Protein AF-A0A1Y9G9S5-F1 (afdb_monomer)

Foldseek 3Di:
DDDPDPCPVVVVVVVVVVVVVVVVVVVVVVVVVVVVVVVVVVVVVVVVVVVVVVVVVVVVVVVVVVVVVVVVVVVVVVVVVVVVVVVVVVVVVVVVVVVVVVVVVVVVVVVVVVVVVVVVVVVVVPPDDDDDDPPVVVVVVVVVVVVVVVVVVVVVVVVVVVVVVVVVVVVVVVVVVVVVVVVVVVVVVVVVVVVVVVVVVVVVVVVVVVVVVVVVVVVVVVVVPPVVCVPVPDPDPVNVVVVVVVVVVVVVVVVVVVVVVVVVVVVCVVVVVVVVVVVVVVVVVVVVVVVVVVVVVVVVVVVVVVVVVVVVVVVVVVVVVVVVLVVVVVVVPDPCVVVVVVVVVVVVVVVVVVVVVVVVVVVVVVVVVVVVVVVVVVVVVVVVVVVVVVVVVVVVVVVVVVPPPDDDPPDDDDDPDDDDDDPDDDDPDPPPPPPPPPDDDDPPPDDPPDDDDDDDDDDDDDDDDDDPDPDDDDDDDDDDDDDDDDDDDDDDDDDDDDDDDDDDDDDDDDDDDDDDDDDDPPDDDDDDDDDDDDDDDDDDDDDDDDDDDDDDDDDDDDDDDDDDDDD

Structure (mmCIF, N/CA/C/O backbone):
data_AF-A0A1Y9G9S5-F1
#
_entry.id   AF-A0A1Y9G9S5-F1
#
loop_
_atom_site.group_PDB
_atom_site.id
_atom_site.type_symbol
_atom_site.label_atom_id
_atom_site.label_alt_id
_atom_site.label_comp_id
_atom_site.label_asym_id
_atom_site.label_entity_id
_atom_site.label_seq_id
_atom_site.pdbx_PDB_ins_code
_atom_site.Cartn_x
_atom_site.Cartn_y
_atom_site.Cartn_z
_atom_site.occupancy
_atom_site.B_iso_or_equiv
_atom_site.auth_seq_id
_atom_site.auth_comp_id
_atom_site.auth_asym_id
_atom_site.auth_atom_id
_atom_site.pdbx_PDB_model_num
ATOM 1 N N . MET A 1 1 ? 67.935 17.602 -92.318 1.00 40.50 1 MET A N 1
ATOM 2 C CA . MET A 1 1 ? 66.503 17.509 -92.659 1.00 40.50 1 MET A CA 1
ATOM 3 C C . MET A 1 1 ? 65.870 16.593 -91.632 1.00 40.50 1 MET A C 1
ATOM 5 O O . MET A 1 1 ? 66.085 15.393 -91.702 1.00 40.50 1 MET A O 1
ATOM 9 N N . ALA A 1 2 ? 65.251 17.177 -90.606 1.00 43.44 2 ALA A N 1
ATOM 10 C CA . ALA A 1 2 ? 64.543 16.449 -89.561 1.00 43.44 2 ALA A CA 1
ATOM 11 C C . ALA A 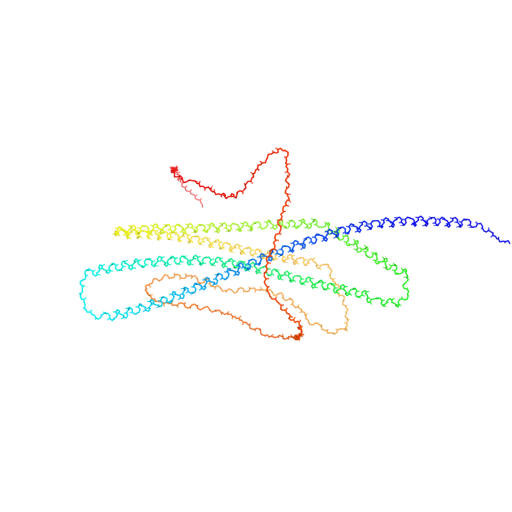1 2 ? 63.046 16.638 -89.809 1.00 43.44 2 ALA A C 1
ATOM 13 O O . ALA A 1 2 ? 62.585 17.762 -90.002 1.00 43.44 2 ALA A O 1
ATOM 14 N N . ASP A 1 3 ? 62.356 15.512 -89.875 1.00 47.31 3 ASP A N 1
ATOM 15 C CA . ASP A 1 3 ? 60.942 15.343 -90.165 1.00 47.31 3 ASP A CA 1
ATOM 16 C C . ASP A 1 3 ? 60.094 16.039 -89.083 1.00 47.31 3 ASP A C 1
ATOM 18 O O . ASP A 1 3 ? 60.093 15.641 -87.914 1.00 47.31 3 ASP A O 1
ATOM 22 N N . VAL A 1 4 ? 59.436 17.147 -89.439 1.00 52.00 4 VAL A N 1
ATOM 23 C CA . VAL A 1 4 ? 58.544 17.896 -88.540 1.00 52.00 4 VAL A CA 1
ATOM 24 C C . VAL A 1 4 ? 57.197 17.181 -88.543 1.00 52.00 4 VAL A C 1
ATOM 26 O O . VAL A 1 4 ? 56.321 17.450 -89.355 1.00 52.00 4 VAL A O 1
ATOM 29 N N . SER A 1 5 ? 57.083 16.219 -87.633 1.00 53.94 5 SER A N 1
ATOM 30 C CA . SER A 1 5 ? 55.920 15.359 -87.428 1.00 53.94 5 SER A CA 1
ATOM 31 C C . SER A 1 5 ? 54.610 16.150 -87.233 1.00 53.94 5 SER A C 1
ATOM 33 O O . SER A 1 5 ? 54.454 16.902 -86.267 1.00 53.94 5 SER A O 1
ATOM 35 N N . GLU A 1 6 ? 53.630 15.911 -88.113 1.00 55.97 6 GLU A N 1
ATOM 36 C CA . GLU A 1 6 ? 52.244 16.423 -88.071 1.00 55.97 6 GLU A CA 1
ATOM 37 C C . GLU A 1 6 ? 51.431 15.988 -86.825 1.00 55.97 6 GLU A C 1
ATOM 39 O O . GLU A 1 6 ? 50.278 16.386 -86.646 1.00 55.97 6 GLU A O 1
ATOM 44 N N . ASP A 1 7 ? 52.021 15.219 -85.907 1.00 57.28 7 ASP A N 1
ATOM 45 C CA . ASP A 1 7 ? 51.375 14.730 -84.682 1.00 57.28 7 ASP A CA 1
ATOM 46 C C . ASP A 1 7 ? 51.246 15.781 -83.559 1.00 57.28 7 ASP A C 1
ATOM 48 O O . ASP A 1 7 ? 50.580 15.535 -82.547 1.00 57.28 7 ASP A O 1
ATOM 52 N N . SER A 1 8 ? 51.887 16.945 -83.689 1.00 71.81 8 SER A N 1
ATOM 53 C CA . SER A 1 8 ? 51.982 17.946 -82.612 1.00 71.81 8 SER A CA 1
ATOM 54 C C . SER A 1 8 ? 50.646 18.648 -82.264 1.00 71.81 8 SER A C 1
ATOM 56 O O . SER A 1 8 ? 50.272 18.671 -81.085 1.00 71.81 8 SER A O 1
ATOM 58 N N . PRO A 1 9 ? 49.837 19.143 -83.228 1.00 80.88 9 PRO A N 1
ATOM 59 C CA . PRO A 1 9 ? 48.598 19.871 -82.917 1.00 80.88 9 PRO A CA 1
ATOM 60 C C . PRO A 1 9 ? 47.491 18.972 -82.351 1.00 80.88 9 PRO A C 1
ATOM 62 O O . PRO A 1 9 ? 46.734 19.380 -81.469 1.00 80.88 9 PRO A O 1
ATOM 65 N N . ARG A 1 10 ? 47.405 17.720 -82.827 1.00 81.81 10 ARG A N 1
ATOM 66 C CA . ARG A 1 10 ? 46.407 16.744 -82.356 1.00 81.81 10 ARG A CA 1
ATOM 67 C C . ARG A 1 10 ? 46.671 16.318 -80.912 1.00 81.81 10 ARG A C 1
ATOM 69 O O . ARG A 1 10 ? 45.730 16.240 -80.123 1.00 81.81 10 ARG A O 1
ATOM 76 N N . LYS A 1 11 ? 47.941 16.107 -80.545 1.00 86.06 11 LYS A N 1
ATOM 77 C CA . LYS A 1 11 ? 48.347 15.808 -79.160 1.00 86.06 11 LYS A CA 1
ATOM 78 C C . LYS A 1 11 ? 48.033 16.975 -78.221 1.00 86.06 11 LYS A C 1
ATOM 80 O O . LYS A 1 11 ? 47.524 16.746 -77.124 1.00 86.06 11 LYS A O 1
ATOM 85 N N . LEU A 1 12 ? 48.245 18.214 -78.671 1.00 88.38 12 LEU A N 1
ATOM 86 C CA . LEU A 1 12 ? 47.913 19.414 -77.899 1.00 88.38 12 LEU A CA 1
ATOM 87 C C . LEU A 1 12 ? 46.399 19.557 -77.667 1.00 88.38 12 LEU A C 1
ATOM 89 O O . LEU A 1 12 ? 45.972 19.806 -76.540 1.00 88.38 12 LEU A O 1
ATOM 93 N N . LEU A 1 13 ? 45.578 19.339 -78.701 1.00 90.69 13 LEU A N 1
ATOM 94 C CA . LEU A 1 13 ? 44.116 19.398 -78.585 1.00 90.69 13 LEU A CA 1
ATOM 95 C C . LEU A 1 13 ? 43.566 18.308 -77.650 1.00 90.69 13 LEU A C 1
ATOM 97 O O . LEU A 1 13 ? 42.687 18.578 -76.831 1.00 90.69 13 LEU A O 1
ATOM 101 N N . ALA A 1 14 ? 44.106 17.088 -77.722 1.00 90.12 14 ALA A N 1
ATOM 102 C CA . ALA A 1 14 ? 43.736 16.001 -76.817 1.00 90.12 14 ALA A CA 1
ATOM 103 C C . ALA A 1 14 ? 44.118 16.308 -75.357 1.00 90.12 14 ALA A C 1
ATOM 105 O O . ALA A 1 14 ? 43.311 16.088 -74.450 1.00 90.12 14 ALA A O 1
ATOM 106 N N . ALA A 1 15 ? 45.311 16.867 -75.122 1.00 90.94 15 ALA A N 1
ATOM 107 C CA . ALA A 1 15 ? 45.743 17.302 -73.795 1.00 90.94 15 ALA A CA 1
ATOM 108 C C . ALA A 1 15 ? 44.858 18.432 -73.244 1.00 90.94 15 ALA A C 1
ATOM 110 O O . ALA A 1 15 ? 44.455 18.380 -72.081 1.00 90.94 15 ALA A O 1
ATOM 111 N N . TYR A 1 16 ? 44.491 19.406 -74.084 1.00 94.12 16 TYR A N 1
ATOM 112 C CA . TYR A 1 16 ? 43.571 20.483 -73.720 1.00 94.12 16 TYR A CA 1
ATOM 113 C C . TYR A 1 16 ? 42.182 19.952 -73.340 1.00 94.12 16 TYR A C 1
ATOM 115 O O . TYR A 1 16 ? 41.650 20.324 -72.297 1.00 94.12 16 TYR A O 1
ATOM 123 N N . ASN A 1 17 ? 41.612 19.035 -74.127 1.00 94.81 17 ASN A N 1
ATOM 124 C CA . ASN A 1 17 ? 40.309 18.440 -73.822 1.00 94.81 17 ASN A CA 1
ATOM 125 C C . ASN A 1 17 ? 40.339 17.618 -72.525 1.00 94.81 17 ASN A C 1
ATOM 127 O O . ASN A 1 17 ? 39.421 17.733 -71.716 1.00 94.81 17 ASN A O 1
ATOM 131 N N . LYS A 1 18 ? 41.414 16.855 -72.281 1.00 95.94 18 LYS A N 1
ATOM 132 C CA . LYS A 1 18 ? 41.604 16.114 -71.024 1.00 95.94 18 LYS A CA 1
ATOM 133 C C . LYS A 1 18 ? 41.731 17.054 -69.824 1.00 95.94 18 LYS A C 1
ATOM 135 O O . LYS A 1 18 ? 41.154 16.788 -68.773 1.00 95.94 18 LYS A O 1
ATOM 140 N N . LEU A 1 19 ? 42.451 18.166 -69.979 1.00 95.94 19 LEU A N 1
ATOM 141 C CA . LEU A 1 19 ? 42.561 19.193 -68.944 1.00 95.94 19 LEU A CA 1
ATOM 142 C C . LEU A 1 19 ? 41.207 19.862 -68.674 1.00 95.94 19 LEU A C 1
ATOM 144 O O . LEU A 1 19 ? 40.832 20.023 -67.518 1.00 95.94 19 LEU A O 1
ATOM 148 N N . LYS A 1 20 ? 40.453 20.198 -69.727 1.00 97.06 20 LYS A N 1
ATOM 149 C CA . LYS A 1 20 ? 39.108 20.779 -69.626 1.00 97.06 20 LYS A CA 1
ATOM 150 C C . LYS A 1 20 ? 38.131 19.834 -68.924 1.00 97.06 20 LYS A C 1
ATOM 152 O O . LYS A 1 20 ? 37.379 20.283 -68.065 1.00 97.06 20 LYS A O 1
ATOM 157 N N . GLN A 1 21 ? 38.165 18.543 -69.253 1.00 96.81 21 GLN A N 1
ATOM 158 C CA . GLN A 1 21 ? 37.366 17.524 -68.575 1.00 96.81 21 GLN A CA 1
ATOM 159 C C . GLN A 1 21 ? 37.731 17.444 -67.090 1.00 96.81 21 GLN A C 1
ATOM 161 O O . GLN A 1 21 ? 36.851 17.555 -66.243 1.00 96.81 21 GLN A O 1
ATOM 166 N N . ARG A 1 22 ? 39.027 17.347 -66.769 1.00 96.38 22 ARG A N 1
ATOM 167 C CA . ARG A 1 22 ? 39.492 17.296 -65.379 1.00 96.38 22 ARG A CA 1
ATOM 168 C C . ARG A 1 22 ? 39.114 18.554 -64.596 1.00 96.38 22 ARG A C 1
ATOM 170 O O . ARG A 1 22 ? 38.771 18.462 -63.427 1.00 96.38 22 ARG A O 1
ATOM 177 N N . PHE A 1 23 ? 39.157 19.725 -65.229 1.00 97.19 23 PHE A N 1
ATOM 178 C CA . PHE A 1 23 ? 38.712 20.974 -64.612 1.00 97.19 23 PHE A CA 1
ATOM 179 C C . PHE A 1 23 ? 37.206 20.962 -64.319 1.00 97.19 23 PHE A C 1
ATOM 181 O O . PHE A 1 23 ? 36.793 21.391 -63.243 1.00 97.19 23 PHE A O 1
ATOM 188 N N . ALA A 1 24 ? 36.386 20.442 -65.238 1.00 96.81 24 ALA A N 1
ATOM 189 C CA . ALA A 1 24 ? 34.948 20.292 -65.023 1.00 96.81 24 ALA A CA 1
ATOM 190 C C . ALA A 1 24 ? 34.635 19.294 -63.893 1.00 96.81 24 ALA A C 1
ATOM 192 O O . ALA A 1 24 ? 33.807 19.591 -63.036 1.00 96.81 24 ALA A O 1
ATOM 193 N N . GLU A 1 25 ? 35.339 18.159 -63.847 1.00 96.81 25 GLU A N 1
ATOM 194 C CA . GLU A 1 25 ? 35.235 17.168 -62.767 1.00 96.81 25 GLU A CA 1
ATOM 195 C C . GLU A 1 25 ? 35.605 17.783 -61.411 1.00 96.81 25 GLU A C 1
ATOM 197 O O . GLU A 1 25 ? 34.814 17.702 -60.476 1.00 96.81 25 GLU A O 1
ATOM 202 N N . LEU A 1 26 ? 36.740 18.487 -61.330 1.00 97.19 26 LEU A N 1
ATOM 203 C CA . LEU A 1 26 ? 37.194 19.147 -60.101 1.00 97.19 26 LEU A CA 1
ATOM 204 C C . LEU A 1 26 ? 36.223 20.248 -59.640 1.00 97.19 26 LEU A C 1
ATOM 206 O O . LEU A 1 26 ? 36.024 20.452 -58.447 1.00 97.19 26 LEU A O 1
ATOM 210 N N . THR A 1 27 ? 35.612 20.968 -60.586 1.00 97.12 27 THR A N 1
ATOM 211 C CA . THR A 1 27 ? 34.613 22.005 -60.284 1.00 97.12 27 THR A CA 1
ATOM 212 C C . THR A 1 27 ? 33.343 21.384 -59.703 1.00 97.12 27 THR A C 1
ATOM 214 O O . THR A 1 27 ? 32.819 21.891 -58.715 1.00 97.12 27 THR A O 1
ATOM 217 N N . ASN A 1 28 ? 32.873 20.276 -60.283 1.00 97.38 28 ASN A N 1
ATOM 218 C CA . ASN A 1 28 ? 31.705 19.548 -59.792 1.00 97.38 28 ASN A CA 1
ATOM 219 C C . ASN A 1 28 ? 31.970 18.915 -58.416 1.00 97.38 28 ASN A C 1
ATOM 221 O O . ASN A 1 28 ? 31.142 19.008 -57.517 1.00 97.38 28 ASN A O 1
ATOM 225 N N . GLU A 1 29 ? 33.152 18.327 -58.224 1.00 97.00 29 GLU A N 1
ATOM 226 C CA . GLU A 1 29 ? 33.582 17.791 -56.931 1.00 97.00 29 GLU A CA 1
ATOM 227 C C . GLU A 1 29 ? 33.635 18.889 -55.861 1.00 97.00 29 GLU A C 1
ATOM 229 O O . GLU A 1 29 ? 33.097 18.711 -54.773 1.00 97.00 29 GLU A O 1
ATOM 234 N N . ASN A 1 30 ? 34.189 20.061 -56.182 1.00 96.69 30 ASN A N 1
ATOM 235 C CA . ASN A 1 30 ? 34.226 21.193 -55.257 1.00 96.69 30 ASN A CA 1
ATOM 236 C C . ASN A 1 30 ? 32.812 21.697 -54.904 1.00 96.69 30 ASN A C 1
ATOM 238 O O . ASN A 1 30 ? 32.520 21.949 -53.739 1.00 96.69 30 ASN A O 1
ATOM 242 N N . GLN A 1 31 ? 31.898 21.771 -55.879 1.00 97.56 31 GLN A N 1
ATOM 243 C CA . GLN A 1 31 ? 30.494 22.116 -55.619 1.00 97.56 31 GLN A CA 1
ATOM 244 C C . GLN A 1 31 ? 29.805 21.098 -54.700 1.00 97.56 31 GLN A C 1
ATOM 246 O O . GLN A 1 31 ? 29.140 21.502 -53.744 1.00 97.56 31 GLN A O 1
ATOM 251 N N . ASN A 1 32 ? 30.017 19.800 -54.933 1.00 96.88 32 ASN A N 1
ATOM 252 C CA . ASN A 1 32 ? 29.485 18.740 -54.076 1.00 96.88 32 ASN A CA 1
ATOM 253 C C . ASN A 1 32 ? 30.042 18.841 -52.649 1.00 96.88 32 ASN A C 1
ATOM 255 O O . ASN A 1 32 ? 29.272 18.794 -51.693 1.00 96.88 32 ASN A O 1
ATOM 259 N N . LEU A 1 33 ? 31.351 19.071 -52.496 1.00 96.56 33 LEU A N 1
ATOM 260 C CA . LEU A 1 33 ? 31.982 19.264 -51.187 1.00 96.56 33 LEU A CA 1
ATOM 261 C C . LEU A 1 33 ? 31.455 20.512 -50.468 1.00 96.56 33 LEU A C 1
ATOM 263 O O . LEU A 1 33 ? 31.255 20.483 -49.254 1.00 96.56 33 LEU A O 1
ATOM 267 N N . CYS A 1 34 ? 31.194 21.610 -51.184 1.00 97.19 34 CYS A N 1
ATOM 268 C CA . CYS A 1 34 ? 30.560 22.793 -50.599 1.00 97.19 34 CYS A CA 1
ATOM 269 C C . CYS A 1 34 ? 29.147 22.489 -50.084 1.00 97.19 34 CYS A C 1
ATOM 271 O O . CYS A 1 34 ? 28.785 22.956 -49.001 1.00 97.19 34 CYS A O 1
ATOM 273 N N . GLN A 1 35 ? 28.363 21.708 -50.831 1.00 96.56 35 GLN A N 1
ATOM 274 C CA . GLN A 1 35 ? 27.014 21.321 -50.427 1.00 96.56 35 GLN A CA 1
ATOM 275 C C . GLN A 1 35 ? 27.032 20.368 -49.226 1.00 96.56 35 GLN A C 1
ATOM 277 O O . GLN A 1 35 ? 26.343 20.627 -48.240 1.00 96.56 35 GLN A O 1
ATOM 282 N N . GLU A 1 36 ? 27.890 19.344 -49.241 1.00 96.38 36 GLU A N 1
ATOM 283 C CA . GLU A 1 36 ? 28.090 18.459 -48.088 1.00 96.38 36 GLU A CA 1
ATOM 284 C C . GLU A 1 36 ? 28.552 19.236 -46.851 1.00 96.38 36 GLU A C 1
ATOM 286 O O . GLU A 1 36 ? 28.047 19.011 -45.753 1.00 96.38 36 GLU A O 1
ATOM 291 N N . ASN A 1 37 ? 29.467 20.200 -47.003 1.00 96.69 37 ASN A N 1
ATOM 292 C CA . ASN A 1 37 ? 29.915 21.033 -45.888 1.00 96.69 37 ASN A CA 1
ATOM 293 C C . ASN A 1 37 ? 28.768 21.857 -45.286 1.00 96.69 37 ASN A C 1
ATOM 295 O O . ASN A 1 37 ? 28.691 22.007 -44.065 1.00 96.69 37 ASN A O 1
ATOM 299 N N . TYR A 1 38 ? 27.881 22.389 -46.130 1.00 98.25 38 TYR A N 1
ATOM 300 C CA . TYR A 1 38 ? 26.700 23.122 -45.685 1.00 98.25 38 TYR A CA 1
ATOM 301 C C . TYR A 1 38 ? 25.720 22.214 -44.932 1.00 98.25 38 TYR A C 1
ATOM 303 O O . TYR A 1 38 ? 25.289 22.561 -43.830 1.00 98.25 38 TYR A O 1
ATOM 311 N N . ASP A 1 39 ? 25.423 21.032 -45.472 1.00 96.00 39 ASP A N 1
ATOM 312 C CA . ASP A 1 39 ? 24.526 20.069 -44.833 1.00 96.00 39 ASP A CA 1
ATOM 313 C C . ASP A 1 39 ? 25.095 19.561 -43.501 1.00 96.00 39 ASP A C 1
ATOM 315 O O . ASP A 1 39 ? 24.370 19.491 -42.507 1.00 96.00 39 ASP A O 1
ATOM 319 N N . LEU A 1 40 ? 26.404 19.293 -43.434 1.00 96.00 40 LEU A N 1
ATOM 320 C CA . LEU A 1 40 ? 27.090 18.926 -42.194 1.00 96.00 40 LEU A CA 1
ATOM 321 C C . LEU A 1 40 ? 27.021 20.043 -41.149 1.00 96.00 40 LEU A C 1
ATOM 323 O O . LEU A 1 40 ? 26.737 19.760 -39.988 1.00 96.00 40 LEU A O 1
ATOM 327 N N . LYS A 1 41 ? 27.218 21.309 -41.539 1.00 97.69 41 LYS A N 1
ATOM 328 C CA . LYS A 1 41 ? 27.066 22.456 -40.627 1.00 97.69 41 LYS A CA 1
ATOM 329 C C . LYS A 1 41 ? 25.641 22.587 -40.104 1.00 97.69 41 LYS A C 1
ATOM 331 O O . LYS A 1 41 ? 25.455 22.801 -38.909 1.00 97.69 41 LYS A O 1
ATOM 336 N N . ARG A 1 42 ? 24.641 22.426 -40.974 1.00 97.25 42 ARG A N 1
ATOM 337 C CA . ARG A 1 42 ? 23.228 22.466 -40.580 1.00 97.25 42 ARG A CA 1
ATOM 338 C C . ARG A 1 42 ? 22.884 21.327 -39.619 1.00 97.25 42 ARG A C 1
ATOM 340 O O . ARG A 1 42 ? 22.221 21.560 -38.613 1.00 97.25 42 ARG A O 1
ATOM 347 N N . ASN A 1 43 ? 23.355 20.114 -39.905 1.00 94.56 43 ASN A N 1
ATOM 348 C CA . ASN A 1 43 ? 23.132 18.950 -39.049 1.00 94.56 43 ASN A CA 1
ATOM 349 C C . ASN A 1 43 ? 23.839 19.103 -37.696 1.00 94.56 43 ASN A C 1
ATOM 351 O O . ASN A 1 43 ? 23.242 18.795 -36.669 1.00 94.56 43 ASN A O 1
ATOM 355 N N . LEU A 1 44 ? 25.068 19.631 -37.683 1.00 96.38 44 LEU A N 1
ATOM 356 C CA . LEU A 1 44 ? 25.792 19.947 -36.453 1.00 96.38 44 LEU A CA 1
ATOM 357 C C . LEU A 1 44 ? 25.024 20.977 -35.619 1.00 96.38 44 LEU A C 1
ATOM 359 O O . LEU A 1 44 ? 24.816 20.756 -34.435 1.00 96.38 44 LEU A O 1
ATOM 363 N N . GLN A 1 45 ? 24.538 22.055 -36.238 1.00 97.62 45 GLN A N 1
ATOM 364 C CA . GLN A 1 45 ? 23.745 23.074 -35.551 1.00 97.62 45 GLN A CA 1
ATOM 365 C C . GLN A 1 45 ? 22.456 22.497 -34.948 1.00 97.62 45 GLN A C 1
ATOM 367 O O . GLN A 1 45 ? 22.138 22.793 -33.798 1.00 97.62 45 GLN A O 1
ATOM 372 N N . ALA A 1 46 ? 21.733 21.654 -35.691 1.00 95.00 46 ALA A N 1
ATOM 373 C CA . ALA A 1 46 ? 20.532 20.988 -35.187 1.00 95.00 46 ALA A CA 1
ATOM 374 C C . ALA A 1 46 ? 20.848 20.036 -34.018 1.00 95.00 46 ALA A C 1
ATOM 376 O O . ALA A 1 46 ? 20.110 19.997 -33.032 1.00 95.00 46 ALA A O 1
ATOM 377 N N . ALA A 1 47 ? 21.964 19.304 -34.098 1.00 92.06 47 ALA A N 1
ATOM 378 C CA . ALA A 1 47 ? 22.429 18.439 -33.019 1.00 92.06 47 ALA A CA 1
ATOM 379 C C . ALA A 1 47 ? 22.813 19.244 -31.768 1.00 92.06 47 ALA A C 1
ATOM 381 O O . ALA A 1 47 ? 22.400 18.878 -30.672 1.00 92.06 47 ALA A O 1
ATOM 382 N N . THR A 1 48 ? 23.526 20.366 -31.921 1.00 94.81 48 THR A N 1
ATOM 383 C CA . THR A 1 48 ? 23.867 21.266 -30.809 1.00 94.81 48 THR A CA 1
ATOM 384 C C . THR A 1 48 ? 22.613 21.831 -30.147 1.00 94.81 48 THR A C 1
ATOM 386 O O . THR A 1 48 ? 22.477 21.718 -28.938 1.00 94.81 48 THR A O 1
ATOM 389 N N . GLN A 1 49 ? 21.645 22.330 -30.922 1.00 96.44 49 GLN A N 1
ATOM 390 C CA . GLN A 1 49 ? 20.380 22.842 -30.375 1.00 96.44 49 GLN A CA 1
ATOM 391 C C . GLN A 1 49 ? 19.585 21.772 -29.620 1.00 96.44 49 GLN A C 1
ATOM 393 O O . GLN A 1 49 ? 19.020 22.047 -28.564 1.00 96.44 49 GLN A O 1
ATOM 398 N N . THR A 1 50 ? 19.553 20.546 -30.145 1.00 93.56 50 THR A N 1
ATOM 399 C CA . THR A 1 50 ? 18.891 19.422 -29.467 1.00 93.56 50 THR A CA 1
ATOM 400 C C . THR A 1 50 ? 19.611 19.080 -28.163 1.00 93.56 50 THR A C 1
ATOM 402 O O . THR A 1 50 ? 18.964 18.855 -27.146 1.00 93.56 50 THR A O 1
ATOM 405 N N . ASN A 1 51 ? 20.946 19.082 -28.168 1.00 91.44 51 ASN A N 1
ATOM 406 C CA . ASN A 1 51 ? 21.745 18.826 -26.975 1.00 91.44 51 ASN A CA 1
ATOM 407 C C . ASN A 1 51 ? 21.566 19.916 -25.907 1.00 91.44 51 ASN A C 1
ATOM 409 O O . ASN A 1 51 ? 21.458 19.593 -24.727 1.00 91.44 51 ASN A O 1
ATOM 413 N N . ASP A 1 52 ? 21.488 21.185 -26.309 1.00 95.69 52 ASP A N 1
ATOM 414 C CA . ASP A 1 52 ? 21.243 22.307 -25.399 1.00 95.69 52 ASP A CA 1
ATOM 415 C C . ASP A 1 52 ? 19.854 22.193 -24.753 1.00 95.69 52 ASP A C 1
ATOM 417 O O . ASP A 1 52 ? 19.719 22.356 -23.539 1.00 95.69 52 ASP A O 1
ATOM 421 N N . PHE A 1 53 ? 18.831 21.830 -25.539 1.00 95.56 53 PHE A N 1
ATOM 422 C CA . PHE A 1 53 ? 17.480 21.577 -25.032 1.00 95.56 53 PHE A CA 1
ATOM 423 C C . PHE A 1 53 ? 17.468 20.433 -24.010 1.00 95.56 53 PHE A C 1
ATOM 425 O O . PHE A 1 53 ? 17.010 20.628 -22.884 1.00 95.56 53 PHE A O 1
ATOM 432 N N . LEU A 1 54 ? 18.039 19.275 -24.358 1.00 88.50 54 LEU A N 1
ATOM 433 C CA . LEU A 1 54 ? 18.102 18.121 -23.455 1.00 88.50 54 LEU A CA 1
ATOM 434 C C . LEU A 1 54 ? 18.897 18.434 -22.182 1.00 88.50 54 LEU A C 1
ATOM 436 O O . LEU A 1 54 ? 18.490 18.043 -21.093 1.00 88.50 54 LEU A O 1
ATOM 440 N N . SER A 1 55 ? 19.996 19.184 -22.295 1.00 93.12 55 SER A N 1
ATOM 441 C CA . SER A 1 55 ? 20.788 19.610 -21.135 1.00 93.12 55 SER A CA 1
ATOM 442 C C . SER A 1 55 ? 19.982 20.525 -20.209 1.00 93.12 55 SER A C 1
ATOM 444 O O . SER A 1 55 ? 20.046 20.377 -18.990 1.00 93.12 55 SER A O 1
ATOM 446 N N . SER A 1 56 ? 19.178 21.437 -20.769 1.00 94.75 56 SER A N 1
ATOM 447 C CA . SER A 1 56 ? 18.295 22.306 -19.981 1.00 94.75 56 SER A CA 1
ATOM 448 C C . SER A 1 56 ? 17.151 21.542 -19.302 1.00 94.75 56 SER A C 1
ATOM 450 O O . SER A 1 56 ? 16.820 21.839 -18.157 1.00 94.75 56 SER A O 1
ATOM 452 N N . GLU A 1 57 ? 16.588 20.525 -19.963 1.00 93.12 57 GLU A N 1
ATOM 453 C CA . GLU A 1 57 ? 15.544 19.664 -19.398 1.00 93.12 57 GLU A CA 1
ATOM 454 C C . GLU A 1 57 ? 16.096 18.811 -18.247 1.00 93.12 57 GLU A C 1
ATOM 456 O O . GLU A 1 57 ? 15.479 18.734 -17.185 1.00 93.12 57 GLU A O 1
ATOM 461 N N . VAL A 1 58 ? 17.303 18.254 -18.407 1.00 88.62 58 VAL A N 1
ATOM 462 C CA . VAL A 1 58 ? 18.002 17.517 -17.342 1.00 88.62 58 VAL A CA 1
ATOM 463 C C . VAL A 1 58 ? 18.281 18.415 -16.136 1.00 88.62 58 VAL A C 1
ATOM 465 O O . VAL A 1 58 ? 18.012 18.002 -15.009 1.00 88.62 58 VAL A O 1
ATOM 468 N N . GLU A 1 59 ? 18.770 19.642 -16.341 1.00 95.75 59 GLU A N 1
ATOM 469 C CA . GLU A 1 59 ? 19.021 20.578 -15.235 1.00 95.75 59 GLU A CA 1
ATOM 470 C C . GLU A 1 59 ? 17.716 21.000 -14.539 1.00 95.75 59 GLU A C 1
ATOM 472 O O . GLU A 1 59 ? 17.673 21.062 -13.309 1.00 95.75 59 GLU A O 1
ATOM 477 N N . SER A 1 60 ? 16.633 21.217 -15.299 1.00 94.62 60 SER A N 1
ATOM 478 C CA . SER A 1 60 ? 15.304 21.514 -14.747 1.00 94.62 60 SER A CA 1
ATOM 479 C C . SER A 1 60 ? 14.820 20.381 -13.847 1.00 94.62 60 SER A C 1
ATOM 481 O O . SER A 1 60 ? 14.513 20.612 -12.679 1.00 94.62 60 SER A O 1
ATOM 483 N N . VAL A 1 61 ? 14.844 19.139 -14.339 1.00 88.31 61 VAL A N 1
ATOM 484 C CA . VAL A 1 61 ? 14.446 17.958 -13.560 1.00 88.31 61 VAL A CA 1
ATOM 485 C C . VAL A 1 61 ? 15.347 17.789 -12.330 1.00 88.31 61 VAL A C 1
ATOM 487 O O . VAL A 1 61 ? 14.854 17.559 -11.227 1.00 88.31 61 VAL A O 1
ATOM 490 N N . ALA A 1 62 ? 16.663 17.967 -12.470 1.00 90.31 62 ALA A N 1
ATOM 491 C CA . ALA A 1 62 ? 17.597 17.914 -11.345 1.00 90.31 62 ALA A CA 1
ATOM 492 C C . ALA A 1 62 ? 17.346 19.021 -10.301 1.00 90.31 62 ALA A C 1
ATOM 494 O O . ALA A 1 62 ? 17.602 18.818 -9.111 1.00 90.31 62 ALA A O 1
ATOM 495 N N . SER A 1 63 ? 16.873 20.199 -10.716 1.00 94.38 63 SER A N 1
ATOM 496 C CA . SER A 1 63 ? 16.472 21.280 -9.806 1.00 94.38 63 SER A CA 1
ATOM 497 C C . SER A 1 63 ? 15.176 20.946 -9.057 1.00 94.38 63 SER A C 1
ATOM 499 O O . SER A 1 63 ? 15.154 21.029 -7.831 1.00 94.38 63 SER A O 1
ATOM 501 N N . GLU A 1 64 ? 14.159 20.422 -9.748 1.00 93.25 64 GLU A N 1
ATOM 502 C CA . GLU A 1 64 ? 12.889 20.003 -9.139 1.00 93.25 64 GLU A CA 1
ATOM 503 C C . GLU A 1 64 ? 13.089 18.898 -8.094 1.00 93.25 64 GLU A C 1
ATOM 505 O O . GLU A 1 64 ? 12.510 18.946 -7.006 1.00 93.25 64 GLU A O 1
ATOM 510 N N . TRP A 1 65 ? 13.950 17.914 -8.381 1.00 86.44 65 TRP A N 1
ATOM 511 C CA . TRP A 1 65 ? 14.282 16.859 -7.419 1.00 86.44 65 TRP A CA 1
ATOM 512 C C . TRP A 1 65 ? 15.048 17.385 -6.205 1.00 86.44 65 TRP A C 1
ATOM 514 O O . TRP A 1 65 ? 14.780 16.933 -5.092 1.00 86.44 65 TRP A O 1
ATOM 524 N N . ARG A 1 66 ? 15.964 18.347 -6.386 1.00 94.94 66 ARG A N 1
ATOM 525 C CA . ARG A 1 66 ? 16.655 19.005 -5.264 1.00 94.94 66 ARG A CA 1
ATOM 526 C C . ARG A 1 66 ? 15.672 19.749 -4.366 1.00 94.94 66 ARG A C 1
ATOM 528 O O . ARG A 1 66 ? 15.736 19.586 -3.149 1.00 94.94 66 ARG A O 1
ATOM 535 N N . ASP A 1 67 ? 14.746 20.501 -4.952 1.00 94.25 67 ASP A N 1
ATOM 536 C CA . ASP A 1 67 ? 13.736 21.254 -4.205 1.00 94.25 67 ASP A CA 1
ATOM 537 C C . ASP A 1 67 ? 12.776 20.320 -3.462 1.00 94.25 67 ASP A C 1
ATOM 539 O O . ASP A 1 67 ? 12.487 20.521 -2.278 1.00 94.25 67 ASP A O 1
ATOM 543 N N . LYS A 1 68 ? 12.339 19.237 -4.116 1.00 93.25 68 LYS A N 1
ATOM 544 C CA . LYS A 1 68 ? 11.494 18.220 -3.487 1.00 93.25 68 LYS A CA 1
ATOM 545 C C . LYS A 1 68 ? 12.210 17.539 -2.322 1.00 93.25 68 LYS A C 1
ATOM 547 O O . LYS A 1 68 ? 11.643 17.468 -1.232 1.00 93.25 68 LYS A O 1
ATOM 552 N N . LEU A 1 69 ? 13.465 17.130 -2.507 1.00 90.25 69 LEU A N 1
ATOM 553 C CA . LEU A 1 69 ? 14.279 16.515 -1.458 1.00 90.25 69 LEU A CA 1
ATOM 554 C C . LEU A 1 69 ? 14.500 17.472 -0.274 1.00 90.25 69 LEU A C 1
ATOM 556 O O . LEU A 1 69 ? 14.388 17.065 0.882 1.00 90.25 69 LEU A O 1
ATOM 560 N N . ALA A 1 70 ? 14.746 18.758 -0.538 1.00 94.12 70 ALA A N 1
ATOM 561 C CA . ALA A 1 70 ? 14.860 19.778 0.503 1.00 94.12 70 ALA A CA 1
ATOM 562 C C . ALA A 1 70 ? 13.541 19.964 1.279 1.00 94.12 70 ALA A C 1
ATOM 564 O O . ALA A 1 70 ? 13.555 20.097 2.507 1.00 94.12 70 ALA A O 1
ATOM 565 N N . SER A 1 71 ? 12.398 19.928 0.586 1.00 94.88 71 SER A N 1
ATOM 566 C CA . SER A 1 71 ? 11.075 20.018 1.214 1.00 94.88 71 SER A CA 1
ATOM 567 C C . SER A 1 71 ? 10.758 18.801 2.095 1.00 94.88 71 SER A C 1
ATOM 569 O O . SER A 1 71 ? 10.277 18.967 3.218 1.00 94.88 71 SER A O 1
ATOM 571 N N . GLU A 1 72 ? 11.106 17.593 1.640 1.00 89.81 72 GLU A N 1
ATOM 572 C CA . GLU A 1 72 ? 10.937 16.348 2.394 1.00 89.81 72 GLU A CA 1
ATOM 573 C C . GLU A 1 72 ? 11.845 16.325 3.630 1.00 89.81 72 GLU A C 1
ATOM 575 O O . GLU A 1 72 ? 11.374 16.026 4.726 1.00 89.81 72 GLU A O 1
ATOM 580 N N . HIS A 1 73 ? 13.109 16.745 3.508 1.00 90.81 73 HIS A N 1
ATOM 581 C CA . HIS A 1 73 ? 14.002 16.904 4.660 1.00 90.81 73 HIS A CA 1
ATOM 582 C C . HIS A 1 73 ? 13.475 17.919 5.680 1.00 90.81 73 HIS A C 1
ATOM 584 O O . HIS A 1 73 ? 13.541 17.670 6.884 1.00 90.81 73 HIS A O 1
ATOM 590 N N . SER A 1 74 ? 12.920 19.048 5.225 1.00 94.75 74 SER A N 1
ATOM 591 C CA . SER A 1 74 ? 12.301 20.029 6.123 1.00 94.75 74 SER A CA 1
ATOM 592 C C . SER A 1 74 ? 11.110 19.434 6.881 1.00 94.75 74 SER A C 1
ATOM 594 O O . SER A 1 74 ? 10.967 19.680 8.079 1.00 94.75 74 SER A O 1
ATOM 596 N N . LEU A 1 75 ? 10.279 18.627 6.213 1.00 93.56 75 LEU A N 1
ATOM 597 C CA . LEU A 1 75 ? 9.144 17.948 6.838 1.00 93.56 75 LEU A CA 1
ATOM 598 C C . LEU A 1 75 ? 9.594 16.884 7.848 1.00 93.56 75 LEU A C 1
ATOM 600 O O . LEU A 1 75 ? 9.060 16.835 8.954 1.00 93.56 75 LEU A O 1
ATOM 604 N N . ILE A 1 76 ? 10.597 16.073 7.499 1.00 90.25 76 ILE A N 1
ATOM 605 C CA . ILE A 1 76 ? 11.171 15.060 8.397 1.00 90.25 76 ILE A CA 1
ATOM 606 C C . ILE A 1 76 ? 11.727 15.719 9.661 1.00 90.25 76 ILE A C 1
ATOM 608 O O . ILE A 1 76 ? 11.452 15.240 10.760 1.00 90.25 76 ILE A O 1
ATOM 612 N N . ASN A 1 77 ? 12.454 16.832 9.531 1.00 92.31 77 ASN A N 1
ATOM 613 C CA . ASN A 1 77 ? 12.986 17.554 10.686 1.00 92.31 77 ASN A CA 1
ATOM 614 C C . ASN A 1 77 ? 11.859 18.067 11.594 1.00 92.31 77 ASN A C 1
ATOM 616 O O . ASN A 1 77 ? 11.902 17.823 12.794 1.00 92.31 77 ASN A O 1
ATOM 620 N N . LYS A 1 78 ? 10.799 18.665 11.027 1.00 94.31 78 LYS A N 1
ATOM 621 C CA . LYS A 1 78 ? 9.627 19.112 11.805 1.00 94.31 78 LYS A CA 1
ATOM 622 C C . LYS A 1 78 ? 8.953 17.965 12.558 1.00 94.31 78 LYS A C 1
ATOM 624 O O . LYS A 1 78 ? 8.694 18.092 13.748 1.00 94.31 78 LYS A O 1
ATOM 629 N N . LEU A 1 79 ? 8.712 16.835 11.891 1.00 90.25 79 LEU A N 1
ATOM 630 C CA . LEU A 1 79 ? 8.104 15.659 12.523 1.00 90.25 79 LEU A CA 1
ATOM 631 C C . LEU A 1 79 ? 9.007 15.055 13.607 1.00 90.25 79 LEU A C 1
ATOM 633 O O . LEU A 1 79 ? 8.515 14.555 14.616 1.00 90.25 79 LEU A O 1
ATOM 637 N N . THR A 1 80 ? 10.325 15.108 13.413 1.00 89.88 80 THR A N 1
ATOM 638 C CA . THR A 1 80 ? 11.303 14.645 14.405 1.00 89.88 80 THR A CA 1
ATOM 639 C C . THR A 1 80 ? 11.299 15.547 15.639 1.00 89.88 80 THR A C 1
ATOM 641 O O . THR A 1 80 ? 11.296 15.037 16.760 1.00 89.88 80 THR A O 1
ATOM 644 N N . ASP A 1 81 ? 11.225 16.866 15.445 1.00 93.88 81 ASP A N 1
ATOM 645 C CA . ASP A 1 81 ? 11.116 17.846 16.528 1.00 93.88 81 ASP A CA 1
ATOM 646 C C . ASP A 1 81 ? 9.792 17.685 17.295 1.00 93.88 81 ASP A C 1
ATOM 648 O O . ASP A 1 81 ? 9.794 17.626 18.526 1.00 93.88 81 ASP A O 1
ATOM 652 N N . GLU A 1 82 ? 8.664 17.527 16.593 1.00 94.00 82 GLU A N 1
ATOM 653 C CA . GLU A 1 82 ? 7.349 17.268 17.200 1.00 94.00 82 GLU A CA 1
ATOM 654 C C . GLU A 1 82 ? 7.340 15.968 18.016 1.00 94.00 82 GLU A C 1
ATOM 656 O O . GLU A 1 82 ? 6.856 15.944 19.150 1.00 94.00 82 GLU A O 1
ATOM 661 N N . LEU A 1 83 ? 7.933 14.895 17.483 1.00 91.69 83 LEU A N 1
ATOM 662 C CA . LEU A 1 83 ? 8.073 13.623 18.191 1.00 91.69 83 LEU A CA 1
ATOM 663 C C . LEU A 1 83 ? 8.961 13.766 19.431 1.00 91.69 83 LEU A C 1
ATOM 665 O O . LEU A 1 83 ? 8.667 13.173 20.471 1.00 91.69 83 LEU A O 1
ATOM 669 N N . HIS A 1 84 ? 10.035 14.553 19.348 1.00 94.06 84 HIS A N 1
ATOM 670 C CA . HIS A 1 84 ? 10.908 14.813 20.487 1.00 94.06 84 HIS A CA 1
ATOM 671 C C . HIS A 1 84 ? 10.175 15.571 21.601 1.00 94.06 84 HIS A C 1
ATOM 673 O O . HIS A 1 84 ? 10.236 15.154 22.760 1.00 94.06 84 HIS A O 1
ATOM 679 N N . VAL A 1 85 ? 9.419 16.616 21.252 1.00 95.69 85 VAL A N 1
ATOM 680 C CA . VAL A 1 85 ? 8.590 17.383 22.197 1.00 95.69 85 VAL A CA 1
ATOM 681 C C . VAL A 1 85 ? 7.515 16.498 22.831 1.00 95.69 85 VAL A C 1
ATOM 683 O O . VAL A 1 85 ? 7.375 16.491 24.055 1.00 95.69 85 VAL A O 1
ATOM 686 N N . ALA A 1 86 ? 6.802 15.696 22.035 1.00 90.25 86 ALA A N 1
ATOM 687 C CA . ALA A 1 86 ? 5.786 14.771 22.538 1.00 90.25 86 ALA A CA 1
ATOM 688 C C . ALA A 1 86 ? 6.385 13.727 23.495 1.00 90.25 86 ALA A C 1
ATOM 690 O O . ALA A 1 86 ? 5.811 13.443 24.544 1.00 90.25 86 ALA A O 1
ATOM 691 N N . LYS A 1 87 ? 7.576 13.200 23.181 1.00 93.06 87 LYS A N 1
ATOM 692 C CA . LYS A 1 87 ? 8.291 12.249 24.040 1.00 93.06 87 LYS A CA 1
ATOM 693 C C . LYS A 1 87 ? 8.707 12.869 25.374 1.00 93.06 87 LYS A C 1
ATOM 695 O O . LYS A 1 87 ? 8.604 12.199 26.399 1.00 93.06 87 LYS A O 1
ATOM 700 N N . ILE A 1 88 ? 9.184 14.116 25.371 1.00 95.69 88 ILE A N 1
ATOM 701 C CA . ILE A 1 88 ? 9.519 14.840 26.606 1.00 95.69 88 ILE A CA 1
ATOM 702 C C . ILE A 1 88 ? 8.255 15.046 27.446 1.00 95.69 88 ILE A C 1
ATOM 704 O O . ILE A 1 88 ? 8.244 14.662 28.610 1.00 95.69 88 ILE A O 1
ATOM 708 N N . SER A 1 89 ? 7.171 15.541 26.842 1.00 95.44 89 SER A N 1
ATOM 709 C CA . SER A 1 89 ? 5.899 15.767 27.540 1.00 95.44 89 SER A CA 1
ATOM 710 C C . SER A 1 89 ? 5.303 14.478 28.121 1.00 95.44 89 SER A C 1
ATOM 712 O O . SER A 1 89 ? 4.854 14.465 29.266 1.00 95.44 89 SER A O 1
ATOM 714 N N . ALA A 1 90 ? 5.351 13.368 27.377 1.00 87.88 90 ALA A N 1
ATOM 715 C CA . ALA A 1 90 ? 4.909 12.066 27.869 1.00 87.88 90 ALA A CA 1
ATOM 716 C C . ALA A 1 90 ? 5.762 11.589 29.054 1.00 87.88 90 ALA A C 1
ATOM 718 O O . ALA A 1 90 ? 5.215 11.084 30.031 1.00 87.88 90 ALA A O 1
ATOM 719 N N . LYS A 1 91 ? 7.086 11.792 28.996 1.00 94.44 91 LYS A N 1
ATOM 720 C CA . LYS A 1 91 ? 7.999 11.443 30.090 1.00 94.44 91 LYS A CA 1
ATOM 721 C C . LYS A 1 91 ? 7.705 12.257 31.355 1.00 94.44 91 LYS A C 1
ATOM 723 O O . LYS A 1 91 ? 7.634 11.684 32.439 1.00 94.44 91 LYS A O 1
ATOM 728 N N . GLU A 1 92 ? 7.491 13.562 31.215 1.00 95.88 92 GLU A N 1
ATOM 729 C CA . GLU A 1 92 ? 7.106 14.442 32.327 1.00 95.88 92 GLU A CA 1
ATOM 730 C C . GLU A 1 92 ? 5.764 14.013 32.940 1.00 95.88 92 GLU A C 1
ATOM 732 O O . GLU A 1 92 ? 5.636 13.937 34.161 1.00 95.88 92 GLU A O 1
ATOM 737 N N . ALA A 1 93 ? 4.778 13.649 32.111 1.00 93.12 93 ALA A N 1
ATOM 738 C CA . ALA A 1 93 ? 3.490 13.146 32.585 1.00 93.12 93 ALA A CA 1
ATOM 739 C C . ALA A 1 93 ? 3.618 11.807 33.334 1.00 93.12 93 ALA A C 1
ATOM 741 O O . ALA A 1 93 ? 2.985 11.627 34.375 1.00 93.12 93 ALA A O 1
ATOM 742 N N . THR A 1 94 ? 4.449 10.877 32.845 1.00 88.25 94 THR A N 1
ATOM 743 C CA . THR A 1 94 ? 4.708 9.610 33.548 1.00 88.25 94 THR A CA 1
ATOM 744 C C . THR A 1 94 ? 5.414 9.831 34.880 1.00 88.25 94 THR A C 1
ATOM 746 O O . THR A 1 94 ? 5.008 9.243 35.876 1.00 88.25 94 THR A O 1
ATOM 749 N N . GLU A 1 95 ? 6.400 10.730 34.930 1.00 95.81 95 GLU A N 1
ATOM 750 C CA . GLU A 1 95 ? 7.121 11.058 36.163 1.00 95.81 95 GLU A CA 1
ATOM 751 C C . GLU A 1 95 ? 6.186 11.710 37.197 1.00 95.81 95 GLU A C 1
ATOM 753 O O . GLU A 1 95 ? 6.228 11.375 38.380 1.00 95.81 95 GLU A O 1
ATOM 758 N N . GLN A 1 96 ? 5.266 12.571 36.752 1.00 95.31 96 GLN A N 1
ATOM 759 C CA . GLN A 1 96 ? 4.241 13.157 37.617 1.00 95.31 96 GLN A CA 1
ATOM 760 C C . GLN A 1 96 ? 3.284 12.096 38.186 1.00 95.31 96 GLN A C 1
ATOM 762 O O . GLN A 1 96 ? 2.983 12.112 39.381 1.00 95.31 96 GLN A O 1
ATOM 767 N N . LEU A 1 97 ? 2.826 11.155 37.353 1.00 91.69 97 LEU A N 1
ATOM 768 C CA . LEU A 1 97 ? 1.957 10.059 37.793 1.00 91.69 97 LEU A CA 1
ATOM 769 C C . LEU A 1 97 ? 2.671 9.122 38.773 1.00 91.69 97 LEU A C 1
ATOM 771 O O . LEU A 1 97 ? 2.071 8.708 39.763 1.00 91.69 97 LEU A O 1
ATOM 775 N N . GLU A 1 98 ? 3.950 8.819 38.546 1.00 94.25 98 GLU A N 1
ATOM 776 C CA . GLU A 1 98 ? 4.769 8.032 39.474 1.00 94.25 98 GLU A CA 1
ATOM 777 C C . GLU A 1 98 ? 4.899 8.724 40.838 1.00 94.25 98 GLU A C 1
ATOM 779 O O . GLU A 1 98 ? 4.703 8.085 41.876 1.00 94.25 98 GLU A O 1
ATOM 784 N N . GLN A 1 99 ? 5.138 10.040 40.853 1.00 95.88 99 GLN A N 1
ATOM 785 C CA . GLN A 1 99 ? 5.171 10.830 42.089 1.00 95.88 99 GLN A CA 1
ATOM 786 C C . GLN A 1 99 ? 3.822 10.830 42.823 1.00 95.88 99 GLN A C 1
ATOM 788 O O . GLN A 1 99 ? 3.788 10.749 44.055 1.00 95.88 99 GLN A O 1
ATOM 793 N N . ASP A 1 100 ? 2.704 10.915 42.100 1.00 94.50 100 ASP A N 1
ATOM 794 C CA . ASP A 1 100 ? 1.366 10.893 42.697 1.00 94.50 100 ASP A CA 1
ATOM 795 C C . ASP A 1 100 ? 1.003 9.503 43.250 1.00 94.50 100 ASP A C 1
ATOM 797 O O . ASP A 1 100 ? 0.441 9.411 44.346 1.00 94.50 100 ASP A O 1
ATOM 801 N N . VAL A 1 101 ? 1.379 8.419 42.557 1.00 92.12 101 VAL A N 1
ATOM 802 C CA . VAL A 1 101 ? 1.237 7.038 43.054 1.00 92.12 101 VAL A CA 1
ATOM 803 C C . VAL A 1 101 ? 2.030 6.846 44.343 1.00 92.12 101 VAL A C 1
ATOM 805 O O . VAL A 1 101 ? 1.503 6.295 45.311 1.00 92.12 101 VAL A O 1
ATOM 808 N N . GLU A 1 102 ? 3.267 7.334 44.395 1.00 95.94 102 GLU A N 1
ATOM 809 C CA . GLU A 1 102 ? 4.099 7.225 45.592 1.00 95.94 102 GLU A CA 1
ATOM 810 C C . GLU A 1 102 ? 3.536 8.056 46.756 1.00 95.94 102 GLU A C 1
ATOM 812 O O . GLU A 1 102 ? 3.472 7.592 47.897 1.00 95.94 102 GLU A O 1
ATOM 817 N N . ARG A 1 103 ? 3.014 9.259 46.478 1.00 96.44 103 ARG A N 1
ATOM 818 C CA . ARG A 1 103 ? 2.302 10.073 47.478 1.00 96.44 103 ARG A CA 1
ATOM 819 C C . ARG A 1 103 ? 1.072 9.345 48.030 1.00 96.44 103 ARG A C 1
ATOM 821 O O . ARG A 1 103 ? 0.838 9.373 49.239 1.00 96.44 103 ARG A O 1
ATOM 828 N N . MET A 1 104 ? 0.298 8.685 47.165 1.00 93.06 104 MET A N 1
ATOM 829 C CA . MET A 1 104 ? -0.880 7.904 47.555 1.00 93.06 104 MET A CA 1
ATOM 830 C C . MET A 1 104 ? -0.500 6.677 48.393 1.00 93.06 104 MET A C 1
ATOM 832 O O . MET A 1 104 ? -1.135 6.439 49.418 1.00 93.06 104 MET A O 1
ATOM 836 N N . ARG A 1 105 ? 0.563 5.945 48.029 1.00 95.06 105 ARG A N 1
ATOM 837 C CA . ARG A 1 105 ? 1.085 4.819 48.828 1.00 95.06 105 ARG A CA 1
ATOM 838 C C . ARG A 1 105 ? 1.488 5.250 50.232 1.00 95.06 105 ARG A C 1
ATOM 840 O O . ARG A 1 105 ? 1.056 4.630 51.198 1.00 95.06 105 ARG A O 1
ATOM 847 N N . ASN A 1 106 ? 2.236 6.346 50.347 1.00 95.50 106 ASN A N 1
ATOM 848 C CA . ASN A 1 106 ? 2.625 6.901 51.644 1.00 95.50 106 ASN A CA 1
ATOM 849 C C . ASN A 1 106 ? 1.402 7.294 52.487 1.00 95.50 106 ASN A C 1
ATOM 851 O O . ASN A 1 106 ? 1.379 7.076 53.697 1.00 95.50 106 ASN A O 1
ATOM 855 N N . LYS A 1 107 ? 0.345 7.832 51.860 1.00 95.81 107 LYS A N 1
ATOM 856 C CA . LYS A 1 107 ? -0.896 8.163 52.573 1.00 95.81 107 LYS A CA 1
ATOM 857 C C . LYS A 1 107 ? -1.657 6.920 53.039 1.00 95.81 107 LYS A C 1
ATOM 859 O O . LYS A 1 107 ? -2.193 6.948 54.143 1.00 95.81 107 LYS A O 1
ATOM 864 N N . ILE A 1 108 ? -1.700 5.860 52.230 1.00 92.25 108 ILE A N 1
ATOM 865 C CA . ILE A 1 108 ? -2.304 4.575 52.611 1.00 92.25 108 ILE A CA 1
ATOM 866 C C . ILE A 1 108 ? -1.561 3.987 53.812 1.00 92.25 108 ILE A C 1
ATOM 868 O O . ILE A 1 108 ? -2.200 3.709 54.819 1.00 92.25 108 ILE A O 1
ATOM 872 N N . GLN A 1 109 ? -0.227 3.916 53.765 1.00 95.19 109 GLN A N 1
ATOM 873 C CA . GLN A 1 109 ? 0.585 3.424 54.886 1.00 95.19 109 GLN A CA 1
ATOM 874 C C . GLN A 1 109 ? 0.363 4.234 56.170 1.00 95.19 109 GLN A C 1
ATOM 876 O O . GLN A 1 109 ? 0.256 3.665 57.254 1.00 95.19 109 GLN A O 1
ATOM 881 N N . GLN A 1 110 ? 0.243 5.562 56.061 1.00 94.75 110 GLN A N 1
ATOM 882 C CA . GLN A 1 110 ? -0.080 6.404 57.213 1.00 94.75 110 GLN A CA 1
ATOM 883 C C . GLN A 1 110 ? -1.462 6.071 57.794 1.00 94.75 110 GLN A C 1
ATOM 885 O O . GLN A 1 110 ? -1.597 5.969 59.006 1.00 94.75 110 GLN A O 1
ATOM 890 N N . LEU A 1 111 ? -2.481 5.894 56.946 1.00 91.38 111 LEU A N 1
ATOM 891 C CA . LEU A 1 111 ? -3.834 5.549 57.396 1.00 91.38 111 LEU A CA 1
ATOM 892 C C . LEU A 1 111 ? -3.901 4.146 58.015 1.00 91.38 111 LEU A C 1
ATOM 894 O O . LEU A 1 111 ? -4.616 3.956 58.993 1.00 91.38 111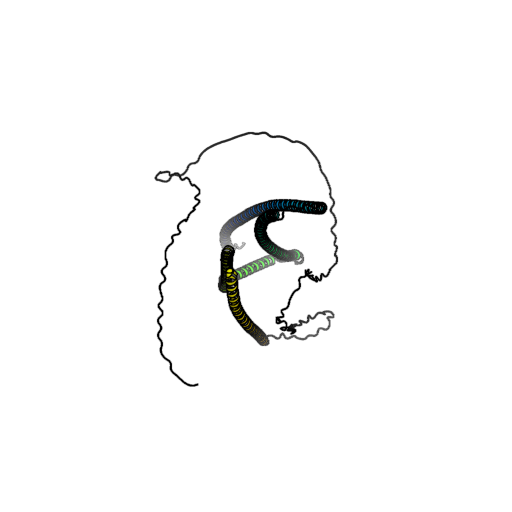 LEU A O 1
ATOM 898 N N . GLU A 1 112 ? -3.150 3.181 57.480 1.00 92.81 112 GLU A N 1
ATOM 899 C CA . GLU A 1 112 ? -3.012 1.839 58.060 1.00 92.81 112 GLU A CA 1
ATOM 900 C C . GLU A 1 112 ? -2.383 1.895 59.459 1.00 92.81 112 GLU A C 1
ATOM 902 O O . GLU A 1 112 ? -2.853 1.224 60.379 1.00 92.81 112 GLU A O 1
ATOM 907 N N . GLN A 1 113 ? -1.359 2.734 59.648 1.00 92.88 113 GLN A N 1
ATOM 908 C CA . GLN A 1 113 ? -0.753 2.955 60.960 1.00 92.88 113 GLN A CA 1
ATOM 909 C C . GLN A 1 113 ? -1.724 3.652 61.925 1.00 92.88 113 GLN A C 1
ATOM 911 O O . GLN A 1 113 ? -1.876 3.205 63.060 1.00 92.88 113 GLN A O 1
ATOM 916 N N . ASP A 1 114 ? -2.425 4.697 61.470 1.00 91.12 114 ASP A N 1
ATOM 917 C CA . ASP A 1 114 ? -3.418 5.417 62.276 1.00 91.12 114 ASP A CA 1
ATOM 918 C C . ASP A 1 114 ? -4.556 4.477 62.735 1.00 91.12 114 ASP A C 1
ATOM 920 O O . ASP A 1 114 ? -5.004 4.563 63.882 1.00 91.12 114 ASP A O 1
ATOM 924 N N . LEU A 1 115 ? -5.000 3.557 61.863 1.00 88.12 115 LEU A N 1
ATOM 925 C CA . LEU A 1 115 ? -5.984 2.513 62.178 1.00 88.12 115 LEU A CA 1
ATOM 926 C C . LEU A 1 115 ? -5.471 1.564 63.261 1.00 88.12 115 LEU A C 1
ATOM 928 O O . LEU A 1 115 ? -6.170 1.322 64.243 1.00 88.12 115 LEU A O 1
ATOM 932 N N . LYS A 1 116 ? -4.237 1.080 63.124 1.00 90.94 116 LYS A N 1
ATOM 933 C CA . LYS A 1 116 ? -3.613 0.185 64.103 1.00 90.94 116 LYS A CA 1
ATOM 934 C C . LYS A 1 116 ? -3.468 0.849 65.478 1.00 90.94 116 LYS A C 1
ATOM 936 O O . LYS A 1 116 ? -3.803 0.247 66.497 1.00 90.94 116 LYS A O 1
ATOM 941 N N . ASP A 1 117 ? -3.055 2.115 65.505 1.00 87.06 117 ASP A N 1
ATOM 942 C CA . ASP A 1 117 ? -2.949 2.913 66.731 1.00 87.06 117 ASP A CA 1
ATOM 943 C C . ASP A 1 117 ? -4.329 3.203 67.359 1.00 87.06 117 ASP A C 1
ATOM 945 O O . ASP A 1 117 ? -4.446 3.409 68.572 1.00 87.06 117 ASP A O 1
ATOM 949 N N . ALA A 1 118 ? -5.390 3.292 66.550 1.00 82.94 118 ALA A N 1
ATOM 950 C CA . ALA A 1 118 ? -6.764 3.454 67.023 1.00 82.94 118 ALA A CA 1
ATOM 951 C C . ALA A 1 118 ? -7.333 2.142 67.590 1.00 82.94 118 ALA A C 1
ATOM 953 O O . ALA A 1 118 ? -7.958 2.165 68.652 1.00 82.94 118 ALA A O 1
ATOM 954 N N . GLU A 1 119 ? -7.071 1.004 66.942 1.00 85.00 119 GLU A N 1
ATOM 955 C CA . GLU A 1 119 ? -7.433 -0.331 67.434 1.00 85.00 119 GLU A CA 1
ATOM 956 C C . GLU A 1 119 ? -6.753 -0.644 68.774 1.00 85.00 119 GLU A C 1
ATOM 958 O O . GLU A 1 119 ? -7.412 -1.096 69.713 1.00 85.00 119 GLU A O 1
ATOM 963 N N . GLU A 1 120 ? -5.462 -0.329 68.918 1.00 79.88 120 GLU A N 1
ATOM 964 C CA . GLU A 1 120 ? -4.728 -0.511 70.176 1.00 79.88 120 GLU A CA 1
ATOM 965 C C . GLU A 1 120 ? -5.290 0.384 71.298 1.00 79.88 120 GLU A C 1
ATOM 967 O O . GLU A 1 120 ? -5.480 -0.065 72.432 1.00 79.88 120 GLU A O 1
ATOM 972 N N . ARG A 1 121 ? -5.670 1.630 70.978 1.00 77.31 121 ARG A N 1
ATOM 973 C CA . ARG A 1 121 ? -6.367 2.527 71.918 1.00 77.31 121 ARG A CA 1
ATOM 974 C C . ARG A 1 121 ? -7.755 2.012 72.314 1.00 77.31 121 ARG A C 1
ATOM 976 O O . ARG A 1 121 ? -8.126 2.133 73.482 1.00 77.31 121 ARG A O 1
ATOM 983 N N . ALA A 1 122 ? -8.505 1.413 71.391 1.00 66.56 122 ALA A N 1
ATOM 984 C CA . ALA A 1 122 ? -9.809 0.811 71.674 1.00 66.56 122 ALA A CA 1
ATOM 985 C C . ALA A 1 122 ? -9.695 -0.450 72.556 1.00 66.56 122 ALA A C 1
ATOM 987 O O . ALA A 1 122 ? -10.523 -0.662 73.445 1.00 66.56 122 ALA A O 1
ATOM 988 N N . LEU A 1 123 ? -8.639 -1.250 72.377 1.00 62.59 123 LEU A N 1
ATOM 989 C CA . LEU A 1 123 ? -8.314 -2.399 73.232 1.00 62.59 123 LEU A CA 1
ATOM 990 C C . LEU A 1 123 ? -7.988 -1.988 74.678 1.00 62.59 123 LEU A C 1
ATOM 992 O O . LEU A 1 123 ? -8.354 -2.703 75.610 1.00 62.59 123 LEU A O 1
ATOM 996 N N . ILE A 1 124 ? -7.376 -0.817 74.883 1.00 61.00 124 ILE A N 1
ATOM 997 C CA . ILE A 1 124 ? -7.083 -0.262 76.216 1.00 61.00 124 ILE A CA 1
ATOM 998 C C . ILE A 1 124 ? -8.332 0.384 76.857 1.00 61.00 124 ILE A C 1
ATOM 1000 O O . ILE A 1 124 ? -8.488 0.347 78.078 1.00 61.00 124 ILE A O 1
ATOM 1004 N N . ALA A 1 125 ? -9.255 0.935 76.060 1.00 54.47 125 ALA A N 1
ATOM 1005 C CA . ALA A 1 125 ? -10.468 1.607 76.546 1.00 54.47 125 ALA A CA 1
ATOM 1006 C C . ALA A 1 125 ? -11.611 0.657 76.975 1.00 54.47 125 ALA A C 1
ATOM 1008 O O . ALA A 1 125 ? -12.510 1.079 77.700 1.00 54.47 125 ALA A O 1
ATOM 1009 N N . ASN A 1 126 ? -11.577 -0.627 76.596 1.00 44.25 126 ASN A N 1
ATOM 1010 C CA . ASN A 1 126 ? -12.641 -1.605 76.889 1.00 44.25 126 ASN A CA 1
ATOM 1011 C C . ASN A 1 126 ? -12.575 -2.261 78.290 1.00 44.25 126 ASN A C 1
ATOM 1013 O O . ASN A 1 126 ? -13.298 -3.219 78.567 1.00 44.25 126 ASN A O 1
ATOM 1017 N N . ALA A 1 127 ? -11.765 -1.727 79.210 1.00 41.44 127 ALA A N 1
ATOM 1018 C CA . ALA A 1 127 ? -11.748 -2.099 80.627 1.00 41.44 127 ALA A CA 1
ATOM 1019 C C . ALA A 1 127 ? -12.393 -1.000 81.497 1.00 41.44 127 ALA A C 1
ATOM 1021 O O . ALA A 1 127 ? -11.725 -0.319 82.271 1.00 41.44 127 ALA A O 1
ATOM 1022 N N . GLY A 1 128 ? -13.708 -0.817 81.382 1.00 36.06 128 GLY A N 1
ATOM 1023 C CA . GLY A 1 128 ? -14.464 0.102 82.236 1.00 36.06 128 GLY A CA 1
ATOM 1024 C C . GLY A 1 128 ? -15.973 -0.142 82.141 1.00 36.06 128 GLY A C 1
ATOM 1025 O O . GLY A 1 128 ? -16.518 -0.055 81.043 1.00 36.06 128 GLY A O 1
ATOM 1026 N N . PRO A 1 129 ? -16.672 -0.460 83.249 1.00 46.38 129 PRO A N 1
ATOM 1027 C CA . PRO A 1 129 ? -18.104 -0.722 83.229 1.00 46.38 129 PRO A CA 1
ATOM 1028 C C . PRO A 1 129 ? -18.880 0.595 83.324 1.00 46.38 129 PRO A C 1
ATOM 1030 O O . PRO A 1 129 ? -18.670 1.387 84.242 1.00 46.38 129 PRO A O 1
ATOM 1033 N N . GLY A 1 130 ? -19.816 0.818 82.404 1.00 36.56 130 GLY A N 1
ATOM 1034 C CA . GLY A 1 130 ? -20.635 2.027 82.402 1.00 36.56 130 GLY A CA 1
ATOM 1035 C C . GLY A 1 130 ? -21.957 1.831 81.679 1.00 36.56 130 GLY A C 1
ATOM 1036 O O . GLY A 1 130 ? -22.066 2.104 80.491 1.00 36.56 130 GLY A O 1
ATOM 1037 N N . ASN A 1 131 ? -22.956 1.357 82.423 1.00 50.44 131 ASN A N 1
ATOM 1038 C CA . ASN A 1 131 ? -24.371 1.344 82.051 1.00 50.44 131 ASN A CA 1
ATOM 1039 C C . ASN A 1 131 ? -24.831 2.705 81.505 1.00 50.44 131 ASN A C 1
ATOM 1041 O O . ASN A 1 131 ? -24.865 3.663 82.275 1.00 50.44 131 ASN A O 1
ATOM 1045 N N . VAL A 1 132 ? -25.316 2.763 80.259 1.00 42.31 132 VAL A N 1
ATOM 1046 C CA . VAL A 1 132 ? -26.228 3.827 79.806 1.00 42.31 132 VAL A CA 1
ATOM 1047 C C . VAL A 1 132 ? -27.266 3.265 78.824 1.00 42.31 132 VAL A C 1
ATOM 1049 O O . VAL A 1 132 ? -26.937 2.752 77.762 1.00 42.31 132 VAL A O 1
ATOM 1052 N N . SER A 1 133 ? -28.526 3.363 79.256 1.00 46.00 133 SER A N 1
ATOM 1053 C CA . SER A 1 133 ? -29.789 3.458 78.506 1.00 46.00 133 SER A CA 1
ATOM 1054 C C . SER A 1 133 ? -29.821 2.951 77.050 1.00 46.00 133 SER A C 1
ATOM 1056 O O . SER A 1 133 ? -29.380 3.608 76.110 1.00 46.00 133 SER A O 1
ATOM 1058 N N . HIS A 1 134 ? -30.453 1.791 76.864 1.00 45.84 134 HIS A N 1
ATOM 1059 C CA . HIS A 1 134 ? -30.467 0.968 75.647 1.00 45.84 134 HIS A CA 1
ATOM 1060 C C . HIS A 1 134 ? -31.380 1.472 74.502 1.00 45.84 134 HIS A C 1
ATOM 1062 O O . HIS A 1 134 ? -31.496 0.795 73.486 1.00 45.84 134 HIS A O 1
ATOM 1068 N N . SER A 1 135 ? -32.030 2.638 74.632 1.00 45.56 135 SER A N 1
ATOM 1069 C CA . SER A 1 135 ? -33.017 3.119 73.642 1.00 45.56 135 SER A CA 1
ATOM 1070 C C . SER A 1 135 ? -32.499 4.239 72.727 1.00 45.56 135 SER A C 1
ATOM 1072 O O . SER A 1 135 ? -32.760 4.193 71.530 1.00 45.56 135 SER A O 1
ATOM 1074 N N . ASP A 1 136 ? -31.708 5.189 73.237 1.00 49.69 136 ASP A N 1
AT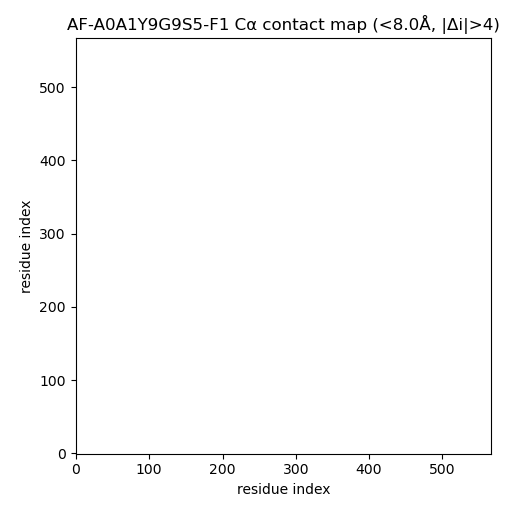OM 1075 C CA . ASP A 1 136 ? -31.151 6.286 72.418 1.00 49.69 136 ASP A CA 1
ATOM 1076 C C . ASP A 1 136 ? -29.871 5.857 71.669 1.00 49.69 136 ASP A C 1
ATOM 1078 O O . ASP A 1 136 ? -29.565 6.352 70.586 1.00 49.69 136 ASP A O 1
ATOM 1082 N N . SER A 1 137 ? -29.156 4.855 72.195 1.00 55.00 137 SER A N 1
ATOM 1083 C CA . SER A 1 137 ? -27.941 4.286 71.586 1.00 55.00 137 SER A CA 1
ATOM 1084 C C . SER A 1 137 ? -28.197 3.595 70.240 1.00 55.00 137 SER A C 1
ATOM 1086 O O . SER A 1 137 ? -27.352 3.673 69.351 1.00 55.00 137 SER A O 1
ATOM 1088 N N . LEU A 1 138 ? -29.354 2.946 70.065 1.00 58.50 138 LEU A N 1
ATOM 1089 C CA . LEU A 1 138 ? -29.728 2.314 68.794 1.00 58.50 138 LEU A CA 1
ATOM 1090 C C . LEU A 1 138 ? -30.065 3.352 67.720 1.00 58.50 138 LEU A C 1
ATOM 1092 O O . LEU A 1 138 ? -29.803 3.121 66.543 1.00 58.50 138 LEU A O 1
ATOM 1096 N N . GLN A 1 139 ? -30.606 4.503 68.124 1.00 63.81 139 GLN A N 1
ATOM 1097 C CA . GLN A 1 139 ? -30.945 5.587 67.209 1.00 63.81 139 GLN A CA 1
ATOM 1098 C C . GLN A 1 139 ? -29.687 6.329 66.737 1.00 63.81 139 GLN A C 1
ATOM 1100 O O . GLN A 1 139 ? -29.562 6.618 65.551 1.00 63.81 139 GLN A O 1
ATOM 1105 N N . ILE A 1 140 ? -28.719 6.545 67.634 1.00 69.06 140 ILE A N 1
ATOM 1106 C CA . ILE A 1 140 ? -27.406 7.119 67.300 1.00 69.06 140 ILE A CA 1
ATOM 1107 C C . ILE A 1 140 ? -26.611 6.173 66.387 1.00 69.06 140 ILE A C 1
ATOM 1109 O O . ILE A 1 140 ? -26.143 6.609 65.342 1.00 69.06 140 ILE A O 1
ATOM 1113 N N . LYS A 1 141 ? -26.562 4.866 66.690 1.00 74.81 141 LYS A N 1
ATOM 1114 C CA . LYS A 1 141 ? -25.939 3.867 65.796 1.00 74.81 141 LYS A CA 1
ATOM 1115 C C . LYS A 1 141 ? -26.616 3.766 64.430 1.00 74.81 141 LYS A C 1
ATOM 1117 O O . LYS A 1 141 ? -25.955 3.471 63.441 1.00 74.81 141 LYS A O 1
ATOM 1122 N N . GLY A 1 142 ? -27.933 3.972 64.378 1.00 73.69 142 GLY A N 1
ATOM 1123 C CA . GLY A 1 142 ? -28.677 4.051 63.122 1.00 73.69 142 GLY A CA 1
ATOM 1124 C C . GLY A 1 142 ? -28.204 5.221 62.262 1.00 73.69 142 GLY A C 1
ATOM 1125 O O . GLY A 1 142 ? -27.898 5.017 61.093 1.00 73.69 142 GLY A O 1
ATOM 1126 N N . PHE A 1 143 ? -28.063 6.408 62.861 1.00 76.06 143 PHE A N 1
ATOM 1127 C CA . PHE A 1 143 ? -27.520 7.590 62.185 1.00 76.06 143 PHE A CA 1
ATOM 1128 C C . PHE A 1 143 ? -26.059 7.408 61.746 1.00 76.06 143 PHE A C 1
ATOM 1130 O O . PHE A 1 143 ? -25.729 7.766 60.621 1.00 76.06 143 PHE A O 1
ATOM 1137 N N . GLU A 1 144 ? -25.206 6.811 62.583 1.00 82.75 144 GLU A N 1
ATOM 1138 C CA . GLU A 1 144 ? -23.802 6.524 62.244 1.00 82.75 144 GLU A CA 1
ATOM 1139 C C . GLU A 1 144 ? -23.683 5.547 61.062 1.00 82.75 144 GLU A C 1
ATOM 1141 O O . GLU A 1 144 ? -22.920 5.794 60.131 1.00 82.75 144 GLU A O 1
ATOM 1146 N N . MET A 1 145 ? -24.482 4.472 61.043 1.00 81.75 145 MET A N 1
ATOM 1147 C CA . MET A 1 145 ? -24.520 3.546 59.902 1.00 81.75 145 MET A CA 1
ATOM 1148 C C . MET A 1 145 ? -25.061 4.212 58.634 1.00 81.75 145 MET A C 1
ATOM 1150 O O . MET A 1 145 ? -24.609 3.908 57.533 1.00 81.75 145 MET A O 1
ATOM 1154 N N . GLU A 1 146 ? -26.040 5.106 58.758 1.00 84.12 146 GLU A N 1
ATOM 1155 C CA . GLU A 1 146 ? -26.616 5.807 57.610 1.00 84.12 146 GLU A CA 1
ATOM 1156 C C . GLU A 1 146 ? -25.622 6.819 57.011 1.00 84.12 146 GLU A C 1
ATOM 1158 O O . GLU A 1 146 ? -25.515 6.933 55.785 1.00 84.12 146 GLU A O 1
ATOM 1163 N N . GLU A 1 147 ? -24.823 7.474 57.857 1.00 87.56 147 GLU A N 1
ATOM 1164 C CA . GLU A 1 147 ? -23.693 8.315 57.453 1.00 87.56 147 GLU A CA 1
ATOM 1165 C C . GLU A 1 147 ? -22.570 7.493 56.796 1.00 87.56 147 GLU A C 1
ATOM 1167 O O . GLU A 1 147 ? -22.072 7.875 55.735 1.00 87.56 147 GLU A O 1
ATOM 1172 N N . GLU A 1 148 ? -22.224 6.326 57.345 1.00 91.25 148 GLU A N 1
ATOM 1173 C CA . GLU A 1 148 ? -21.230 5.417 56.761 1.00 91.25 148 GLU A CA 1
ATOM 1174 C C . GLU A 1 148 ? -21.676 4.892 55.387 1.00 91.25 148 GLU A C 1
ATOM 1176 O O . GLU A 1 148 ? -20.903 4.906 54.427 1.00 91.25 148 GLU A O 1
ATOM 1181 N N . ILE A 1 149 ? -22.950 4.514 55.239 1.00 86.44 149 ILE A N 1
ATOM 1182 C CA . ILE A 1 149 ? -23.528 4.114 53.948 1.00 86.44 149 ILE A CA 1
ATOM 1183 C C . ILE A 1 149 ? -23.467 5.271 52.943 1.00 86.44 149 ILE A C 1
ATOM 1185 O O . ILE A 1 149 ? -23.181 5.045 51.763 1.00 86.44 149 ILE A O 1
ATOM 1189 N N . ALA A 1 150 ? -23.737 6.507 53.372 1.00 90.69 150 ALA A N 1
ATOM 1190 C CA . ALA A 1 150 ? -23.622 7.677 52.505 1.00 90.69 150 ALA A CA 1
ATOM 1191 C C . ALA A 1 150 ? -22.165 7.915 52.070 1.00 90.69 150 ALA A C 1
ATOM 1193 O O . ALA A 1 150 ? -21.912 8.161 50.888 1.00 90.69 150 ALA A O 1
ATOM 1194 N N . LEU A 1 151 ? -21.205 7.766 52.986 1.00 94.12 151 LEU A N 1
ATOM 1195 C CA . LEU A 1 151 ? -19.777 7.893 52.696 1.00 94.12 151 LEU A CA 1
ATOM 1196 C C . LEU A 1 151 ? -19.296 6.816 51.710 1.00 94.12 151 LEU A C 1
ATOM 1198 O O . LEU A 1 151 ? -18.603 7.130 50.740 1.00 94.12 151 LEU A O 1
ATOM 1202 N N . LEU A 1 152 ? -19.712 5.562 51.914 1.00 91.56 152 LEU A N 1
ATOM 1203 C CA . LEU A 1 152 ? -19.388 4.436 51.036 1.00 91.56 152 LEU A CA 1
ATOM 1204 C C . LEU A 1 152 ? -19.976 4.616 49.632 1.00 91.56 152 LEU A C 1
ATOM 1206 O O . LEU A 1 152 ? -19.308 4.301 48.651 1.00 91.56 152 LEU A O 1
ATOM 1210 N N . LYS A 1 153 ? -21.184 5.181 49.506 1.00 91.88 153 LYS A N 1
ATOM 1211 C CA . LYS A 1 153 ? -21.766 5.530 48.197 1.00 91.88 153 LYS A CA 1
ATOM 1212 C C . LYS A 1 153 ? -20.938 6.581 47.463 1.00 91.88 153 LYS A C 1
ATOM 1214 O O . LYS A 1 153 ? -20.654 6.407 46.283 1.00 91.88 153 LYS A O 1
ATOM 1219 N N . VAL A 1 154 ? -20.502 7.630 48.162 1.00 93.94 154 VAL A N 1
ATOM 1220 C CA . VAL A 1 154 ? -19.640 8.670 47.576 1.00 93.94 154 VAL A CA 1
ATOM 1221 C C . VAL A 1 154 ? -18.280 8.096 47.167 1.00 93.94 154 VAL A C 1
ATOM 1223 O O . VAL A 1 154 ? -17.754 8.442 46.107 1.00 93.94 154 VAL A O 1
ATOM 1226 N N . GLN A 1 155 ? -17.701 7.197 47.971 1.00 94.50 155 GLN A N 1
ATOM 1227 C CA . GLN A 1 155 ? -16.477 6.489 47.590 1.00 94.50 155 GLN A CA 1
ATOM 1228 C C . GLN A 1 155 ? -16.692 5.614 46.355 1.00 94.50 155 GLN A C 1
ATOM 1230 O O . GLN A 1 155 ? -15.873 5.678 45.440 1.00 94.50 155 GLN A O 1
ATOM 1235 N N . LEU A 1 156 ? -17.792 4.860 46.294 1.00 91.56 156 LEU A N 1
ATOM 1236 C CA . LEU A 1 156 ? -18.123 4.016 45.149 1.00 91.56 156 LEU A CA 1
ATOM 1237 C C . LEU A 1 156 ? -18.237 4.848 43.866 1.00 91.56 156 LEU A C 1
ATOM 1239 O O . LEU A 1 156 ? -17.520 4.566 42.909 1.00 91.56 156 LEU A O 1
ATOM 1243 N N . GLU A 1 157 ? -19.019 5.932 43.876 1.00 93.75 157 GLU A N 1
ATOM 1244 C CA . GLU A 1 157 ? -19.151 6.847 42.730 1.00 93.75 157 GLU A CA 1
ATOM 1245 C C . GLU A 1 157 ? -17.795 7.420 42.293 1.00 93.75 157 GLU A C 1
ATOM 1247 O O . GLU A 1 157 ? -17.479 7.481 41.102 1.00 93.75 157 GLU A O 1
ATOM 1252 N N . ARG A 1 158 ? -16.939 7.792 43.254 1.00 95.62 158 ARG A N 1
ATOM 1253 C CA . ARG A 1 158 ? -15.586 8.274 42.957 1.00 95.62 158 ARG A CA 1
ATOM 1254 C C . ARG A 1 158 ? -14.726 7.190 42.308 1.00 95.62 158 ARG A C 1
ATOM 1256 O O . ARG A 1 158 ? -14.000 7.491 41.361 1.00 95.62 158 ARG A O 1
ATOM 1263 N N . THR A 1 159 ? -14.790 5.951 42.794 1.00 91.81 159 THR A N 1
ATOM 1264 C CA . THR A 1 159 ? -14.045 4.834 42.193 1.00 91.81 159 THR A CA 1
ATOM 1265 C C . THR A 1 159 ? -14.555 4.481 40.799 1.00 91.81 159 THR A C 1
ATOM 1267 O O . THR A 1 159 ? -13.740 4.251 39.909 1.00 91.81 159 THR A O 1
ATOM 1270 N N . GLU A 1 160 ? -15.870 4.526 40.568 1.00 92.62 160 GLU A N 1
ATOM 1271 C CA . GLU A 1 160 ? -16.473 4.312 39.250 1.00 92.62 160 GLU A CA 1
ATOM 1272 C C . GLU A 1 160 ? -16.035 5.389 38.255 1.00 92.62 160 GLU A C 1
ATOM 1274 O O . GLU A 1 160 ? -15.651 5.068 37.130 1.00 92.62 160 GLU A O 1
ATOM 1279 N N . MET A 1 161 ? -16.011 6.657 38.675 1.00 95.25 161 MET A N 1
ATOM 1280 C CA . MET A 1 161 ? -15.513 7.760 37.853 1.00 95.25 161 MET A CA 1
ATOM 1281 C C . MET A 1 161 ? -14.022 7.589 37.515 1.00 95.25 161 MET A C 1
ATOM 1283 O O . MET A 1 161 ? -13.632 7.747 36.358 1.00 95.25 161 MET A O 1
ATOM 1287 N N . CYS A 1 162 ? -13.185 7.215 38.491 1.00 95.06 162 CYS A N 1
ATOM 1288 C CA . CYS A 1 162 ? -11.770 6.918 38.246 1.00 95.06 162 CYS A CA 1
ATOM 1289 C C . CYS A 1 162 ? -11.586 5.740 37.275 1.00 95.06 162 CYS A C 1
ATOM 1291 O O . CYS A 1 162 ? -10.724 5.796 36.401 1.00 95.06 162 CYS A O 1
ATOM 1293 N N . LEU A 1 163 ? -12.405 4.691 37.393 1.00 92.19 163 LEU A N 1
ATOM 1294 C CA . LEU A 1 163 ? -12.362 3.524 36.512 1.00 92.19 163 LEU A CA 1
ATOM 1295 C C . LEU A 1 163 ? -12.788 3.885 35.083 1.00 92.19 163 LEU A C 1
ATOM 1297 O O . LEU A 1 163 ? -12.151 3.456 34.121 1.00 92.19 163 LEU A O 1
ATOM 1301 N N . GLN A 1 164 ? -13.827 4.708 34.925 1.00 93.94 164 GLN A N 1
ATOM 1302 C CA . GLN A 1 164 ? -14.241 5.226 33.618 1.00 93.94 164 GLN A CA 1
ATOM 1303 C C . GLN A 1 164 ? -13.128 6.048 32.964 1.00 93.94 164 GLN A C 1
ATOM 1305 O O . GLN A 1 164 ? -12.837 5.842 31.786 1.00 93.94 164 GLN A O 1
ATOM 1310 N N . GLN A 1 165 ? -12.470 6.922 33.728 1.00 95.75 165 GLN A N 1
ATOM 1311 C CA . GLN A 1 165 ? -11.342 7.708 33.234 1.00 95.75 165 GLN A CA 1
ATOM 1312 C C . GLN A 1 165 ? -10.171 6.810 32.810 1.00 95.75 165 GLN A C 1
ATOM 1314 O O . GLN A 1 165 ? -9.668 6.950 31.698 1.00 95.75 165 GLN A O 1
ATOM 1319 N N . ALA A 1 166 ? -9.800 5.829 33.638 1.00 92.00 166 ALA A N 1
ATOM 1320 C CA . ALA A 1 166 ? -8.748 4.869 33.309 1.00 92.00 166 ALA A CA 1
ATOM 1321 C C . ALA A 1 166 ? -9.067 4.075 32.030 1.00 92.00 166 ALA A C 1
ATOM 1323 O O . ALA A 1 166 ? -8.188 3.878 31.196 1.00 92.00 166 ALA A O 1
ATOM 1324 N N . ASN A 1 167 ? -10.324 3.672 31.820 1.00 89.81 167 ASN A N 1
ATOM 1325 C CA . ASN A 1 167 ? -10.742 2.987 30.594 1.00 89.81 167 ASN A CA 1
ATOM 1326 C C . ASN A 1 167 ? -10.647 3.880 29.349 1.00 89.81 167 ASN A C 1
ATOM 1328 O O . ASN A 1 167 ? -10.259 3.395 28.284 1.00 89.81 167 ASN A O 1
ATOM 1332 N N . LEU A 1 168 ? -10.979 5.171 29.464 1.00 94.31 168 LEU A N 1
ATOM 1333 C CA . LEU A 1 168 ? -10.799 6.131 28.370 1.00 94.31 168 LEU A CA 1
ATOM 1334 C C . LEU A 1 168 ? -9.316 6.319 28.036 1.00 94.31 168 LEU A C 1
ATOM 1336 O O . LEU A 1 168 ? -8.954 6.336 26.860 1.00 94.31 168 LEU A O 1
ATOM 1340 N N . ASP A 1 169 ? -8.456 6.396 29.051 1.00 95.81 169 ASP A N 1
ATOM 1341 C CA . ASP A 1 169 ? -7.009 6.494 28.860 1.00 95.81 169 ASP A CA 1
ATOM 1342 C C . ASP A 1 169 ? -6.413 5.216 28.253 1.00 95.81 169 ASP A C 1
ATOM 1344 O O . ASP A 1 169 ? -5.609 5.305 27.327 1.00 95.81 169 ASP A O 1
ATOM 1348 N N . ILE A 1 170 ? -6.863 4.029 28.674 1.00 91.12 170 ILE A N 1
ATOM 1349 C CA . ILE A 1 170 ? -6.476 2.750 28.056 1.00 91.12 170 ILE A CA 1
ATOM 1350 C C . ILE A 1 170 ? -6.899 2.710 26.583 1.00 91.12 170 ILE A C 1
ATOM 1352 O O . ILE A 1 170 ? -6.101 2.324 25.731 1.00 91.12 170 ILE A O 1
ATOM 1356 N N . ALA A 1 171 ? -8.128 3.124 26.259 1.00 89.88 171 ALA A N 1
ATOM 1357 C CA . ALA A 1 171 ? -8.606 3.155 24.878 1.00 89.88 171 ALA A CA 1
ATOM 1358 C C . ALA A 1 171 ? -7.794 4.133 24.012 1.00 89.88 171 ALA A C 1
ATOM 1360 O O . ALA A 1 171 ? -7.431 3.800 22.883 1.00 89.88 171 ALA A O 1
ATOM 1361 N N . ARG A 1 172 ? -7.456 5.310 24.556 1.00 96.88 172 ARG A N 1
ATOM 1362 C CA . ARG A 1 172 ? -6.595 6.303 23.900 1.00 96.88 172 ARG A CA 1
ATOM 1363 C C . ARG A 1 172 ? -5.195 5.749 23.636 1.00 96.88 172 ARG A C 1
ATOM 1365 O O . ARG A 1 172 ? -4.765 5.739 22.486 1.00 96.88 172 ARG A O 1
ATOM 1372 N N . LEU A 1 173 ? -4.526 5.221 24.662 1.00 95.19 173 LEU A N 1
ATOM 1373 C CA . LEU A 1 173 ? -3.185 4.635 24.543 1.00 95.19 173 LEU A CA 1
ATOM 1374 C C . LEU A 1 173 ? -3.168 3.418 23.608 1.00 95.19 173 LEU A C 1
ATOM 1376 O O . LEU A 1 173 ? -2.223 3.233 22.845 1.00 95.19 173 LEU A O 1
ATOM 1380 N N . SER A 1 174 ? -4.223 2.599 23.616 1.00 93.56 174 SER A N 1
ATOM 1381 C CA . SER A 1 174 ? -4.363 1.475 22.685 1.00 93.56 174 SER A CA 1
ATOM 1382 C C . SER A 1 174 ? -4.459 1.944 21.232 1.00 93.56 174 SER A C 1
ATOM 1384 O O . SER A 1 174 ? -3.908 1.284 20.352 1.00 93.56 174 SER A O 1
ATOM 1386 N N . ASN A 1 175 ? -5.148 3.058 20.970 1.00 91.06 175 ASN A N 1
ATOM 1387 C CA . ASN A 1 175 ? -5.258 3.631 19.631 1.00 91.06 175 ASN A CA 1
ATOM 1388 C C . ASN A 1 175 ? -3.928 4.250 19.169 1.00 91.06 175 ASN A C 1
ATOM 1390 O O . ASN A 1 175 ? -3.486 3.986 18.055 1.00 91.06 175 ASN A O 1
ATOM 1394 N N . GLU A 1 176 ? -3.248 4.994 20.047 1.00 96.00 176 GLU A N 1
ATOM 1395 C CA . GLU A 1 176 ? -1.905 5.534 19.783 1.00 96.00 176 GLU A CA 1
ATOM 1396 C C . GLU A 1 176 ? -0.899 4.407 19.487 1.00 96.00 176 GLU A C 1
ATOM 1398 O O . GLU A 1 176 ? -0.121 4.485 18.536 1.00 96.00 176 GLU A O 1
ATOM 1403 N N . ASN A 1 177 ? -0.949 3.304 20.242 1.00 88.12 177 ASN A N 1
ATOM 1404 C CA . ASN A 1 177 ? -0.092 2.144 20.004 1.00 88.12 177 ASN A CA 1
ATOM 1405 C C . ASN A 1 177 ? -0.384 1.458 18.654 1.00 88.12 177 ASN A C 1
ATOM 1407 O O . ASN A 1 177 ? 0.546 1.025 17.972 1.00 88.12 177 ASN A O 1
ATOM 1411 N N . ALA A 1 178 ? -1.655 1.379 18.244 1.00 89.38 178 ALA A N 1
ATOM 1412 C CA . ALA A 1 178 ? -2.032 0.854 16.931 1.00 89.38 178 ALA A CA 1
ATOM 1413 C C . ALA A 1 178 ? -1.493 1.739 15.792 1.00 89.38 178 ALA A C 1
ATOM 1415 O O . ALA A 1 178 ? -0.894 1.223 14.849 1.00 89.38 178 ALA A O 1
ATOM 1416 N N . GLU A 1 179 ? -1.613 3.063 15.920 1.00 91.94 179 GLU A N 1
ATOM 1417 C CA . GLU A 1 179 ? -1.077 4.020 14.947 1.00 91.94 179 GLU A CA 1
ATOM 1418 C C . GLU A 1 179 ? 0.457 3.945 14.854 1.00 91.94 179 GLU A C 1
ATOM 1420 O O . GLU A 1 179 ? 1.029 3.911 13.762 1.00 91.94 179 GLU A O 1
ATOM 1425 N N . HIS A 1 180 ? 1.152 3.855 15.992 1.00 93.06 180 HIS A N 1
ATOM 1426 C CA . HIS A 1 180 ? 2.602 3.659 16.008 1.00 93.06 180 HIS A CA 1
ATOM 1427 C C . HIS A 1 180 ? 3.021 2.333 15.363 1.00 93.06 180 HIS A C 1
ATOM 1429 O O . HIS A 1 180 ? 4.023 2.300 14.643 1.00 93.06 180 HIS A O 1
ATOM 1435 N N . SER A 1 181 ? 2.257 1.259 15.572 1.00 91.44 181 SER A N 1
ATOM 1436 C CA . SER A 1 181 ? 2.506 -0.041 14.945 1.00 91.44 181 SER A CA 1
ATOM 1437 C C . SER A 1 181 ? 2.343 0.015 13.420 1.00 91.44 181 SER A C 1
ATOM 1439 O O . SER A 1 181 ? 3.212 -0.475 12.696 1.00 91.44 181 SER A O 1
ATOM 1441 N N . GLU A 1 182 ? 1.303 0.687 12.918 1.00 89.75 182 GLU A N 1
ATOM 1442 C CA . GLU A 1 182 ? 1.085 0.897 11.480 1.00 89.75 182 GLU A CA 1
ATOM 1443 C C . GLU A 1 182 ? 2.203 1.742 10.845 1.00 89.75 182 GLU A C 1
ATOM 1445 O O . GLU A 1 182 ? 2.752 1.378 9.796 1.00 89.75 182 GLU A O 1
ATOM 1450 N N . ARG A 1 183 ? 2.607 2.835 11.511 1.00 92.19 183 ARG A N 1
ATOM 1451 C CA . ARG A 1 183 ? 3.736 3.677 11.079 1.00 92.19 183 ARG A CA 1
ATOM 1452 C C . ARG A 1 183 ? 5.041 2.883 11.030 1.00 92.19 183 ARG A C 1
ATOM 1454 O O . ARG A 1 183 ? 5.775 2.984 10.047 1.00 92.19 183 ARG A O 1
ATOM 1461 N N . TYR A 1 184 ? 5.318 2.071 12.052 1.00 92.75 184 TYR A N 1
ATOM 1462 C CA . TYR A 1 184 ? 6.504 1.214 12.094 1.00 92.75 184 TYR A CA 1
ATOM 1463 C C . TYR A 1 184 ? 6.493 0.183 10.961 1.00 92.75 184 TYR A C 1
ATOM 1465 O O . TYR A 1 184 ? 7.485 0.054 10.247 1.00 92.75 184 TYR A O 1
ATOM 1473 N N . SER A 1 185 ? 5.362 -0.493 10.736 1.00 90.88 185 SER A N 1
ATOM 1474 C CA . SER A 1 185 ? 5.215 -1.470 9.652 1.00 90.88 185 SER A CA 1
ATOM 1475 C C . SER A 1 185 ? 5.414 -0.832 8.271 1.00 90.88 185 SER A C 1
ATOM 1477 O O . SER A 1 185 ? 6.068 -1.411 7.403 1.00 90.88 185 SER A O 1
ATOM 1479 N N . SER A 1 186 ? 4.900 0.384 8.071 1.00 85.25 186 SER A N 1
ATOM 1480 C CA . SER A 1 186 ? 5.066 1.138 6.823 1.00 85.25 186 SER A CA 1
ATOM 1481 C C . SER A 1 186 ? 6.519 1.565 6.598 1.00 85.25 186 SER A C 1
ATOM 1483 O O . SER A 1 186 ? 7.050 1.424 5.495 1.00 85.25 186 SER A O 1
ATOM 1485 N N . LEU A 1 187 ? 7.188 2.056 7.647 1.00 93.88 187 LEU A N 1
ATOM 1486 C CA . LEU A 1 187 ? 8.594 2.451 7.586 1.00 93.88 187 LEU A CA 1
ATOM 1487 C C . LEU A 1 187 ? 9.506 1.245 7.332 1.00 93.88 187 LEU A C 1
ATOM 1489 O O . LEU A 1 187 ? 10.409 1.328 6.504 1.00 93.88 187 LEU A O 1
ATOM 1493 N N . TRP A 1 188 ? 9.225 0.114 7.980 1.00 93.31 188 TRP A N 1
ATOM 1494 C CA . TRP A 1 188 ? 9.930 -1.145 7.760 1.00 93.31 188 TRP A CA 1
ATOM 1495 C C . TRP A 1 188 ? 9.789 -1.631 6.311 1.00 93.31 188 TRP A C 1
ATOM 1497 O O . TRP A 1 188 ? 10.785 -1.930 5.657 1.00 93.31 188 TRP A O 1
ATOM 1507 N N . GLY A 1 189 ? 8.571 -1.615 5.759 1.00 89.56 189 GLY A N 1
ATOM 1508 C CA . GLY A 1 189 ? 8.336 -1.975 4.357 1.00 89.56 189 GLY A CA 1
ATOM 1509 C C . GLY A 1 189 ? 8.981 -1.017 3.344 1.00 89.56 189 GLY A C 1
ATOM 1510 O O . GLY A 1 189 ? 9.293 -1.424 2.226 1.00 89.56 189 GLY A O 1
ATOM 1511 N N . ASN A 1 190 ? 9.189 0.255 3.701 1.00 89.94 190 ASN A N 1
ATOM 1512 C CA . ASN A 1 190 ? 9.973 1.194 2.889 1.00 89.94 190 ASN A CA 1
ATOM 1513 C C . ASN A 1 190 ? 11.474 0.891 2.966 1.00 89.94 190 ASN A C 1
ATOM 1515 O O . ASN A 1 190 ? 12.155 0.939 1.944 1.00 89.94 190 ASN A O 1
ATOM 1519 N N . TYR A 1 191 ? 11.982 0.583 4.162 1.00 94.88 191 TYR A N 1
ATOM 1520 C CA . TYR A 1 191 ? 13.382 0.227 4.368 1.00 94.88 191 TYR A CA 1
ATOM 1521 C C . TYR A 1 191 ? 13.766 -1.025 3.575 1.00 94.88 191 TYR A C 1
ATOM 1523 O O . TYR A 1 191 ? 14.767 -0.995 2.862 1.00 94.88 191 TYR A O 1
ATOM 1531 N N . GLU A 1 192 ? 12.950 -2.083 3.626 1.00 95.69 192 GLU A N 1
ATOM 1532 C CA . GLU A 1 192 ? 13.258 -3.324 2.905 1.00 95.69 192 GLU A CA 1
ATOM 1533 C C . GLU A 1 192 ? 13.252 -3.106 1.386 1.00 95.69 192 GLU A C 1
ATOM 1535 O O . GLU A 1 192 ? 14.200 -3.500 0.715 1.00 95.69 192 GLU A O 1
ATOM 1540 N N . ARG A 1 193 ? 12.283 -2.346 0.851 1.00 88.88 193 ARG A N 1
ATOM 1541 C CA . ARG A 1 193 ? 12.290 -1.951 -0.570 1.00 88.88 193 ARG A CA 1
ATOM 1542 C C . ARG A 1 193 ? 13.529 -1.148 -0.955 1.00 88.88 193 ARG A C 1
ATOM 1544 O O . ARG A 1 193 ? 14.118 -1.392 -1.999 1.00 88.88 193 ARG A O 1
ATOM 1551 N N . LYS A 1 194 ? 13.960 -0.195 -0.121 1.00 94.56 194 LYS A N 1
ATOM 1552 C CA . LYS A 1 194 ? 15.176 0.592 -0.396 1.00 94.56 194 LYS A CA 1
ATOM 1553 C C . LYS A 1 194 ? 16.442 -0.254 -0.344 1.00 94.56 194 LYS A C 1
ATOM 1555 O O . LYS A 1 194 ? 17.387 0.021 -1.077 1.00 94.56 194 LYS A O 1
ATOM 1560 N N . LYS A 1 195 ? 16.464 -1.275 0.508 1.00 96.31 195 LYS A N 1
ATOM 1561 C CA . LYS A 1 195 ? 17.545 -2.254 0.578 1.00 96.31 195 LYS A CA 1
ATOM 1562 C C . LYS A 1 195 ? 17.575 -3.146 -0.668 1.00 96.31 195 LYS A C 1
ATOM 1564 O O . LYS A 1 195 ? 18.658 -3.348 -1.204 1.00 96.31 195 LYS A O 1
ATOM 1569 N N . GLU A 1 196 ? 16.421 -3.606 -1.153 1.00 94.94 196 GLU A N 1
ATOM 1570 C CA . GLU A 1 196 ? 16.296 -4.343 -2.421 1.00 94.94 196 GLU A CA 1
ATOM 1571 C C . GLU A 1 196 ? 16.763 -3.492 -3.616 1.00 94.94 196 GLU A C 1
ATOM 1573 O O . GLU A 1 196 ? 17.636 -3.926 -4.361 1.00 94.94 196 GLU A O 1
ATOM 1578 N N . GLU A 1 197 ? 16.290 -2.244 -3.739 1.00 93.12 197 GLU A N 1
ATOM 1579 C CA . GLU A 1 197 ? 16.722 -1.304 -4.792 1.00 93.12 197 GLU A CA 1
ATOM 1580 C C . GLU A 1 197 ? 18.246 -1.069 -4.779 1.00 93.12 197 GLU A C 1
ATOM 1582 O O . GLU A 1 197 ? 18.884 -0.977 -5.828 1.00 93.12 197 GLU A O 1
ATOM 1587 N N . LEU A 1 198 ? 18.849 -0.960 -3.589 1.00 94.06 198 LEU A N 1
ATOM 1588 C CA . LEU A 1 198 ? 20.293 -0.772 -3.441 1.00 94.06 198 LEU A CA 1
ATOM 1589 C C . LEU A 1 198 ? 21.066 -2.014 -3.900 1.00 94.06 198 LEU A C 1
ATOM 1591 O O . LEU A 1 198 ? 22.118 -1.882 -4.528 1.00 94.06 198 LEU A O 1
ATOM 1595 N N . GLU A 1 199 ? 20.548 -3.204 -3.611 1.00 96.38 199 GLU A N 1
ATOM 1596 C CA . GLU A 1 199 ? 21.147 -4.465 -4.043 1.00 96.38 199 GLU A CA 1
ATOM 1597 C C . GLU A 1 199 ? 21.041 -4.656 -5.563 1.00 96.38 199 GLU A C 1
ATOM 1599 O O . GLU A 1 199 ? 22.021 -5.017 -6.212 1.00 96.38 199 GLU A O 1
ATOM 1604 N N . GLU A 1 200 ? 19.902 -4.308 -6.165 1.00 95.00 200 GLU A N 1
ATOM 1605 C CA . GLU A 1 200 ? 19.744 -4.274 -7.624 1.00 95.00 200 GLU A CA 1
ATOM 1606 C C . GLU A 1 200 ? 20.737 -3.306 -8.285 1.00 95.00 200 GLU A C 1
ATOM 1608 O O . GLU A 1 200 ? 21.358 -3.640 -9.299 1.00 95.00 200 GLU A O 1
ATOM 1613 N N . LEU A 1 201 ? 20.943 -2.123 -7.694 1.00 94.00 201 LEU A N 1
ATOM 1614 C CA . LEU A 1 201 ? 21.888 -1.130 -8.207 1.00 94.00 201 LEU A CA 1
ATOM 1615 C C . LEU A 1 201 ? 23.345 -1.609 -8.106 1.00 94.00 201 LEU A C 1
ATOM 1617 O O . LEU A 1 201 ? 24.135 -1.355 -9.016 1.00 94.00 201 LEU A O 1
ATOM 1621 N N . LYS A 1 202 ? 23.705 -2.313 -7.024 1.00 95.12 202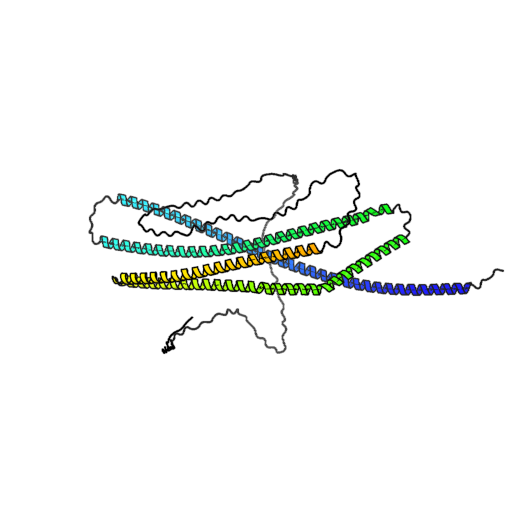 LYS A N 1
ATOM 1622 C CA . LYS A 1 202 ? 25.023 -2.951 -6.884 1.00 95.12 202 LYS A CA 1
ATOM 1623 C C . LYS A 1 202 ? 25.244 -4.022 -7.944 1.00 95.12 202 LYS A C 1
ATOM 1625 O O . LYS A 1 202 ? 26.282 -3.990 -8.597 1.00 95.12 202 LYS A O 1
ATOM 1630 N N . ASN A 1 203 ? 24.265 -4.899 -8.162 1.00 92.38 203 ASN A N 1
ATOM 1631 C CA . ASN A 1 203 ? 24.345 -5.932 -9.196 1.00 92.38 203 ASN A CA 1
ATOM 1632 C C . ASN A 1 203 ? 24.529 -5.307 -10.588 1.00 92.38 203 ASN A C 1
ATOM 1634 O O . ASN A 1 203 ? 25.366 -5.748 -11.372 1.00 92.38 203 ASN A O 1
ATOM 1638 N N . LEU A 1 204 ? 23.803 -4.224 -10.888 1.00 94.19 204 LEU A N 1
ATOM 1639 C CA . LEU A 1 204 ? 23.958 -3.502 -12.152 1.00 94.19 204 LEU A CA 1
ATOM 1640 C C . LEU A 1 204 ? 25.343 -2.846 -12.289 1.00 94.19 204 LEU A C 1
ATOM 1642 O O . LEU A 1 204 ? 25.919 -2.841 -13.381 1.00 94.19 204 LEU A O 1
ATOM 1646 N N . LEU A 1 205 ? 25.885 -2.296 -11.197 1.00 93.94 205 LEU A N 1
ATOM 1647 C CA . LEU A 1 205 ? 27.232 -1.726 -11.166 1.00 93.94 205 LEU A CA 1
ATOM 1648 C C . LEU A 1 205 ? 28.292 -2.800 -11.435 1.00 93.94 205 LEU A C 1
ATOM 1650 O O . LEU A 1 205 ? 29.172 -2.567 -12.262 1.00 93.94 205 LEU A O 1
ATOM 1654 N N . GLU A 1 206 ? 28.188 -3.959 -10.786 1.00 95.12 206 GLU A N 1
ATOM 1655 C CA . GLU A 1 206 ? 29.097 -5.095 -10.973 1.00 95.12 206 GLU A CA 1
ATOM 1656 C C . GLU A 1 206 ? 29.059 -5.596 -12.422 1.00 95.12 206 GLU A C 1
ATOM 1658 O O . GLU A 1 206 ? 30.094 -5.622 -13.086 1.00 95.12 206 GLU A O 1
ATOM 1663 N N . MET A 1 207 ? 27.866 -5.824 -12.983 1.00 91.00 207 MET A N 1
ATOM 1664 C CA . MET A 1 207 ? 27.710 -6.187 -14.398 1.00 91.00 207 MET A CA 1
ATOM 1665 C C . MET A 1 207 ? 28.322 -5.147 -15.350 1.00 91.00 207 MET A C 1
ATOM 1667 O O . MET A 1 207 ? 28.929 -5.494 -16.365 1.00 91.00 207 MET A O 1
ATOM 1671 N N . THR A 1 208 ? 28.176 -3.855 -15.043 1.00 90.62 208 THR A N 1
ATOM 1672 C CA . THR A 1 208 ? 28.750 -2.778 -15.865 1.00 90.62 208 THR A CA 1
ATOM 1673 C C . THR A 1 208 ? 30.277 -2.751 -15.759 1.00 90.62 208 THR A C 1
ATOM 1675 O O . THR A 1 208 ? 30.961 -2.527 -16.760 1.00 90.62 208 THR A O 1
ATOM 1678 N N . GLN A 1 209 ? 30.830 -3.003 -14.570 1.00 94.06 209 GLN A N 1
ATOM 1679 C CA . GLN A 1 209 ? 32.274 -3.114 -14.351 1.00 94.06 209 GLN A CA 1
ATOM 1680 C C . GLN A 1 209 ? 32.863 -4.327 -15.081 1.00 94.06 209 GLN A C 1
ATOM 1682 O O . GLN A 1 209 ? 33.898 -4.187 -15.734 1.00 94.06 209 GLN A O 1
ATOM 1687 N N . GLU A 1 210 ? 32.188 -5.478 -15.055 1.00 92.38 210 GLU A N 1
ATOM 1688 C CA . GLU A 1 210 ? 32.574 -6.666 -15.823 1.00 92.38 210 GLU A CA 1
ATOM 1689 C C . GLU A 1 210 ? 32.584 -6.385 -17.331 1.00 92.38 210 GLU A C 1
ATOM 1691 O O . GLU A 1 210 ? 33.577 -6.650 -18.010 1.00 92.38 210 GLU A O 1
ATOM 1696 N N . GLN A 1 211 ? 31.523 -5.769 -17.865 1.00 90.12 211 GLN A N 1
ATOM 1697 C CA . GLN A 1 211 ? 31.463 -5.378 -19.278 1.00 90.12 211 GLN A CA 1
ATOM 1698 C C . GLN A 1 211 ? 32.573 -4.387 -19.651 1.00 90.12 211 GLN A C 1
ATOM 1700 O O . GLN A 1 211 ? 33.208 -4.526 -20.699 1.00 90.12 211 GLN A O 1
ATOM 1705 N N . ALA A 1 212 ? 32.846 -3.402 -18.792 1.00 90.06 212 ALA A N 1
ATOM 1706 C CA . ALA A 1 212 ? 33.934 -2.453 -18.996 1.00 90.06 212 ALA A CA 1
ATOM 1707 C C . ALA A 1 212 ? 35.307 -3.146 -18.990 1.00 90.06 212 ALA A C 1
ATOM 1709 O O . ALA A 1 212 ? 36.162 -2.805 -19.811 1.00 90.06 212 ALA A O 1
ATOM 1710 N N . ALA A 1 213 ? 35.516 -4.139 -18.120 1.00 89.62 213 ALA A N 1
ATOM 1711 C CA . ALA A 1 213 ? 36.734 -4.944 -18.091 1.00 89.62 213 ALA A CA 1
ATOM 1712 C C . ALA A 1 213 ? 36.902 -5.764 -19.381 1.00 89.62 213 ALA A C 1
ATOM 1714 O O . ALA A 1 213 ? 37.986 -5.751 -19.967 1.00 89.62 213 ALA A O 1
ATOM 1715 N N . VAL A 1 214 ? 35.829 -6.392 -19.877 1.00 90.44 214 VAL A N 1
ATOM 1716 C CA . VAL A 1 214 ? 35.825 -7.135 -21.151 1.00 90.44 214 VAL A CA 1
ATOM 1717 C C . VAL A 1 214 ? 36.177 -6.222 -22.327 1.00 90.44 214 VAL A C 1
ATOM 1719 O O . VAL A 1 214 ? 37.092 -6.532 -23.089 1.00 90.44 214 VAL A O 1
ATOM 1722 N N . LEU A 1 215 ? 35.524 -5.062 -22.449 1.00 89.50 215 LEU A N 1
ATOM 1723 C CA . LEU A 1 215 ? 35.820 -4.091 -23.510 1.00 89.50 215 LEU A CA 1
ATOM 1724 C C . LEU A 1 215 ? 37.246 -3.539 -23.402 1.00 89.50 215 LEU A C 1
ATOM 1726 O O . LEU A 1 215 ? 37.917 -3.328 -24.411 1.00 89.50 215 LEU A O 1
ATOM 1730 N N . THR A 1 216 ? 37.741 -3.319 -22.182 1.00 92.94 216 THR A N 1
ATOM 1731 C CA . THR A 1 216 ? 39.123 -2.872 -21.959 1.00 92.94 216 THR A CA 1
ATOM 1732 C C . THR A 1 216 ? 40.124 -3.941 -22.390 1.00 92.94 216 THR A C 1
ATOM 1734 O O . THR A 1 216 ? 41.122 -3.608 -23.030 1.00 92.94 216 THR A O 1
ATOM 1737 N N . ALA A 1 217 ? 39.850 -5.216 -22.102 1.00 88.00 217 ALA A N 1
ATOM 1738 C CA . ALA A 1 217 ? 40.660 -6.341 -22.558 1.00 88.00 217 ALA A CA 1
ATOM 1739 C C . ALA A 1 217 ? 40.633 -6.485 -24.090 1.00 88.00 217 ALA A C 1
ATOM 1741 O O . ALA A 1 217 ? 41.680 -6.699 -24.699 1.00 88.00 217 ALA A O 1
ATOM 1742 N N . GLU A 1 218 ? 39.478 -6.287 -24.729 1.00 85.31 218 GLU A N 1
ATOM 1743 C CA . GLU A 1 218 ? 39.345 -6.285 -26.191 1.00 85.31 218 GLU A CA 1
ATOM 1744 C C . GLU A 1 218 ? 40.148 -5.136 -26.828 1.00 85.31 218 GLU A C 1
ATOM 1746 O O . GLU A 1 218 ? 40.918 -5.349 -27.767 1.00 85.31 218 GLU A O 1
ATOM 1751 N N . ILE 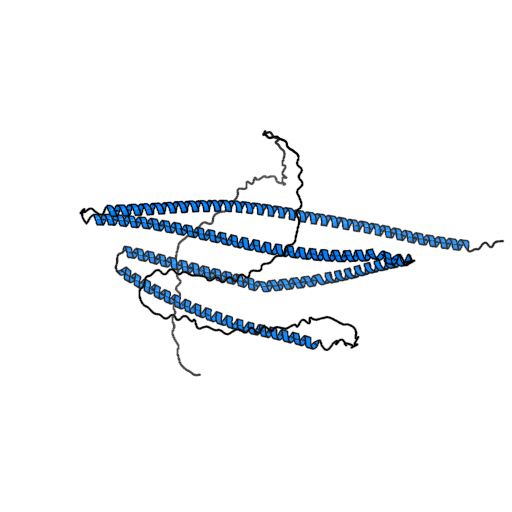A 1 219 ? 40.060 -3.922 -26.271 1.00 84.12 219 ILE A N 1
ATOM 1752 C CA . ILE A 1 219 ? 40.872 -2.774 -26.705 1.00 84.12 219 ILE A CA 1
ATOM 1753 C C . ILE A 1 219 ? 42.364 -3.046 -26.498 1.00 84.12 219 ILE A C 1
ATOM 1755 O O . ILE A 1 219 ? 43.164 -2.727 -27.379 1.00 84.12 219 ILE A O 1
ATOM 1759 N N . ALA A 1 220 ? 42.758 -3.617 -25.358 1.00 84.81 220 ALA A N 1
ATOM 1760 C CA . ALA A 1 220 ? 44.147 -3.966 -25.078 1.00 84.81 220 ALA A CA 1
ATOM 1761 C C . ALA A 1 220 ? 44.667 -5.017 -26.067 1.00 84.81 220 ALA A C 1
ATOM 1763 O O . ALA A 1 220 ? 45.750 -4.827 -26.608 1.00 84.81 220 ALA A O 1
ATOM 1764 N N . SER A 1 221 ? 43.873 -6.045 -26.382 1.00 79.12 221 SER A N 1
ATOM 1765 C CA . SER A 1 221 ? 44.195 -7.065 -27.389 1.00 79.12 221 SER A CA 1
ATOM 1766 C C . SER A 1 221 ? 44.369 -6.459 -28.786 1.00 79.12 221 SER A C 1
ATOM 1768 O O . SER A 1 221 ? 45.357 -6.732 -29.469 1.00 79.12 221 SER A O 1
ATOM 1770 N N . MET A 1 222 ? 43.471 -5.552 -29.190 1.00 74.38 222 MET A N 1
ATOM 1771 C CA . MET A 1 222 ? 43.615 -4.807 -30.445 1.00 74.38 222 MET A CA 1
ATOM 1772 C C . MET A 1 222 ? 44.863 -3.907 -30.457 1.00 74.38 222 MET A C 1
ATOM 1774 O O . MET A 1 222 ? 45.450 -3.688 -31.515 1.00 74.38 222 MET A O 1
ATOM 1778 N N . ARG A 1 223 ? 45.280 -3.381 -29.296 1.00 79.88 223 ARG A N 1
ATOM 1779 C CA . ARG A 1 223 ? 46.467 -2.521 -29.139 1.00 79.88 223 ARG A CA 1
ATOM 1780 C C . ARG A 1 223 ? 47.782 -3.280 -28.957 1.00 79.88 223 ARG A C 1
ATOM 1782 O O . ARG A 1 223 ? 48.818 -2.682 -29.220 1.00 79.88 223 ARG A O 1
ATOM 1789 N N . SER A 1 224 ? 47.770 -4.534 -28.505 1.00 71.56 224 SER A N 1
ATOM 1790 C CA . SER A 1 224 ? 48.968 -5.369 -28.314 1.00 71.56 224 SER A CA 1
ATOM 1791 C C . SER A 1 224 ? 49.369 -6.153 -29.566 1.00 71.56 224 SER A C 1
ATOM 1793 O O . SER A 1 224 ? 50.464 -6.701 -29.611 1.00 71.56 224 SER A O 1
ATOM 1795 N N . ASN A 1 225 ? 48.530 -6.142 -30.607 1.00 55.84 225 ASN A N 1
ATOM 1796 C CA . ASN A 1 225 ? 48.806 -6.751 -31.911 1.00 55.84 225 ASN A CA 1
ATOM 1797 C C . ASN A 1 225 ? 49.488 -5.878 -33.006 1.00 55.84 225 ASN A C 1
ATOM 1799 O O . ASN A 1 225 ? 49.418 -6.275 -34.167 1.00 55.84 225 ASN A O 1
ATOM 1803 N N . PRO A 1 226 ? 50.163 -4.735 -32.753 1.00 57.16 226 PRO A N 1
ATOM 1804 C CA . PRO A 1 226 ? 50.862 -4.019 -33.821 1.00 57.16 226 PRO A CA 1
ATOM 1805 C C . PRO A 1 226 ? 52.279 -4.554 -34.091 1.00 57.16 226 PRO A C 1
ATOM 1807 O O . PRO A 1 226 ? 52.848 -4.219 -35.128 1.00 57.16 226 PRO A O 1
ATOM 1810 N N . GLU A 1 227 ? 52.867 -5.380 -33.211 1.00 51.38 227 GLU A N 1
ATOM 1811 C CA . GLU A 1 227 ? 54.260 -5.835 -33.385 1.00 51.38 227 GLU A CA 1
ATOM 1812 C C . GLU A 1 227 ? 54.437 -7.067 -34.287 1.00 51.38 227 GLU A C 1
ATOM 1814 O O . GLU A 1 227 ? 55.469 -7.181 -34.950 1.00 51.38 227 GLU A O 1
ATOM 1819 N N . ASP A 1 228 ? 53.418 -7.917 -34.446 1.00 51.62 228 ASP A N 1
ATOM 1820 C CA . ASP A 1 228 ? 53.453 -9.023 -35.424 1.00 51.62 228 ASP A CA 1
ATOM 1821 C C . ASP A 1 228 ? 53.305 -8.548 -36.887 1.00 51.62 228 ASP A C 1
ATOM 1823 O O . ASP A 1 228 ? 53.532 -9.311 -37.832 1.00 51.62 228 ASP A O 1
ATOM 1827 N N . ASP A 1 229 ? 52.983 -7.268 -37.099 1.00 52.34 229 ASP A N 1
ATOM 1828 C CA . ASP A 1 229 ? 52.928 -6.640 -38.423 1.00 52.34 229 ASP A CA 1
ATOM 1829 C C . ASP A 1 229 ? 54.197 -5.841 -38.777 1.00 52.34 229 ASP A C 1
ATOM 1831 O O . ASP A 1 229 ? 54.390 -5.490 -39.942 1.00 52.34 229 ASP A O 1
ATOM 1835 N N . LEU A 1 230 ? 55.129 -5.627 -37.838 1.00 54.91 230 LEU A N 1
ATOM 1836 C CA . LEU A 1 230 ? 56.394 -4.920 -38.108 1.00 54.91 230 LEU A CA 1
ATOM 1837 C C . LEU A 1 230 ? 57.404 -5.762 -38.910 1.00 54.91 230 LEU A C 1
ATOM 1839 O O . LEU A 1 230 ? 58.258 -5.204 -39.600 1.00 54.91 230 LEU A O 1
ATOM 1843 N N . ASN A 1 231 ? 57.280 -7.095 -38.891 1.00 51.22 231 ASN A N 1
ATOM 1844 C CA . ASN A 1 231 ? 58.102 -8.004 -39.703 1.00 51.22 231 ASN A CA 1
ATOM 1845 C C . ASN A 1 231 ? 57.450 -8.421 -41.035 1.00 51.22 231 ASN A C 1
ATOM 1847 O O . ASN A 1 231 ? 58.084 -9.108 -41.844 1.00 51.22 231 ASN A O 1
ATOM 1851 N N . LYS A 1 232 ? 56.227 -7.961 -41.335 1.00 55.38 232 LYS A N 1
ATOM 1852 C CA . LYS A 1 232 ? 55.627 -8.119 -42.667 1.00 55.38 232 LYS A CA 1
ATOM 1853 C C . LYS A 1 232 ? 56.095 -6.988 -43.570 1.00 55.38 232 LYS A C 1
ATOM 1855 O O . LYS A 1 232 ? 55.469 -5.944 -43.728 1.00 55.38 232 LYS A O 1
ATOM 1860 N N . LYS A 1 233 ? 57.252 -7.217 -44.181 1.00 51.78 233 LYS A N 1
ATOM 1861 C CA . LYS A 1 233 ? 57.837 -6.363 -45.212 1.00 51.78 233 LYS A CA 1
ATOM 1862 C C . LYS A 1 233 ? 56.827 -6.145 -46.354 1.00 51.78 233 LYS A C 1
ATOM 1864 O O . LYS A 1 233 ? 56.680 -6.995 -47.224 1.00 51.78 233 LYS A O 1
ATOM 186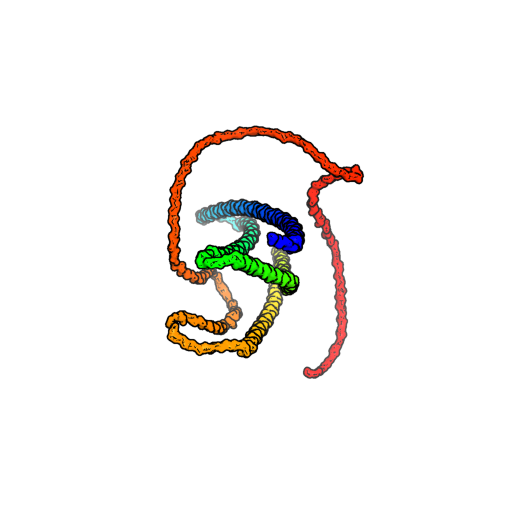9 N N . GLY A 1 234 ? 56.179 -4.979 -46.353 1.00 59.44 234 GLY A N 1
ATOM 1870 C CA . GLY A 1 234 ? 55.394 -4.455 -47.471 1.00 59.44 234 GLY A CA 1
ATOM 1871 C C . GLY A 1 234 ? 53.912 -4.826 -47.480 1.00 59.44 234 GLY A C 1
ATOM 1872 O O . GLY A 1 234 ? 53.447 -5.416 -48.454 1.00 59.44 234 GLY A O 1
ATOM 1873 N N . ASN A 1 235 ? 53.136 -4.371 -46.494 1.00 57.34 235 ASN A N 1
ATOM 1874 C CA . ASN A 1 235 ? 51.730 -4.089 -46.779 1.00 57.34 235 ASN A CA 1
ATOM 1875 C C . ASN A 1 235 ? 51.703 -2.864 -47.694 1.00 57.34 235 ASN A C 1
ATOM 1877 O O . ASN A 1 235 ? 51.961 -1.735 -47.287 1.00 57.34 235 ASN A O 1
ATOM 1881 N N . SER A 1 236 ? 51.510 -3.127 -48.984 1.00 64.25 236 SER A N 1
ATOM 1882 C CA . SER A 1 236 ? 51.295 -2.106 -50.003 1.00 64.25 236 SER A CA 1
ATOM 1883 C C . SER A 1 236 ? 50.294 -1.066 -49.489 1.00 64.25 236 SER A C 1
ATOM 1885 O O . SER A 1 236 ? 49.299 -1.443 -48.878 1.00 64.25 236 SER A O 1
ATOM 1887 N N . LEU A 1 237 ? 50.495 0.222 -49.787 1.00 70.94 237 LEU A N 1
ATOM 1888 C CA . LEU A 1 237 ? 49.509 1.282 -49.511 1.00 70.94 237 LEU A CA 1
ATOM 1889 C C . LEU A 1 237 ? 48.099 0.871 -49.989 1.00 70.94 237 LEU A C 1
ATOM 1891 O O . LEU A 1 237 ? 47.090 1.198 -49.376 1.00 70.94 237 LEU A O 1
ATOM 1895 N N . PHE A 1 238 ? 48.033 0.090 -51.071 1.00 73.38 238 PHE A N 1
ATOM 1896 C CA . PHE A 1 238 ? 46.791 -0.472 -51.589 1.00 73.38 238 PHE A CA 1
ATOM 1897 C C . PHE A 1 238 ? 46.156 -1.524 -50.672 1.00 73.38 238 PHE A C 1
ATOM 1899 O O . PHE A 1 238 ? 44.936 -1.590 -50.629 1.00 73.38 238 PHE A O 1
ATOM 1906 N N . ALA A 1 239 ? 46.942 -2.318 -49.943 1.00 77.75 239 ALA A N 1
ATOM 1907 C CA . ALA A 1 239 ? 46.436 -3.272 -48.957 1.00 77.75 239 ALA A CA 1
ATOM 1908 C C . ALA A 1 239 ? 45.853 -2.547 -47.736 1.00 77.75 239 ALA A C 1
ATOM 1910 O O . ALA A 1 239 ? 44.747 -2.868 -47.325 1.00 77.75 239 ALA A O 1
ATOM 1911 N N . GLU A 1 240 ? 46.522 -1.505 -47.232 1.00 78.38 240 GLU A N 1
ATOM 1912 C CA . GLU A 1 240 ? 45.989 -0.693 -46.129 1.00 78.38 240 GLU A CA 1
ATOM 1913 C C . GLU A 1 240 ? 44.690 0.027 -46.529 1.00 78.38 240 GLU A C 1
ATOM 1915 O O . GLU A 1 240 ? 43.706 0.003 -45.792 1.00 78.38 240 GLU A O 1
ATOM 1920 N N . VAL A 1 241 ? 44.646 0.620 -47.727 1.00 83.06 241 VAL A N 1
ATOM 1921 C CA . VAL A 1 241 ? 43.422 1.237 -48.265 1.00 83.06 241 VAL A CA 1
ATOM 1922 C C . VAL A 1 241 ? 42.312 0.199 -48.454 1.00 83.06 241 VAL A C 1
ATOM 1924 O O . VAL A 1 241 ? 41.144 0.498 -48.196 1.00 83.06 241 VAL A O 1
ATOM 1927 N N . ASP A 1 242 ? 42.644 -1.021 -48.882 1.00 80.88 242 ASP A N 1
ATOM 1928 C CA . ASP A 1 242 ? 41.666 -2.098 -49.045 1.00 80.88 242 ASP A CA 1
ATOM 1929 C C . ASP A 1 242 ? 41.155 -2.620 -47.691 1.00 80.88 242 ASP A C 1
ATOM 1931 O O . ASP A 1 242 ? 39.960 -2.876 -47.544 1.00 80.88 242 ASP A O 1
ATOM 1935 N N . ASP A 1 243 ? 42.003 -2.678 -46.663 1.00 78.75 243 ASP A N 1
ATOM 1936 C CA . ASP A 1 243 ? 41.609 -3.024 -45.294 1.00 78.75 243 ASP A CA 1
ATOM 1937 C C . ASP A 1 243 ? 40.750 -1.929 -44.655 1.00 78.75 243 ASP A C 1
ATOM 1939 O O . ASP A 1 243 ? 39.722 -2.225 -44.041 1.00 78.75 243 ASP A O 1
ATOM 1943 N N . GLN A 1 244 ? 41.078 -0.653 -44.877 1.00 80.00 244 GLN A N 1
ATOM 1944 C CA . GLN A 1 244 ? 40.223 0.468 -44.478 1.00 80.00 244 GLN A CA 1
ATOM 1945 C C . GLN A 1 244 ? 38.876 0.437 -45.211 1.00 80.00 244 GLN A C 1
ATOM 1947 O O . GLN A 1 244 ? 37.830 0.651 -44.592 1.00 80.00 244 GLN A O 1
ATOM 1952 N N . ARG A 1 245 ? 38.863 0.103 -46.508 1.00 89.31 245 ARG A N 1
ATOM 1953 C CA . ARG A 1 245 ? 37.627 -0.080 -47.279 1.00 89.31 245 ARG A CA 1
ATOM 1954 C C . ARG A 1 245 ? 36.805 -1.250 -46.739 1.00 89.31 245 ARG A C 1
ATOM 1956 O O . ARG A 1 245 ? 35.598 -1.092 -46.580 1.00 89.31 245 ARG A O 1
ATOM 1963 N N . LYS A 1 246 ? 37.419 -2.392 -46.419 1.00 87.06 246 LYS A N 1
ATOM 1964 C CA . LYS A 1 246 ? 36.735 -3.540 -45.793 1.00 87.06 246 LYS A CA 1
ATOM 1965 C C . LYS A 1 246 ? 36.175 -3.176 -44.425 1.00 87.06 246 LYS A C 1
ATOM 1967 O O . LYS A 1 246 ? 35.021 -3.487 -44.148 1.00 87.06 246 LYS A O 1
ATOM 1972 N N . LYS A 1 247 ? 36.940 -2.454 -43.603 1.00 82.88 247 LYS A N 1
ATOM 1973 C CA . LYS A 1 247 ? 36.486 -1.956 -42.300 1.00 82.88 247 LYS A CA 1
ATOM 1974 C C . LYS A 1 247 ? 35.280 -1.031 -42.451 1.00 82.88 247 LYS A C 1
ATOM 1976 O O . LYS A 1 247 ? 34.284 -1.222 -41.762 1.00 82.88 247 LYS A O 1
ATOM 1981 N N . LEU A 1 248 ? 35.324 -0.090 -43.393 1.00 86.94 248 LEU A N 1
ATOM 1982 C CA . LEU A 1 248 ? 34.196 0.793 -43.688 1.00 86.94 248 LEU A CA 1
ATOM 1983 C C . LEU A 1 248 ? 32.980 0.011 -44.203 1.00 86.94 248 LEU A C 1
ATOM 1985 O O . LEU A 1 248 ? 31.862 0.268 -43.767 1.00 86.94 248 LEU A O 1
ATOM 1989 N N . MET A 1 249 ? 33.180 -0.968 -45.086 1.00 89.81 249 MET A N 1
ATOM 1990 C CA . MET A 1 249 ? 32.099 -1.825 -45.582 1.00 89.81 249 MET A CA 1
ATOM 1991 C C . MET A 1 249 ? 31.469 -2.656 -44.466 1.00 89.81 249 MET A C 1
ATOM 1993 O O . MET A 1 249 ? 30.245 -2.769 -44.421 1.00 89.81 249 MET A O 1
ATOM 1997 N N . ASN A 1 250 ? 32.273 -3.173 -43.537 1.00 87.38 250 ASN A N 1
ATOM 1998 C CA . ASN A 1 250 ? 31.777 -3.862 -42.351 1.00 87.38 250 ASN A CA 1
ATOM 1999 C C . ASN A 1 250 ? 30.980 -2.913 -41.452 1.00 87.38 250 ASN A C 1
ATOM 2001 O O . ASN A 1 250 ? 29.865 -3.254 -41.080 1.00 87.38 250 ASN A O 1
ATOM 2005 N N . ILE A 1 251 ? 31.471 -1.696 -41.192 1.00 87.94 251 ILE A N 1
ATOM 2006 C CA . ILE A 1 251 ? 30.724 -0.681 -40.429 1.00 87.94 251 ILE A CA 1
ATOM 2007 C C . ILE A 1 251 ? 29.381 -0.373 -41.106 1.00 87.94 251 ILE A C 1
ATOM 2009 O O . ILE A 1 251 ? 28.340 -0.377 -40.453 1.00 87.94 251 ILE A O 1
ATOM 2013 N N . ILE A 1 252 ? 29.375 -0.160 -42.425 1.00 90.19 252 ILE A N 1
ATOM 2014 C CA . ILE A 1 252 ? 28.148 0.087 -43.194 1.00 90.19 252 ILE A CA 1
ATOM 2015 C C . ILE A 1 252 ? 27.196 -1.110 -43.101 1.00 90.19 252 ILE A C 1
ATOM 2017 O O . ILE A 1 252 ? 25.985 -0.920 -42.973 1.00 90.19 252 ILE A O 1
ATOM 2021 N N . LYS A 1 253 ? 27.718 -2.338 -43.167 1.00 91.69 253 LYS A N 1
ATOM 2022 C CA . LYS A 1 253 ? 26.928 -3.564 -43.029 1.00 91.69 253 LYS A CA 1
ATOM 2023 C C . LYS A 1 253 ? 26.289 -3.650 -41.640 1.00 91.69 253 LYS A C 1
ATOM 2025 O O . LYS A 1 253 ? 25.072 -3.787 -41.568 1.00 91.69 253 LYS A O 1
ATOM 2030 N N . THR A 1 254 ? 27.057 -3.447 -40.572 1.00 90.06 254 THR A N 1
ATOM 2031 C CA . THR A 1 254 ? 26.554 -3.447 -39.191 1.00 90.06 254 THR A CA 1
ATOM 2032 C C . THR A 1 254 ? 25.507 -2.357 -38.961 1.00 90.06 254 THR A C 1
ATOM 2034 O O . THR A 1 254 ? 24.481 -2.606 -38.333 1.00 90.06 254 THR A O 1
ATOM 2037 N N . ILE A 1 255 ? 25.705 -1.152 -39.508 1.00 90.75 255 ILE A N 1
ATOM 2038 C CA . ILE A 1 255 ? 24.709 -0.072 -39.416 1.00 90.75 255 ILE A CA 1
ATOM 2039 C C . ILE A 1 255 ? 23.412 -0.467 -40.133 1.00 90.75 255 ILE A C 1
ATOM 2041 O O . ILE A 1 255 ? 22.326 -0.219 -39.610 1.00 90.75 255 ILE A O 1
ATOM 2045 N N . LYS A 1 256 ? 23.499 -1.095 -41.313 1.00 93.06 256 LYS A N 1
ATOM 2046 C CA . LYS A 1 256 ? 22.320 -1.578 -42.051 1.00 93.06 256 LYS A CA 1
ATOM 2047 C C . LYS A 1 256 ? 21.581 -2.680 -41.299 1.00 93.06 256 LYS A C 1
ATOM 2049 O O . LYS A 1 256 ? 20.354 -2.650 -41.267 1.00 93.06 256 LYS A O 1
ATOM 2054 N N . GLU A 1 257 ? 22.307 -3.626 -40.713 1.00 92.50 257 GLU A N 1
ATOM 2055 C CA . GLU A 1 257 ? 21.743 -4.691 -39.877 1.00 92.50 257 GLU A CA 1
ATOM 2056 C C . GLU A 1 257 ? 21.007 -4.085 -38.679 1.00 92.50 257 GLU A C 1
ATOM 2058 O O . GLU A 1 257 ? 19.794 -4.245 -38.574 1.00 92.50 257 GLU A O 1
ATOM 2063 N N . ARG A 1 258 ? 21.678 -3.233 -37.894 1.00 91.44 258 ARG A N 1
ATOM 2064 C CA . ARG A 1 258 ? 21.070 -2.560 -36.737 1.00 91.44 258 ARG A CA 1
ATOM 2065 C C . ARG A 1 258 ? 19.862 -1.697 -37.108 1.00 91.44 258 ARG A C 1
ATOM 2067 O O . ARG A 1 258 ? 18.882 -1.654 -36.371 1.00 91.44 258 ARG A O 1
ATOM 2074 N N . TYR A 1 259 ? 19.905 -1.007 -38.249 1.00 95.69 259 TYR A N 1
ATOM 2075 C CA . TYR A 1 259 ? 18.760 -0.246 -38.752 1.00 95.69 259 TYR A CA 1
ATOM 2076 C C . TYR A 1 259 ? 17.573 -1.156 -39.093 1.00 95.69 259 TYR A C 1
ATOM 2078 O O . TYR A 1 259 ? 16.429 -0.815 -38.789 1.00 95.69 259 TYR A O 1
ATOM 2086 N N . ASN A 1 260 ? 17.826 -2.304 -39.724 1.00 94.44 260 ASN A N 1
ATOM 2087 C CA . ASN A 1 260 ? 16.778 -3.266 -40.048 1.00 94.44 260 ASN A CA 1
ATOM 2088 C C . ASN A 1 260 ? 16.176 -3.882 -38.782 1.00 94.44 260 ASN A C 1
ATOM 2090 O O . ASN A 1 260 ? 14.951 -3.973 -38.702 1.00 94.44 260 ASN A O 1
ATOM 2094 N N . ASP A 1 261 ? 17.000 -4.213 -37.790 1.00 93.62 261 ASP A N 1
ATOM 2095 C CA . ASP A 1 261 ? 16.545 -4.723 -36.495 1.00 93.62 261 ASP A CA 1
ATOM 2096 C C . ASP A 1 261 ? 15.664 -3.694 -35.783 1.00 93.62 261 ASP A C 1
ATOM 2098 O O . ASP A 1 261 ? 14.519 -3.990 -35.439 1.00 93.62 261 ASP A O 1
ATOM 2102 N N . LEU A 1 262 ? 16.126 -2.443 -35.685 1.00 94.25 262 LEU A N 1
ATOM 2103 C CA . LEU A 1 262 ? 15.359 -1.358 -35.070 1.00 94.25 262 LEU A CA 1
ATOM 2104 C C . LEU A 1 262 ? 14.044 -1.090 -35.817 1.00 94.25 262 LEU A C 1
ATOM 2106 O O . LEU A 1 262 ? 13.002 -0.834 -35.214 1.00 94.25 262 LEU A O 1
ATOM 2110 N N . LYS A 1 263 ? 14.055 -1.185 -37.150 1.00 95.81 263 LYS A N 1
ATOM 2111 C CA . LYS A 1 263 ? 12.849 -1.062 -37.975 1.00 95.81 263 LYS A CA 1
ATOM 2112 C C . LYS A 1 263 ? 11.870 -2.208 -37.725 1.00 95.81 263 LYS A C 1
ATOM 2114 O O . LYS A 1 263 ? 10.659 -1.974 -37.741 1.00 95.81 263 LYS A O 1
ATOM 2119 N N . MET A 1 264 ? 12.359 -3.429 -37.520 1.00 93.50 264 MET A N 1
ATOM 2120 C CA . MET A 1 264 ? 11.532 -4.585 -37.172 1.00 93.50 264 MET A CA 1
ATOM 2121 C C . MET A 1 264 ? 10.954 -4.454 -35.762 1.00 93.50 264 MET A C 1
ATOM 2123 O O . MET A 1 264 ? 9.754 -4.653 -35.580 1.00 93.50 264 MET A O 1
ATOM 2127 N N . GLU A 1 265 ? 11.756 -4.028 -34.791 1.00 91.50 265 GLU A N 1
ATOM 2128 C CA . GLU A 1 265 ? 11.309 -3.766 -33.423 1.00 91.50 265 GLU A CA 1
ATOM 2129 C C . GLU A 1 265 ? 10.239 -2.667 -33.381 1.00 91.50 265 GLU A C 1
ATOM 2131 O O . GLU A 1 265 ? 9.153 -2.866 -32.833 1.00 91.50 265 GLU A O 1
ATOM 2136 N N . HIS A 1 266 ? 10.472 -1.547 -34.071 1.00 94.38 266 HIS A N 1
ATOM 2137 C CA . HIS A 1 266 ? 9.498 -0.465 -34.183 1.00 94.38 266 HIS A CA 1
ATOM 2138 C C . HIS A 1 266 ? 8.194 -0.928 -34.854 1.00 94.38 266 HIS A C 1
ATOM 2140 O O . HIS A 1 266 ? 7.103 -0.544 -34.434 1.00 94.38 266 HIS A O 1
ATOM 2146 N N . ARG A 1 267 ? 8.272 -1.787 -35.880 1.00 92.69 267 ARG A N 1
ATOM 2147 C CA . ARG A 1 267 ? 7.083 -2.400 -36.502 1.00 92.69 267 ARG A CA 1
ATOM 2148 C C . ARG A 1 267 ? 6.328 -3.324 -35.545 1.00 92.69 267 ARG A C 1
ATOM 2150 O O . ARG A 1 267 ? 5.103 -3.396 -35.630 1.00 92.69 267 ARG A O 1
ATOM 2157 N N . ASN A 1 268 ? 7.031 -3.998 -34.640 1.00 92.50 268 ASN A N 1
ATOM 2158 C CA . ASN A 1 268 ? 6.447 -4.917 -33.662 1.00 92.50 268 ASN A CA 1
ATOM 2159 C C . ASN A 1 268 ? 5.893 -4.202 -32.418 1.00 92.50 268 ASN A C 1
ATOM 2161 O O . ASN A 1 268 ? 4.979 -4.718 -31.768 1.00 92.50 268 ASN A O 1
ATOM 2165 N N . CYS A 1 269 ? 6.380 -2.999 -32.113 1.00 93.62 269 CYS A N 1
ATOM 2166 C CA . CYS A 1 269 ? 5.981 -2.220 -30.943 1.00 93.62 269 CYS A CA 1
ATOM 2167 C C . CYS A 1 269 ? 4.451 -1.993 -30.836 1.00 93.62 269 CYS A C 1
ATOM 2169 O O . CYS A 1 269 ? 3.882 -2.315 -29.790 1.00 93.62 269 CYS A O 1
ATOM 2171 N N . PRO A 1 270 ? 3.708 -1.588 -31.891 1.00 94.38 270 PRO A N 1
ATOM 2172 C CA . PRO A 1 270 ? 2.247 -1.452 -31.823 1.00 94.38 270 PRO A CA 1
ATOM 2173 C C . PRO A 1 270 ? 1.506 -2.751 -31.483 1.00 94.38 270 PRO A C 1
ATOM 2175 O O . PRO A 1 270 ? 0.439 -2.723 -30.863 1.00 94.38 270 PRO A O 1
ATOM 2178 N N . THR A 1 271 ? 2.043 -3.898 -31.903 1.00 93.19 271 THR A N 1
ATOM 2179 C CA . THR A 1 271 ? 1.486 -5.216 -31.573 1.00 93.19 271 THR A CA 1
ATOM 2180 C C . THR A 1 271 ? 1.732 -5.536 -30.106 1.00 93.19 271 THR A C 1
ATOM 2182 O O . THR A 1 271 ? 0.799 -5.940 -29.413 1.00 93.19 271 THR A O 1
ATOM 2185 N N . LYS A 1 272 ? 2.944 -5.275 -29.600 1.00 93.00 272 LYS A N 1
ATOM 2186 C CA . LYS A 1 272 ? 3.272 -5.465 -28.184 1.00 93.00 272 LYS A CA 1
ATOM 2187 C C . LYS A 1 272 ? 2.451 -4.547 -27.276 1.00 93.00 272 LYS A C 1
ATOM 2189 O O . LYS A 1 272 ? 1.903 -5.018 -26.286 1.00 93.00 272 LYS A O 1
ATOM 2194 N N . ILE A 1 273 ? 2.273 -3.278 -27.649 1.00 92.06 273 ILE A N 1
ATOM 2195 C CA . ILE A 1 273 ? 1.401 -2.335 -26.931 1.00 92.06 273 ILE A CA 1
ATOM 2196 C C . ILE A 1 273 ? -0.039 -2.857 -26.892 1.00 92.06 273 ILE A C 1
ATOM 2198 O O . ILE A 1 273 ? -0.670 -2.823 -25.839 1.00 92.06 273 ILE A O 1
ATOM 2202 N N . ARG A 1 274 ? -0.571 -3.374 -28.009 1.00 96.31 274 ARG A N 1
ATOM 2203 C CA . ARG A 1 274 ? -1.911 -3.987 -28.026 1.00 96.31 274 ARG A CA 1
ATOM 2204 C C . ARG A 1 274 ? -2.006 -5.206 -27.113 1.00 96.31 274 ARG A C 1
ATOM 2206 O O . ARG A 1 274 ? -2.984 -5.327 -26.387 1.00 96.31 274 ARG A O 1
ATOM 2213 N N . GLN A 1 275 ? -1.002 -6.080 -27.119 1.00 93.62 275 GLN A N 1
ATOM 2214 C CA . GLN A 1 275 ? -0.960 -7.232 -26.215 1.00 93.62 275 GLN A CA 1
ATOM 2215 C C . GLN A 1 275 ? -0.952 -6.798 -24.745 1.00 93.62 275 GLN A C 1
ATOM 2217 O O . GLN A 1 275 ? -1.732 -7.327 -23.960 1.00 93.62 275 GLN A O 1
ATOM 2222 N N . LEU A 1 276 ? -0.127 -5.809 -24.386 1.00 91.69 276 LEU A N 1
ATOM 2223 C CA . LEU A 1 276 ? -0.064 -5.273 -23.025 1.00 91.69 276 LEU A CA 1
ATOM 2224 C C . LEU A 1 276 ? -1.387 -4.622 -22.605 1.00 91.69 276 LEU A C 1
ATOM 2226 O O . LEU A 1 276 ? -1.848 -4.864 -21.495 1.00 91.69 276 LEU A O 1
ATOM 2230 N N . LYS A 1 277 ? -2.040 -3.865 -23.496 1.00 95.50 277 LYS A N 1
ATOM 2231 C CA . LYS A 1 277 ? -3.376 -3.305 -23.239 1.00 95.50 277 LYS A CA 1
ATOM 2232 C C . LYS A 1 277 ? -4.411 -4.401 -22.995 1.00 95.50 277 LYS A C 1
ATOM 2234 O O . LYS A 1 277 ? -5.091 -4.365 -21.981 1.00 95.50 277 LYS A O 1
ATOM 2239 N N . ASN A 1 278 ? -4.457 -5.419 -23.853 1.00 92.38 278 ASN A N 1
ATOM 2240 C CA . ASN A 1 278 ? -5.382 -6.542 -23.689 1.00 92.38 278 ASN A CA 1
ATOM 2241 C C . ASN A 1 278 ? -5.130 -7.320 -22.387 1.00 92.38 278 ASN A C 1
ATOM 2243 O O . ASN A 1 278 ? -6.080 -7.752 -21.737 1.00 92.38 278 ASN A O 1
ATOM 2247 N N . MET A 1 279 ? -3.861 -7.505 -22.008 1.00 90.50 279 MET A N 1
ATOM 2248 C CA . MET A 1 279 ? -3.487 -8.153 -20.751 1.00 90.50 279 MET A CA 1
ATOM 2249 C C . MET A 1 279 ? -3.913 -7.309 -19.547 1.00 90.50 279 MET A C 1
ATOM 2251 O O . MET A 1 279 ? -4.497 -7.850 -18.614 1.00 90.50 279 MET A O 1
ATOM 2255 N N . ASN A 1 280 ? -3.699 -5.992 -19.593 1.00 91.69 280 ASN A N 1
ATOM 2256 C CA . ASN A 1 280 ? -4.152 -5.072 -18.552 1.00 91.69 280 ASN A CA 1
ATOM 2257 C C . ASN A 1 280 ? -5.686 -5.065 -18.426 1.00 91.69 280 ASN A C 1
ATOM 2259 O O . ASN A 1 280 ? -6.220 -5.157 -17.326 1.00 91.69 280 ASN A O 1
ATOM 2263 N N . ASP A 1 281 ? -6.405 -5.051 -19.550 1.00 93.56 281 ASP A N 1
ATOM 2264 C CA . ASP A 1 281 ? -7.869 -5.121 -19.575 1.00 93.56 281 ASP A CA 1
ATOM 2265 C C . ASP A 1 281 ? -8.397 -6.474 -19.071 1.00 93.56 281 ASP A C 1
ATOM 2267 O O . ASP A 1 281 ? -9.496 -6.555 -18.519 1.00 93.56 281 ASP A O 1
ATOM 2271 N N . SER A 1 282 ? -7.652 -7.565 -19.277 1.00 93.12 282 SER A N 1
ATOM 2272 C CA . SER A 1 282 ? -7.961 -8.866 -18.669 1.00 93.12 282 SER A CA 1
ATOM 2273 C C . SER A 1 282 ? -7.761 -8.815 -17.161 1.00 93.12 282 SER A C 1
ATOM 2275 O O . SER A 1 282 ? -8.689 -9.118 -16.423 1.00 93.12 282 SER A O 1
ATOM 2277 N N . LEU A 1 283 ? -6.603 -8.332 -16.707 1.00 89.12 283 LEU A N 1
ATOM 2278 C CA . LEU A 1 283 ? -6.279 -8.229 -15.288 1.00 89.12 283 LEU A CA 1
ATOM 2279 C C . LEU A 1 283 ? -7.282 -7.341 -14.538 1.00 89.12 283 LEU A C 1
ATOM 2281 O O . LEU A 1 283 ? -7.731 -7.694 -13.453 1.00 89.12 283 LEU A O 1
ATOM 2285 N N . ALA A 1 284 ? -7.697 -6.221 -15.132 1.00 90.69 284 ALA A N 1
ATOM 2286 C CA . ALA A 1 284 ? -8.715 -5.346 -14.559 1.00 90.69 284 ALA A CA 1
ATOM 2287 C C . ALA A 1 284 ? -10.088 -6.034 -14.447 1.00 90.69 284 ALA A C 1
ATOM 2289 O O . ALA A 1 284 ? -10.805 -5.839 -13.461 1.00 90.69 284 ALA A O 1
ATOM 2290 N N . ARG A 1 285 ? -10.461 -6.859 -15.437 1.00 94.44 285 ARG A N 1
ATOM 2291 C CA . ARG A 1 285 ? -11.688 -7.670 -15.383 1.00 94.44 285 ARG A CA 1
ATOM 2292 C C . ARG A 1 285 ? -11.608 -8.747 -14.307 1.00 94.44 285 ARG A C 1
ATOM 2294 O O . ARG A 1 285 ? -12.599 -8.938 -13.607 1.00 94.44 285 ARG A O 1
ATOM 2301 N N . ASP A 1 286 ? -10.448 -9.373 -14.148 1.00 87.94 286 ASP A N 1
ATOM 2302 C CA . ASP A 1 286 ? -10.209 -10.416 -13.148 1.00 87.94 286 ASP A CA 1
ATOM 2303 C C . ASP A 1 286 ? -10.142 -9.839 -11.726 1.00 87.94 286 ASP A C 1
ATOM 2305 O O . ASP A 1 286 ? -10.611 -10.471 -10.786 1.00 87.94 286 ASP A O 1
ATOM 2309 N N . LEU A 1 287 ? -9.646 -8.608 -11.550 1.00 88.50 287 LEU A N 1
ATOM 2310 C CA . LEU A 1 287 ? -9.558 -7.942 -10.246 1.00 88.50 287 LEU A CA 1
ATOM 2311 C C . LEU A 1 287 ? -10.925 -7.467 -9.720 1.00 88.50 287 LEU A C 1
ATOM 2313 O O . LEU A 1 287 ? -11.196 -7.520 -8.519 1.00 88.50 287 LEU A O 1
ATOM 2317 N N . LYS A 1 288 ? -11.813 -7.026 -10.617 1.00 94.00 288 LYS A N 1
ATOM 2318 C CA . LYS A 1 288 ? -13.148 -6.503 -10.284 1.00 94.00 288 LYS A CA 1
ATOM 2319 C C . LYS A 1 288 ? -13.994 -7.407 -9.361 1.00 94.00 288 LYS A C 1
ATOM 2321 O O . LYS A 1 288 ? -14.555 -6.872 -8.403 1.00 94.00 288 LYS A O 1
ATOM 2326 N N . PRO A 1 289 ? -14.133 -8.729 -9.588 1.00 91.25 289 PRO A N 1
ATOM 2327 C CA . PRO A 1 289 ? -14.893 -9.595 -8.687 1.00 91.25 289 PRO A CA 1
ATOM 2328 C C . PRO A 1 289 ? -14.287 -9.676 -7.282 1.00 91.25 289 PRO A C 1
ATOM 2330 O O . PRO A 1 289 ? -15.047 -9.678 -6.318 1.00 91.25 289 PRO A O 1
ATOM 2333 N N . TYR A 1 290 ? -12.957 -9.669 -7.140 1.00 84.12 290 TYR A N 1
ATOM 2334 C CA . TYR A 1 290 ? -12.315 -9.665 -5.821 1.00 84.12 290 TYR A CA 1
ATOM 2335 C C . TYR A 1 290 ? -12.606 -8.372 -5.068 1.00 84.12 290 TYR A C 1
ATOM 2337 O O . TYR A 1 290 ? -13.001 -8.416 -3.908 1.00 84.12 290 TYR A O 1
ATOM 2345 N N . VAL A 1 291 ? -12.497 -7.226 -5.745 1.00 88.50 291 VAL A N 1
ATOM 2346 C CA . VAL A 1 291 ? -12.845 -5.925 -5.159 1.00 88.50 291 VAL A CA 1
ATOM 2347 C C . VAL A 1 291 ? -14.301 -5.921 -4.691 1.00 88.50 291 VAL A C 1
ATOM 2349 O O . VAL A 1 291 ? -14.575 -5.523 -3.562 1.00 88.50 291 VAL A O 1
ATOM 2352 N N . ASN A 1 292 ? -15.232 -6.418 -5.507 1.00 91.88 292 ASN A N 1
ATOM 2353 C CA . ASN A 1 292 ? -16.640 -6.517 -5.119 1.00 91.88 292 ASN A CA 1
ATOM 2354 C C . ASN A 1 292 ? -16.859 -7.467 -3.929 1.00 91.88 292 ASN A C 1
ATOM 2356 O O . ASN A 1 292 ? -17.661 -7.160 -3.052 1.00 91.88 292 ASN A O 1
ATOM 2360 N N . MET A 1 293 ? -16.142 -8.593 -3.877 1.00 88.75 293 MET A N 1
ATOM 2361 C CA . MET A 1 293 ? -16.202 -9.543 -2.764 1.00 88.75 293 MET A CA 1
ATOM 2362 C C . MET A 1 293 ? -15.710 -8.908 -1.456 1.00 88.75 293 MET A C 1
ATOM 2364 O O . MET A 1 293 ? -16.351 -9.088 -0.424 1.00 88.75 293 MET A O 1
ATOM 2368 N N . PHE A 1 294 ? -14.629 -8.122 -1.499 1.00 83.25 294 PHE A N 1
ATOM 2369 C CA . PHE A 1 294 ? -14.151 -7.366 -0.338 1.00 83.25 294 PHE A CA 1
ATOM 2370 C C . PHE A 1 294 ? -15.175 -6.326 0.124 1.00 83.25 294 PHE A C 1
ATOM 2372 O O . PHE A 1 294 ? -15.534 -6.320 1.297 1.00 83.25 294 PHE A O 1
ATOM 2379 N N . HIS A 1 295 ? -15.732 -5.527 -0.793 1.00 90.62 295 HIS A N 1
ATOM 2380 C CA . HIS A 1 295 ? -16.778 -4.555 -0.449 1.00 90.62 295 HIS A CA 1
ATOM 2381 C C . HIS A 1 295 ? -18.018 -5.229 0.156 1.00 90.62 295 HIS A C 1
ATOM 2383 O O . HIS A 1 295 ? -18.620 -4.711 1.096 1.00 90.62 295 HIS A O 1
ATOM 2389 N N . GLN A 1 296 ? -18.407 -6.399 -0.358 1.00 93.19 296 GLN A N 1
ATOM 2390 C CA . GLN A 1 296 ? -19.522 -7.164 0.193 1.00 93.19 296 GLN A CA 1
ATOM 2391 C C . GLN A 1 296 ? -19.200 -7.705 1.592 1.00 93.19 296 GLN A C 1
ATOM 2393 O O . GLN A 1 296 ? -20.044 -7.625 2.481 1.00 93.19 296 GLN A O 1
ATOM 2398 N N . ALA A 1 297 ? -17.986 -8.216 1.814 1.00 85.69 297 ALA A N 1
ATOM 2399 C CA . ALA A 1 297 ? -17.544 -8.679 3.126 1.00 85.69 297 ALA A CA 1
ATOM 2400 C C . ALA A 1 297 ? -17.517 -7.536 4.155 1.00 85.69 297 ALA A C 1
ATOM 2402 O O . ALA A 1 297 ? -18.021 -7.706 5.265 1.00 85.69 297 ALA A O 1
ATOM 2403 N N . GLU A 1 298 ? -17.010 -6.361 3.776 1.00 87.75 298 GLU A N 1
ATOM 2404 C CA . GLU A 1 298 ? -17.029 -5.156 4.612 1.00 87.75 298 GLU A CA 1
ATOM 2405 C C . GLU A 1 298 ? -18.457 -4.704 4.938 1.00 87.75 298 GLU A C 1
ATOM 2407 O O . GLU A 1 298 ? -18.758 -4.399 6.093 1.00 87.75 298 GLU A O 1
ATOM 2412 N N . SER A 1 299 ? -19.360 -4.706 3.949 1.00 94.44 299 SER A N 1
ATOM 2413 C CA . SER A 1 299 ? -20.775 -4.379 4.161 1.00 94.44 299 SER A CA 1
ATOM 2414 C C . SER A 1 299 ? -21.430 -5.349 5.143 1.00 94.44 299 SER A C 1
ATOM 2416 O O . SER A 1 299 ? -22.053 -4.912 6.109 1.00 94.44 299 SER A O 1
ATOM 2418 N N . ASN A 1 300 ? -21.229 -6.657 4.955 1.00 91.19 300 ASN A N 1
ATOM 2419 C CA . ASN A 1 300 ? -21.772 -7.688 5.839 1.00 91.19 300 ASN A CA 1
ATOM 2420 C C . ASN A 1 300 ? -21.219 -7.559 7.267 1.00 91.19 300 ASN A C 1
ATOM 2422 O O . ASN A 1 300 ? -21.960 -7.694 8.239 1.00 91.19 300 ASN A O 1
ATOM 2426 N N . PHE A 1 301 ? -19.923 -7.269 7.409 1.00 89.38 301 PHE A N 1
ATOM 2427 C CA . PHE A 1 301 ? -19.294 -7.062 8.712 1.00 89.38 301 PHE A CA 1
ATOM 2428 C C . PHE A 1 301 ? -19.855 -5.825 9.420 1.00 89.38 301 PHE A C 1
ATOM 2430 O O . PHE A 1 301 ? -20.201 -5.876 10.602 1.00 89.38 301 PHE A O 1
ATOM 2437 N N . LYS A 1 302 ? -20.021 -4.722 8.684 1.00 91.38 302 LYS A N 1
ATOM 2438 C CA . LYS A 1 302 ? -20.654 -3.504 9.192 1.00 91.38 302 LYS A CA 1
ATOM 2439 C C . LYS A 1 302 ? -22.099 -3.756 9.629 1.00 91.38 302 LYS A C 1
ATOM 2441 O O . LYS A 1 302 ? -22.498 -3.271 10.686 1.00 91.38 302 LYS A O 1
ATOM 2446 N N . GLU A 1 303 ? -22.874 -4.504 8.849 1.00 95.31 303 GLU A N 1
ATOM 2447 C CA . GLU A 1 303 ? -24.243 -4.892 9.206 1.00 95.31 303 GLU A CA 1
ATOM 2448 C C . GLU A 1 303 ? -24.280 -5.739 10.484 1.00 95.31 303 GLU A C 1
ATOM 2450 O O . GLU A 1 303 ? -25.062 -5.432 11.384 1.00 95.31 303 GLU A O 1
ATOM 2455 N N . ALA A 1 304 ? -23.384 -6.720 10.624 1.00 89.06 304 ALA A N 1
ATOM 2456 C CA . ALA A 1 304 ? -23.281 -7.547 11.827 1.00 89.06 304 ALA A CA 1
ATOM 2457 C C . ALA A 1 304 ? -22.935 -6.723 13.082 1.00 89.06 304 ALA A C 1
ATOM 2459 O O . ALA A 1 304 ? -23.546 -6.904 14.138 1.00 89.06 304 ALA A O 1
ATOM 2460 N N . LEU A 1 305 ? -22.002 -5.769 12.972 1.00 89.50 305 LEU A N 1
ATOM 2461 C CA . LEU A 1 305 ? -21.674 -4.853 14.071 1.00 89.50 305 LEU A CA 1
ATOM 2462 C C . LEU A 1 305 ? -22.859 -3.953 14.442 1.00 89.50 305 LEU A C 1
ATOM 2464 O O . LEU A 1 305 ? -23.119 -3.728 15.624 1.00 89.50 305 LEU A O 1
ATOM 2468 N N . LEU A 1 306 ? -23.603 -3.447 13.455 1.00 94.19 306 LEU A N 1
ATOM 2469 C CA . LEU A 1 306 ? -24.806 -2.651 13.706 1.00 94.19 306 LEU A CA 1
ATOM 2470 C C . LEU A 1 306 ? -25.903 -3.477 14.389 1.00 94.19 306 LEU A C 1
ATOM 2472 O O . LEU A 1 306 ? -26.557 -2.973 15.304 1.00 94.19 306 LEU A O 1
ATOM 2476 N N . GLU A 1 307 ? -26.088 -4.737 13.993 1.00 93.19 307 GLU A N 1
ATOM 2477 C CA . GLU A 1 307 ? -27.012 -5.659 14.657 1.00 93.19 307 GLU A CA 1
ATOM 2478 C C . GLU A 1 307 ? -26.600 -5.895 16.118 1.00 93.19 307 GLU A C 1
ATOM 2480 O O . GLU A 1 307 ? -27.438 -5.779 17.013 1.00 93.19 307 GLU A O 1
ATOM 2485 N N . GLN A 1 308 ? -25.308 -6.106 16.388 1.00 92.56 308 GLN A N 1
ATOM 2486 C CA . GLN A 1 308 ? -24.783 -6.256 17.748 1.00 92.56 308 GLN A CA 1
ATOM 2487 C C . GLN A 1 308 ? -24.988 -4.992 18.596 1.00 92.56 308 GLN A C 1
ATOM 2489 O O . GLN A 1 308 ? -25.425 -5.081 19.744 1.00 92.56 308 GLN A O 1
ATOM 2494 N N . ILE A 1 309 ? -24.715 -3.805 18.043 1.00 90.69 309 ILE A N 1
ATOM 2495 C CA . ILE A 1 309 ? -24.965 -2.525 18.722 1.00 90.69 309 ILE A CA 1
ATOM 2496 C C . ILE A 1 309 ? -26.451 -2.388 19.067 1.00 90.69 309 ILE A C 1
ATOM 2498 O O . ILE A 1 309 ? -26.793 -1.960 20.171 1.00 90.69 309 ILE A O 1
ATOM 2502 N N . ASN A 1 310 ? -27.342 -2.756 18.145 1.00 94.12 310 ASN A N 1
ATOM 2503 C CA . ASN A 1 310 ? -28.782 -2.700 18.374 1.00 94.12 310 ASN A CA 1
ATOM 2504 C C . ASN A 1 310 ? -29.244 -3.715 19.431 1.00 94.12 310 ASN A C 1
ATOM 2506 O O . ASN A 1 310 ? -30.056 -3.353 20.286 1.00 94.12 310 ASN A O 1
ATOM 2510 N N . ASP A 1 311 ? -28.706 -4.939 19.436 1.00 91.94 311 ASP A N 1
ATOM 2511 C CA . ASP A 1 311 ? -28.991 -5.936 20.476 1.00 91.94 311 ASP A CA 1
ATOM 2512 C C . ASP A 1 311 ? -28.525 -5.443 21.853 1.00 91.94 311 ASP A C 1
ATOM 2514 O O . ASP A 1 311 ? -29.314 -5.423 22.797 1.00 91.94 311 ASP A O 1
ATOM 2518 N N . MET A 1 312 ? -27.293 -4.929 21.964 1.00 90.62 312 MET A N 1
ATOM 2519 C CA . MET A 1 312 ? -26.777 -4.355 23.214 1.00 90.62 312 MET A CA 1
ATOM 2520 C C . MET A 1 312 ? -27.618 -3.169 23.700 1.00 90.62 312 MET A C 1
ATOM 2522 O O . MET A 1 312 ? -27.927 -3.080 24.887 1.00 90.62 312 MET A O 1
ATOM 2526 N N . ARG A 1 313 ? -28.054 -2.278 22.798 1.00 92.75 313 ARG A N 1
ATOM 2527 C CA . ARG A 1 313 ? -28.974 -1.178 23.139 1.00 92.75 313 ARG A CA 1
ATOM 2528 C C . ARG A 1 313 ? -30.317 -1.696 23.654 1.00 92.75 313 ARG A C 1
ATOM 2530 O O . ARG A 1 313 ? -30.835 -1.158 24.628 1.00 92.75 313 ARG A O 1
ATOM 2537 N N . SER A 1 314 ? -30.866 -2.748 23.045 1.00 93.62 314 SER A N 1
ATOM 2538 C CA . SER A 1 314 ? -32.105 -3.377 23.519 1.00 93.62 314 SER A CA 1
ATOM 2539 C C . SER A 1 314 ? -31.932 -4.007 24.905 1.00 93.62 314 SER A C 1
ATOM 2541 O O . SER A 1 314 ? -32.803 -3.852 25.761 1.00 93.62 314 SER A O 1
ATOM 2543 N N . GLN A 1 315 ? -30.805 -4.680 25.156 1.00 88.06 315 GLN A N 1
ATOM 2544 C CA . GLN A 1 315 ? -30.488 -5.247 26.470 1.00 88.06 315 GLN A CA 1
ATOM 2545 C C . GLN A 1 315 ? -30.332 -4.157 27.539 1.00 88.06 315 GLN A C 1
ATOM 2547 O O . GLN A 1 315 ? -30.866 -4.304 28.639 1.00 88.06 315 GLN A O 1
ATOM 2552 N N . LEU A 1 316 ? -29.670 -3.046 27.202 1.00 92.12 316 LEU A N 1
ATOM 2553 C CA . LEU A 1 316 ? -29.520 -1.889 28.082 1.00 92.12 316 LEU A CA 1
ATOM 2554 C C . LEU A 1 316 ? -30.883 -1.301 28.474 1.00 92.12 316 LEU A C 1
ATOM 2556 O O . LEU A 1 316 ? -31.126 -1.058 29.654 1.00 92.12 316 LEU A O 1
ATOM 2560 N N . GLU A 1 317 ? -31.783 -1.089 27.511 1.00 94.56 317 GLU A N 1
ATOM 2561 C CA . GLU A 1 317 ? -33.117 -0.554 27.812 1.00 94.56 317 GLU A CA 1
ATOM 2562 C C . GLU A 1 317 ? -33.947 -1.518 28.666 1.00 94.56 317 GLU A C 1
ATOM 2564 O O . GLU A 1 317 ? -34.535 -1.089 29.656 1.00 94.56 317 GLU A O 1
ATOM 2569 N N . LYS A 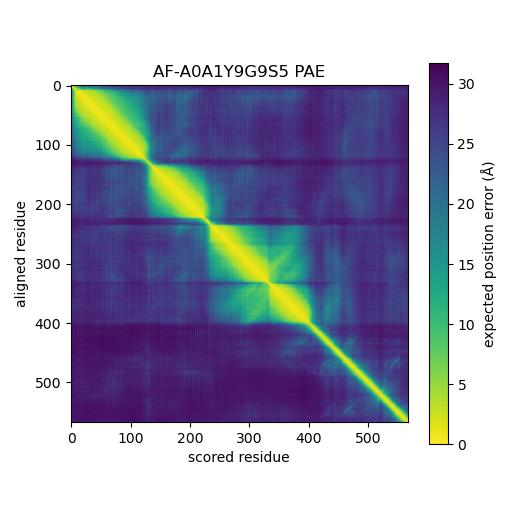1 318 ? -33.902 -2.830 28.397 1.00 87.56 318 LYS A N 1
ATOM 2570 C CA . LYS A 1 318 ? -34.549 -3.834 29.262 1.00 87.56 318 LYS A CA 1
ATOM 2571 C C . LYS A 1 318 ? -34.002 -3.809 30.692 1.00 87.56 318 LYS A C 1
ATOM 2573 O O . LYS A 1 318 ? -34.770 -3.907 31.647 1.00 87.56 318 LYS A O 1
ATOM 2578 N N . ALA A 1 319 ? -32.687 -3.662 30.859 1.00 86.25 319 ALA A N 1
ATOM 2579 C CA . ALA A 1 319 ? -32.069 -3.547 32.179 1.00 86.25 319 ALA A CA 1
ATOM 2580 C C . ALA A 1 319 ? -32.517 -2.267 32.908 1.00 86.25 319 ALA A C 1
ATOM 2582 O O . ALA A 1 319 ? -32.842 -2.315 34.094 1.00 86.25 319 ALA A O 1
ATOM 2583 N N . LYS A 1 320 ? -32.614 -1.134 32.197 1.00 90.56 320 LYS A N 1
ATOM 2584 C CA . LYS A 1 320 ? -33.150 0.119 32.754 1.00 90.56 320 LYS A CA 1
ATOM 2585 C C . LYS A 1 320 ? -34.617 -0.008 33.160 1.00 90.56 320 LYS A C 1
ATOM 2587 O O . LYS A 1 320 ? -34.984 0.459 34.234 1.00 90.56 320 LYS A O 1
ATOM 2592 N N . GLU A 1 321 ? -35.456 -0.618 32.324 1.00 89.19 321 GLU A N 1
ATOM 2593 C CA . GLU A 1 321 ? -36.869 -0.876 32.637 1.00 89.19 321 GLU A CA 1
ATOM 2594 C C . GLU A 1 321 ? -37.010 -1.759 33.879 1.00 89.19 321 GLU A C 1
ATOM 2596 O O . GLU A 1 321 ? -37.789 -1.444 34.779 1.00 89.19 321 GLU A O 1
ATOM 2601 N N . ARG A 1 322 ? -36.192 -2.811 33.975 1.00 83.12 322 ARG A N 1
ATOM 2602 C CA . ARG A 1 322 ? -36.130 -3.680 35.150 1.00 83.12 322 ARG A CA 1
ATOM 2603 C C . ARG A 1 322 ? -35.727 -2.918 36.414 1.00 83.12 322 ARG A C 1
ATOM 2605 O O . ARG A 1 322 ? -36.384 -3.086 37.438 1.00 83.12 322 ARG A O 1
ATOM 2612 N N . ASN A 1 323 ? -34.687 -2.085 36.359 1.00 85.94 323 ASN A N 1
ATOM 2613 C CA . ASN A 1 323 ? -34.263 -1.286 37.513 1.00 85.94 323 ASN A CA 1
ATOM 2614 C C . ASN A 1 323 ? -35.372 -0.333 37.968 1.00 85.94 323 ASN A C 1
ATOM 2616 O O . ASN A 1 323 ? -35.700 -0.312 39.149 1.00 85.94 323 ASN A O 1
ATOM 2620 N N . LYS A 1 324 ? -36.034 0.361 37.032 1.00 87.31 324 LYS A N 1
ATOM 2621 C CA . LYS A 1 324 ? -37.186 1.225 37.344 1.00 87.31 324 LYS A CA 1
ATOM 2622 C C . LYS A 1 324 ? -38.323 0.455 38.016 1.00 87.31 324 LYS A C 1
ATOM 2624 O O . LYS A 1 324 ? -38.906 0.943 38.981 1.00 87.31 324 LYS A O 1
ATOM 2629 N N . PHE A 1 325 ? -38.638 -0.744 37.520 1.00 82.94 325 PHE A N 1
ATOM 2630 C CA . PHE A 1 325 ? -39.663 -1.598 38.117 1.00 82.94 325 PHE A CA 1
ATOM 2631 C C . PHE A 1 325 ? -39.295 -2.006 39.550 1.00 82.94 325 PHE A C 1
ATOM 2633 O O . PHE A 1 325 ? -40.108 -1.848 40.459 1.00 82.94 325 PHE A O 1
ATOM 2640 N N . LEU A 1 326 ? -38.062 -2.475 39.769 1.00 79.81 326 LEU A N 1
ATOM 2641 C CA . LEU A 1 326 ? -37.572 -2.871 41.092 1.00 79.81 326 LEU A CA 1
ATOM 2642 C C . LEU A 1 326 ? -37.555 -1.695 42.075 1.00 79.81 326 LEU A C 1
ATOM 2644 O O . LEU A 1 326 ? -38.025 -1.843 43.199 1.00 79.81 326 LEU A O 1
ATOM 2648 N N . GLU A 1 327 ? -37.094 -0.518 41.649 1.00 84.19 327 GLU A N 1
ATOM 2649 C CA . GLU A 1 327 ? -37.132 0.706 42.457 1.00 84.19 327 GLU A CA 1
ATOM 2650 C C . GLU A 1 327 ? -38.563 1.082 42.866 1.00 84.19 327 GLU A C 1
ATOM 2652 O O . GLU A 1 327 ? -38.807 1.464 44.011 1.00 84.19 327 GLU A O 1
ATOM 2657 N N . GLN A 1 328 ? -39.532 0.963 41.953 1.00 83.00 328 GLN A N 1
ATOM 2658 C CA . GLN A 1 328 ? -40.936 1.262 42.240 1.00 83.00 328 GLN A CA 1
ATOM 2659 C C . GLN A 1 328 ? -41.569 0.247 43.205 1.00 83.00 328 GLN A C 1
ATOM 2661 O O . GLN A 1 328 ? -42.359 0.626 44.075 1.00 83.00 328 GLN A O 1
ATOM 2666 N N . GLN A 1 329 ? -41.207 -1.029 43.089 1.00 76.00 329 GLN A N 1
ATOM 2667 C CA . GLN A 1 329 ? -41.665 -2.080 43.998 1.00 76.00 329 GLN A CA 1
ATOM 2668 C C . GLN A 1 329 ? -41.054 -1.943 45.399 1.00 76.00 329 GLN A C 1
ATOM 2670 O O . GLN A 1 329 ? -41.766 -2.051 46.396 1.00 76.00 329 GLN A O 1
ATOM 2675 N N . LEU A 1 330 ? -39.764 -1.599 45.489 1.00 74.56 330 LEU A N 1
ATOM 2676 C CA . LEU A 1 330 ? -39.096 -1.322 46.764 1.00 74.56 330 LEU A CA 1
ATOM 2677 C C . LEU A 1 330 ? -39.794 -0.181 47.522 1.00 74.56 330 LEU A C 1
ATOM 2679 O O . LEU A 1 330 ? -39.961 -0.241 48.735 1.00 74.56 330 LEU A O 1
ATOM 2683 N N . ARG A 1 331 ? -40.278 0.837 46.796 1.00 80.00 331 ARG A N 1
ATOM 2684 C CA . ARG A 1 331 ? -41.040 1.957 47.373 1.00 80.00 331 ARG A CA 1
ATOM 2685 C C . ARG A 1 331 ? -42.424 1.569 47.900 1.00 80.00 331 ARG A C 1
ATOM 2687 O O . ARG A 1 331 ? -42.965 2.297 48.724 1.00 80.00 331 ARG A O 1
ATOM 2694 N N . THR A 1 332 ? -43.023 0.478 47.421 1.00 79.75 332 THR A N 1
ATOM 2695 C CA . THR A 1 332 ? -44.403 0.086 47.771 1.00 79.75 332 THR A CA 1
ATOM 2696 C C . THR A 1 332 ? -44.488 -1.002 48.847 1.00 79.75 332 THR A C 1
ATOM 2698 O O . THR A 1 332 ? -45.583 -1.256 49.339 1.00 79.75 332 THR A O 1
ATOM 2701 N N . ASN A 1 333 ? -43.360 -1.594 49.270 1.00 68.31 333 ASN A N 1
ATOM 2702 C CA . ASN A 1 333 ? -43.245 -2.525 50.409 1.00 68.31 333 ASN A CA 1
ATOM 2703 C C . ASN A 1 333 ? -44.240 -3.714 50.402 1.00 68.31 333 ASN A C 1
ATOM 2705 O O . ASN A 1 333 ? -44.542 -4.291 51.447 1.00 68.31 333 ASN A O 1
ATOM 2709 N N . SER A 1 334 ? -44.767 -4.096 49.234 1.00 67.00 334 SER A N 1
ATOM 2710 C CA . SER A 1 334 ? -45.810 -5.123 49.112 1.00 67.00 334 SER A CA 1
ATOM 2711 C C . SER A 1 334 ? -45.212 -6.507 48.847 1.00 67.00 334 SER A C 1
ATOM 2713 O O . SER A 1 334 ? -44.418 -6.663 47.934 1.00 67.00 334 SER A O 1
ATOM 2715 N N . ALA A 1 335 ? -45.610 -7.557 49.570 1.00 72.25 335 ALA A N 1
ATOM 2716 C CA . ALA A 1 335 ? -45.098 -8.920 49.331 1.00 72.25 335 ALA A CA 1
ATOM 2717 C C . ALA A 1 335 ? -45.374 -9.463 47.903 1.00 72.25 335 ALA A C 1
ATOM 2719 O O . ALA A 1 335 ? -44.795 -10.467 47.489 1.00 72.25 335 ALA A O 1
ATOM 2720 N N . GLU A 1 336 ? -46.224 -8.783 47.127 1.00 71.88 336 GLU A N 1
ATOM 2721 C CA . GLU A 1 336 ? -46.540 -9.088 45.729 1.00 71.88 336 GLU A CA 1
ATOM 2722 C C . GLU A 1 336 ? -45.350 -8.875 44.774 1.00 71.88 336 GLU A C 1
ATOM 2724 O O . GLU A 1 336 ? -45.299 -9.513 43.717 1.00 71.88 336 GLU A O 1
ATOM 2729 N N . TRP A 1 337 ? -44.346 -8.067 45.151 1.00 74.06 337 TRP A N 1
ATOM 2730 C CA . TRP A 1 337 ? -43.150 -7.854 44.323 1.00 74.06 337 TRP A CA 1
ATOM 2731 C C . TRP A 1 337 ? -42.360 -9.148 44.084 1.00 74.06 337 TRP A C 1
ATOM 2733 O O . TRP A 1 337 ? -41.790 -9.322 43.007 1.00 74.06 337 TRP A O 1
ATOM 2743 N N . VAL A 1 338 ? -42.374 -10.086 45.040 1.00 78.12 338 VAL A N 1
ATOM 2744 C CA . VAL A 1 338 ? -41.689 -11.387 44.929 1.00 78.12 338 VAL A CA 1
ATOM 2745 C C . VAL A 1 338 ? -42.340 -12.260 43.857 1.00 78.12 338 VAL A C 1
ATOM 2747 O O . VAL A 1 338 ? -41.641 -12.888 43.059 1.00 78.12 338 VAL A O 1
ATOM 2750 N N . ASN A 1 339 ? -43.674 -12.262 43.783 1.00 82.06 339 ASN A N 1
ATOM 2751 C CA . ASN A 1 339 ? -44.407 -12.996 42.752 1.00 82.06 339 ASN A CA 1
ATOM 2752 C C . ASN A 1 339 ? -44.149 -12.382 41.372 1.00 82.06 339 ASN A C 1
ATOM 2754 O O . ASN A 1 339 ? -43.784 -13.100 40.444 1.00 82.06 339 ASN A O 1
ATOM 2758 N N . SER A 1 340 ? -44.213 -11.050 41.256 1.00 77.44 340 SER A N 1
ATOM 2759 C CA . SER A 1 340 ? -43.915 -10.372 39.989 1.00 77.44 340 SER A CA 1
ATOM 2760 C C . SER A 1 340 ? -42.463 -10.560 39.540 1.00 77.44 340 SER A C 1
ATOM 2762 O O . SER A 1 340 ? -42.201 -10.652 38.341 1.00 77.44 340 SER A O 1
ATOM 2764 N N . LEU A 1 341 ? -41.515 -10.621 40.477 1.00 78.19 341 LEU A N 1
ATOM 2765 C CA . LEU A 1 341 ? -40.115 -10.908 40.183 1.00 78.19 341 LEU A CA 1
ATOM 2766 C C . LEU A 1 341 ? -39.937 -12.357 39.712 1.00 78.19 341 LEU A C 1
ATOM 2768 O O . LEU A 1 341 ? -39.205 -12.609 38.756 1.00 78.19 341 LEU A O 1
ATOM 2772 N N . THR A 1 342 ? -40.633 -13.299 40.347 1.00 83.38 342 THR A N 1
ATOM 2773 C CA . THR A 1 342 ? -40.609 -14.718 39.972 1.00 83.38 342 THR A CA 1
ATOM 2774 C C . THR A 1 342 ? -41.173 -14.928 38.566 1.00 83.38 342 THR A C 1
ATOM 2776 O O . THR A 1 342 ? -40.561 -15.632 37.763 1.00 83.38 342 THR A O 1
ATOM 2779 N N . ASP A 1 343 ? -42.292 -14.283 38.229 1.00 85.38 343 ASP A N 1
ATOM 2780 C CA . ASP A 1 343 ? -42.890 -14.364 36.892 1.00 85.38 343 ASP A CA 1
ATOM 2781 C C . ASP A 1 343 ? -42.011 -13.697 35.827 1.00 85.38 343 ASP A C 1
ATOM 2783 O O . ASP A 1 343 ? -41.844 -14.241 34.733 1.00 85.38 343 ASP A O 1
ATOM 2787 N N . TYR A 1 344 ? -41.368 -12.571 36.158 1.00 81.25 344 TYR A N 1
ATOM 2788 C CA . TYR A 1 344 ? -40.377 -11.940 35.287 1.00 81.25 344 TYR A CA 1
ATOM 2789 C C . TYR A 1 344 ? -39.198 -12.879 34.994 1.00 81.25 344 TYR A C 1
ATOM 2791 O O . TYR A 1 344 ? -38.819 -13.045 33.834 1.00 81.25 344 TYR A O 1
ATOM 2799 N N . TYR A 1 345 ? -38.627 -13.530 36.014 1.00 84.19 345 TYR A N 1
ATOM 2800 C CA . TYR A 1 345 ? -37.518 -14.462 35.807 1.00 84.19 345 TYR A CA 1
ATOM 2801 C C . TYR A 1 345 ? -37.936 -15.719 35.049 1.00 84.19 345 TYR A C 1
ATOM 2803 O O . TYR A 1 345 ? -37.160 -16.190 34.225 1.00 84.19 345 TYR A O 1
ATOM 2811 N N . LYS A 1 346 ? -39.154 -16.235 35.253 1.00 92.06 346 LYS A N 1
ATOM 2812 C CA . LYS A 1 346 ? -39.694 -17.320 34.417 1.00 92.06 346 LYS A CA 1
ATOM 2813 C C . LYS A 1 346 ? -39.767 -16.897 32.951 1.00 92.06 346 LYS A C 1
ATOM 2815 O O . LYS A 1 346 ? -39.193 -17.569 32.103 1.00 92.06 346 LYS A O 1
ATOM 2820 N N . ALA A 1 347 ? -40.354 -15.734 32.665 1.00 86.25 347 ALA A N 1
ATOM 2821 C CA . ALA A 1 347 ? -40.424 -15.202 31.305 1.00 86.25 347 ALA A CA 1
ATOM 2822 C C . ALA A 1 347 ? -39.030 -14.942 30.698 1.00 86.25 347 ALA A C 1
ATOM 2824 O O . ALA A 1 347 ? -38.822 -15.140 29.499 1.00 86.25 347 ALA A O 1
ATOM 2825 N N . GLN A 1 348 ? -38.057 -14.515 31.510 1.00 82.38 348 GLN A N 1
ATOM 2826 C CA . GLN A 1 348 ? -36.676 -14.329 31.069 1.00 82.38 348 GLN A CA 1
ATOM 2827 C C . GLN A 1 348 ? -35.997 -15.668 30.751 1.00 82.38 348 GLN A C 1
ATOM 2829 O O . GLN A 1 348 ? -35.314 -15.763 29.731 1.00 82.38 348 GLN A O 1
ATOM 2834 N N . THR A 1 349 ? -36.208 -16.698 31.571 1.00 88.19 349 THR A N 1
ATOM 2835 C CA . THR A 1 349 ? -35.724 -18.061 31.318 1.00 88.19 349 THR A CA 1
ATOM 2836 C C . THR A 1 349 ? -36.325 -18.629 30.035 1.00 88.19 349 THR A C 1
ATOM 2838 O O . THR A 1 349 ? -35.571 -19.081 29.177 1.00 88.19 349 THR A O 1
ATOM 2841 N N . ASP A 1 350 ? -37.639 -18.499 29.834 1.00 92.06 350 ASP A N 1
ATOM 2842 C CA . ASP A 1 350 ? -38.318 -18.947 28.610 1.00 92.06 350 ASP A CA 1
ATOM 2843 C C . ASP A 1 350 ? -37.776 -18.219 27.366 1.00 92.06 350 ASP A C 1
ATOM 2845 O O . ASP A 1 350 ? -37.565 -18.815 26.305 1.00 92.06 350 ASP A O 1
ATOM 2849 N N . ASN A 1 351 ? -37.492 -16.916 27.489 1.00 87.31 351 ASN A N 1
ATOM 2850 C CA . ASN A 1 351 ? -36.887 -16.129 26.415 1.00 87.31 351 ASN A CA 1
ATOM 2851 C C . ASN A 1 351 ? -35.460 -16.599 26.090 1.00 87.31 351 ASN A C 1
ATOM 2853 O O . ASN A 1 351 ? -35.114 -16.757 24.917 1.00 87.31 351 ASN A O 1
ATOM 2857 N N . LEU A 1 352 ? -34.636 -16.836 27.115 1.00 83.75 352 LEU A N 1
ATOM 2858 C CA . LEU A 1 352 ? -33.279 -17.353 26.946 1.00 83.75 352 LEU A CA 1
ATOM 2859 C C . LEU A 1 352 ? -33.291 -18.753 26.326 1.00 83.75 352 LEU A C 1
ATOM 2861 O O . LEU A 1 352 ? -32.498 -19.014 25.424 1.00 83.75 352 LEU A O 1
ATOM 2865 N N . GLU A 1 353 ? -34.225 -19.615 26.727 1.00 92.44 353 GLU A N 1
ATOM 2866 C CA . GLU A 1 353 ? -34.411 -20.939 26.135 1.00 92.44 353 GLU A CA 1
ATOM 2867 C C . GLU A 1 353 ? -34.802 -20.839 24.650 1.00 92.44 353 GLU A C 1
ATOM 2869 O O . GLU A 1 353 ? -34.233 -21.530 23.800 1.00 92.44 353 GLU A O 1
ATOM 2874 N N . ALA A 1 354 ? -35.720 -19.933 24.299 1.00 90.69 354 ALA A N 1
ATOM 2875 C CA . ALA A 1 354 ? -36.090 -19.682 22.909 1.00 90.69 354 ALA A CA 1
ATOM 2876 C C . ALA A 1 354 ? -34.903 -19.156 22.079 1.00 90.69 354 ALA A C 1
ATOM 2878 O O . ALA A 1 354 ? -34.665 -19.640 20.969 1.00 90.69 354 ALA A O 1
ATOM 2879 N N . ARG A 1 355 ? -34.113 -18.213 22.616 1.00 82.38 355 ARG A N 1
ATOM 2880 C CA . ARG A 1 355 ? -32.886 -17.718 21.961 1.00 82.38 355 ARG A CA 1
ATOM 2881 C C . ARG A 1 355 ? -31.865 -18.836 21.775 1.00 82.38 355 ARG A C 1
ATOM 2883 O O . ARG A 1 355 ? -31.300 -18.950 20.690 1.00 82.38 355 ARG A O 1
ATOM 2890 N N . LEU A 1 356 ? -31.656 -19.674 22.789 1.00 90.00 356 LEU A N 1
ATOM 2891 C CA . LEU A 1 356 ? -30.744 -20.815 22.722 1.00 90.00 356 LEU A CA 1
ATOM 2892 C C . LEU A 1 356 ? -31.145 -21.775 21.595 1.00 90.00 356 LEU A C 1
ATOM 2894 O O . LEU A 1 356 ? -30.291 -22.161 20.801 1.00 90.00 356 LEU A O 1
ATOM 2898 N N . LYS A 1 357 ? -32.440 -22.094 21.459 1.00 92.06 357 LYS A N 1
ATOM 2899 C CA . LYS A 1 357 ? -32.960 -22.934 20.363 1.00 92.06 357 LYS A CA 1
ATOM 2900 C C . LYS A 1 357 ? -32.676 -22.325 18.986 1.00 92.06 357 LYS A C 1
ATOM 2902 O O . LYS A 1 357 ? -32.244 -23.034 18.079 1.00 92.06 357 LYS A O 1
ATOM 2907 N N . VAL A 1 358 ? -32.854 -21.011 18.830 1.00 88.06 358 VAL A N 1
ATOM 2908 C CA . VAL A 1 358 ? -32.518 -20.302 17.580 1.00 88.06 358 VAL A CA 1
ATOM 2909 C C . VAL A 1 358 ? -31.013 -20.354 17.298 1.00 88.06 358 VAL A C 1
ATOM 2911 O O . VAL A 1 358 ? -30.618 -20.614 16.162 1.00 88.06 358 VAL A O 1
ATOM 2914 N N . PHE A 1 359 ? -30.164 -20.150 18.309 1.00 82.00 359 PHE A N 1
ATOM 2915 C CA . PHE A 1 359 ? -28.709 -20.252 18.157 1.00 82.00 359 PHE A CA 1
ATOM 2916 C C . PHE A 1 359 ? -28.258 -21.663 17.782 1.00 82.00 359 PHE A C 1
ATOM 2918 O O . PHE A 1 359 ? -27.449 -21.814 16.872 1.00 82.00 359 PHE A O 1
ATOM 2925 N N . GLN A 1 360 ? -28.810 -22.695 18.422 1.00 89.56 360 GLN A N 1
ATOM 2926 C CA . GLN A 1 360 ? -28.533 -24.092 18.083 1.00 89.56 360 GLN A CA 1
ATOM 2927 C C . GLN A 1 360 ? -28.930 -24.411 16.638 1.00 89.56 360 GLN A C 1
ATOM 2929 O O . GLN A 1 360 ? -28.171 -25.067 15.925 1.00 89.56 360 GLN A O 1
ATOM 2934 N N . PHE A 1 361 ? -30.079 -23.905 16.180 1.00 92.19 361 PHE A N 1
ATOM 2935 C CA . PHE A 1 361 ? -30.502 -24.045 14.788 1.00 92.19 361 PHE A CA 1
ATOM 2936 C C . PHE A 1 361 ? -29.531 -23.350 13.824 1.00 92.19 361 PHE A C 1
ATOM 2938 O O . PHE A 1 361 ? -29.038 -23.989 12.897 1.00 92.19 361 PHE A O 1
ATOM 2945 N N . LYS A 1 362 ? -29.187 -22.077 14.070 1.00 85.50 362 LYS A N 1
ATOM 2946 C CA . LYS A 1 362 ? -28.213 -21.333 13.250 1.00 85.50 362 LYS A CA 1
ATOM 2947 C C . LYS A 1 362 ? -26.845 -22.020 13.212 1.00 85.50 362 LYS A C 1
ATOM 2949 O O . LYS A 1 362 ? -26.241 -22.122 12.151 1.00 85.50 362 LYS A O 1
ATOM 2954 N N . HIS A 1 363 ? -26.375 -22.525 14.350 1.00 85.88 363 HIS A N 1
ATOM 2955 C CA . HIS A 1 363 ? -25.119 -23.263 14.446 1.00 85.88 363 HIS A CA 1
ATOM 2956 C C . HIS A 1 363 ? -25.150 -24.556 13.618 1.00 85.88 363 HIS A C 1
ATOM 2958 O O . HIS A 1 363 ? -24.182 -24.854 12.924 1.00 85.88 363 HIS A O 1
ATOM 2964 N N . ARG A 1 364 ? -26.266 -25.298 13.634 1.00 91.38 364 ARG A N 1
ATOM 2965 C CA . ARG A 1 364 ? -26.440 -26.489 12.789 1.00 91.38 364 ARG A CA 1
ATOM 2966 C C . ARG A 1 364 ? -26.378 -26.145 11.301 1.00 91.38 364 ARG A C 1
ATOM 2968 O O . ARG A 1 364 ? -25.655 -26.813 10.574 1.00 91.38 364 ARG A O 1
ATOM 2975 N N . VAL A 1 365 ? -27.077 -25.091 10.874 1.00 88.50 365 VAL A N 1
ATOM 2976 C CA . VAL A 1 365 ? -27.043 -24.616 9.479 1.00 88.50 365 VAL A CA 1
ATOM 2977 C C . VAL A 1 365 ? -25.613 -24.251 9.067 1.00 88.50 365 VAL A C 1
ATOM 2979 O O . VAL A 1 365 ? -25.126 -24.740 8.056 1.00 88.50 365 VAL A O 1
ATOM 2982 N N . ALA A 1 366 ? -24.885 -23.501 9.900 1.00 83.44 366 ALA A N 1
ATOM 2983 C CA . ALA A 1 366 ? -23.490 -23.152 9.622 1.00 83.44 366 ALA A CA 1
ATOM 2984 C C . ALA A 1 366 ? -22.560 -24.383 9.544 1.00 83.44 366 ALA A C 1
ATOM 2986 O O . ALA A 1 366 ? -21.630 -24.412 8.737 1.00 83.44 366 ALA A O 1
ATOM 2987 N N . GLN A 1 367 ? -22.800 -25.417 10.361 1.00 86.56 367 GLN A N 1
ATOM 2988 C CA . GLN A 1 367 ? -22.066 -26.684 10.273 1.00 86.56 367 GLN A CA 1
ATOM 2989 C C . GLN A 1 367 ? -22.372 -27.451 8.979 1.00 86.56 367 GLN A C 1
ATOM 2991 O O . GLN A 1 367 ? -21.451 -28.020 8.387 1.00 86.56 367 GLN A O 1
ATOM 2996 N N . GLU A 1 368 ? -23.632 -27.466 8.538 1.00 91.38 368 GLU A N 1
ATOM 2997 C CA . GLU A 1 368 ? -24.044 -28.062 7.262 1.00 91.38 368 GLU A CA 1
ATOM 2998 C C . GLU A 1 368 ? -23.397 -27.327 6.078 1.00 91.38 368 GLU A C 1
ATOM 3000 O O . GLU A 1 368 ? -22.784 -27.977 5.228 1.00 91.38 368 GLU A O 1
ATOM 3005 N N . ASP A 1 369 ? -23.418 -25.992 6.074 1.00 85.12 369 ASP A N 1
ATOM 3006 C CA . ASP A 1 369 ? -22.768 -25.161 5.052 1.00 85.12 369 ASP A CA 1
ATOM 3007 C C . ASP A 1 369 ? -21.251 -25.400 5.003 1.00 85.12 369 ASP A C 1
ATOM 3009 O O . ASP A 1 369 ? -20.676 -25.608 3.931 1.00 85.12 369 ASP A O 1
ATOM 3013 N N . HIS A 1 370 ? -20.587 -25.452 6.163 1.00 85.00 370 HIS A N 1
ATOM 3014 C CA . HIS A 1 370 ? -19.159 -25.766 6.250 1.00 85.00 370 HIS A CA 1
ATOM 3015 C C . HIS A 1 370 ? -18.843 -27.173 5.715 1.00 85.00 370 HIS A C 1
ATOM 3017 O O . HIS A 1 370 ? -17.845 -27.378 5.017 1.00 85.00 370 HIS A O 1
ATOM 3023 N N . TRP A 1 371 ? -19.693 -28.161 6.011 1.00 93.44 371 TRP A N 1
ATOM 3024 C CA . TRP A 1 371 ? -19.535 -29.516 5.485 1.00 93.44 371 TRP A CA 1
ATOM 3025 C C . TRP A 1 371 ? -19.708 -29.567 3.959 1.00 93.44 371 TRP A C 1
ATOM 3027 O O . TRP A 1 371 ? -18.908 -30.216 3.277 1.00 93.44 371 TRP A O 1
ATOM 3037 N N . LEU A 1 372 ? -20.692 -28.846 3.411 1.00 92.19 372 LEU A N 1
ATOM 3038 C CA . LEU A 1 372 ? -20.900 -28.719 1.966 1.00 92.19 372 LEU A CA 1
ATOM 3039 C C . LEU A 1 372 ? -19.703 -28.046 1.281 1.00 92.19 372 LEU A C 1
ATOM 3041 O O . LEU A 1 372 ? -19.175 -28.599 0.315 1.00 92.19 372 LEU A O 1
ATOM 3045 N N . ALA A 1 373 ? -19.202 -26.935 1.825 1.00 85.38 373 ALA A N 1
ATOM 3046 C CA . ALA A 1 373 ? -18.017 -26.251 1.308 1.00 85.38 373 ALA A CA 1
ATOM 3047 C C . ALA A 1 373 ? -16.776 -27.161 1.316 1.00 85.38 373 ALA A C 1
ATOM 3049 O O . ALA A 1 373 ? -16.030 -27.221 0.337 1.00 85.38 373 ALA A O 1
ATOM 3050 N N . LYS A 1 374 ? -16.574 -27.948 2.384 1.00 86.00 374 LYS A N 1
ATOM 3051 C CA . LYS A 1 374 ? -15.486 -28.938 2.458 1.00 86.00 374 LYS A CA 1
ATOM 3052 C C . LYS A 1 374 ? -15.625 -30.020 1.382 1.00 86.00 374 LYS A C 1
ATOM 3054 O O . LYS A 1 374 ? -14.630 -30.400 0.763 1.00 86.00 374 LYS A O 1
ATOM 3059 N N . LYS A 1 375 ? -16.844 -30.507 1.136 1.00 92.88 375 LYS A N 1
ATOM 3060 C CA . LYS A 1 375 ? -17.131 -31.486 0.078 1.00 92.88 375 LYS A CA 1
ATOM 3061 C C . LYS A 1 375 ? -16.827 -30.916 -1.312 1.00 92.88 375 LYS A C 1
ATOM 3063 O O . LYS A 1 375 ? -16.208 -31.606 -2.123 1.00 92.88 375 LYS A O 1
ATOM 3068 N N . GLU A 1 376 ? -17.214 -29.672 -1.579 1.00 89.25 376 GLU A N 1
ATOM 3069 C CA . GLU A 1 376 ? -16.895 -28.985 -2.835 1.00 89.25 376 GLU A CA 1
ATOM 3070 C C . GLU A 1 376 ? -15.392 -28.762 -3.005 1.00 89.25 376 GLU A C 1
ATOM 3072 O O . GLU A 1 376 ? -14.850 -29.056 -4.069 1.00 89.25 376 GLU A O 1
ATOM 3077 N N . LEU A 1 377 ? -14.690 -28.333 -1.953 1.00 85.62 377 LEU A N 1
ATOM 3078 C CA . LEU A 1 377 ? -13.237 -28.167 -1.975 1.00 85.62 377 LEU A CA 1
ATOM 3079 C C . LEU A 1 377 ? -12.524 -29.481 -2.320 1.00 85.62 377 LEU A C 1
ATOM 3081 O O . LEU A 1 377 ? -11.613 -29.494 -3.148 1.00 85.62 377 LEU A O 1
ATOM 3085 N N . CYS A 1 378 ? -12.950 -30.599 -1.724 1.00 91.56 378 CYS A N 1
ATOM 3086 C CA . CYS A 1 378 ? -12.432 -31.922 -2.070 1.00 91.56 378 CYS A CA 1
ATOM 3087 C C . CYS A 1 378 ? -12.671 -32.257 -3.549 1.00 91.56 378 CYS A C 1
ATOM 3089 O O . CYS A 1 378 ? -11.734 -32.695 -4.214 1.00 91.56 378 CYS A O 1
ATOM 3091 N N . LYS A 1 379 ? -13.877 -31.996 -4.074 1.00 94.44 379 LYS A N 1
ATOM 3092 C CA . LYS A 1 379 ? -14.213 -32.201 -5.493 1.00 94.44 379 LYS A CA 1
ATOM 3093 C C . LYS A 1 379 ? -13.314 -31.373 -6.421 1.00 94.44 379 LYS A C 1
ATOM 3095 O O . LYS A 1 379 ? -12.779 -31.902 -7.393 1.00 94.44 379 LYS A O 1
ATOM 3100 N N . TRP A 1 380 ? -13.102 -30.094 -6.117 1.00 90.31 380 TRP A N 1
ATOM 3101 C CA . TRP A 1 380 ? -12.230 -29.228 -6.916 1.00 90.31 380 TRP A CA 1
ATOM 3102 C C . TRP A 1 380 ? -10.759 -29.628 -6.823 1.00 90.31 380 TRP A C 1
ATOM 3104 O O . TRP A 1 380 ? -10.048 -29.586 -7.823 1.00 90.31 380 TRP A O 1
ATOM 3114 N N . ARG A 1 381 ? -10.300 -30.090 -5.655 1.00 90.75 381 ARG A N 1
ATOM 3115 C CA . ARG A 1 381 ? -8.939 -30.615 -5.484 1.00 90.75 381 ARG A CA 1
ATOM 3116 C C . ARG A 1 381 ? -8.708 -31.870 -6.322 1.00 90.75 381 ARG A C 1
ATOM 3118 O O . ARG A 1 381 ? -7.649 -31.992 -6.933 1.00 90.75 381 ARG A O 1
ATOM 3125 N N . THR A 1 382 ? -9.677 -32.785 -6.371 1.00 93.88 382 THR A N 1
ATOM 3126 C CA . THR A 1 382 ? -9.587 -33.970 -7.237 1.00 93.88 382 THR A CA 1
ATOM 3127 C C . THR A 1 382 ? -9.597 -33.593 -8.715 1.00 93.88 382 THR A C 1
ATOM 3129 O O . THR A 1 382 ? -8.788 -34.125 -9.469 1.00 93.88 382 THR A O 1
ATOM 3132 N N . GLU A 1 383 ? -10.428 -32.628 -9.118 1.00 94.06 383 GLU A N 1
ATOM 3133 C CA . GLU A 1 383 ? -10.485 -32.162 -10.509 1.00 94.06 383 GLU A CA 1
ATOM 3134 C C . GLU A 1 383 ? -9.178 -31.477 -10.937 1.00 94.06 383 GLU A C 1
ATOM 3136 O O . GLU A 1 383 ? -8.638 -31.759 -12.003 1.00 94.06 383 GLU A O 1
ATOM 3141 N N . ALA A 1 384 ? -8.600 -30.634 -10.077 1.00 88.81 384 ALA A N 1
ATOM 3142 C CA . ALA A 1 384 ? -7.319 -29.983 -10.344 1.00 88.81 384 ALA A CA 1
ATOM 3143 C C . ALA A 1 384 ? -6.167 -30.994 -10.487 1.00 88.81 384 ALA A C 1
ATOM 3145 O O . ALA A 1 384 ? -5.317 -30.846 -11.366 1.00 88.81 384 ALA A O 1
ATOM 3146 N N . LEU A 1 385 ? -6.141 -32.038 -9.649 1.00 92.38 385 LEU A N 1
ATOM 3147 C CA . LEU A 1 385 ? -5.167 -33.128 -9.771 1.00 92.38 385 LEU A CA 1
ATOM 3148 C C . LEU A 1 385 ? -5.350 -33.908 -11.077 1.00 92.38 385 LEU A C 1
ATOM 3150 O O . LEU A 1 385 ? -4.360 -34.200 -11.745 1.00 92.38 385 LEU A O 1
ATOM 3154 N N . HIS A 1 386 ? -6.595 -34.191 -11.463 1.00 94.88 386 HIS A N 1
ATOM 3155 C CA . HIS A 1 386 ? -6.920 -34.855 -12.723 1.00 94.88 386 HIS A CA 1
ATOM 3156 C C . HIS A 1 386 ? -6.456 -34.034 -13.939 1.00 94.88 386 HIS A C 1
ATOM 3158 O O . HIS A 1 386 ? -5.770 -34.560 -14.815 1.00 94.88 386 HIS A O 1
ATOM 3164 N N . LEU A 1 387 ? -6.724 -32.724 -13.958 1.00 92.50 387 LEU A N 1
ATOM 3165 C CA . LEU A 1 387 ? -6.252 -31.825 -15.017 1.00 92.50 387 LEU A CA 1
ATOM 3166 C C . LEU A 1 387 ? -4.722 -31.747 -15.081 1.00 92.50 387 LEU A C 1
ATOM 3168 O O . LEU A 1 387 ? -4.149 -31.780 -16.170 1.00 92.50 387 LEU A O 1
ATOM 3172 N N . LYS A 1 388 ? -4.047 -31.696 -13.927 1.00 91.06 388 LYS A N 1
ATOM 3173 C CA . LYS A 1 388 ? -2.579 -31.722 -13.865 1.00 91.06 388 LYS A CA 1
ATOM 3174 C C . LYS A 1 388 ? -2.018 -33.028 -14.434 1.00 91.06 388 LYS A C 1
ATOM 3176 O O . LYS A 1 388 ? -1.046 -32.998 -15.182 1.00 91.06 388 LYS A O 1
ATOM 3181 N N . GLN A 1 389 ? -2.641 -34.164 -14.118 1.00 93.88 389 GLN A N 1
ATOM 3182 C CA . GLN A 1 389 ? -2.252 -35.461 -14.667 1.00 93.88 389 GLN A CA 1
ATOM 3183 C C . GLN A 1 389 ? -2.430 -35.505 -16.191 1.00 93.88 389 GLN A C 1
ATOM 3185 O O . GLN A 1 389 ? -1.516 -35.936 -16.891 1.00 93.88 389 GLN A O 1
ATOM 3190 N N . LEU A 1 390 ? -3.554 -35.005 -16.713 1.00 94.19 390 LEU A N 1
ATOM 3191 C CA . LEU A 1 390 ? -3.788 -34.899 -18.157 1.00 94.19 390 LEU A CA 1
ATOM 3192 C C . LEU A 1 390 ? -2.744 -34.015 -18.848 1.00 94.19 390 LEU A C 1
ATOM 3194 O O . LEU A 1 390 ? -2.250 -34.375 -19.913 1.00 94.19 390 LEU A O 1
ATOM 3198 N N . GLN A 1 391 ? -2.362 -32.893 -18.235 1.00 91.75 391 GLN A N 1
ATOM 3199 C CA . GLN A 1 391 ? -1.311 -32.027 -18.768 1.00 91.75 391 GLN A CA 1
ATOM 3200 C C . GLN A 1 391 ? 0.048 -32.742 -18.825 1.00 91.75 391 GLN A C 1
ATOM 3202 O O . GLN A 1 391 ? 0.758 -32.609 -19.819 1.00 91.75 391 GLN A O 1
ATOM 3207 N N . CYS A 1 392 ? 0.405 -33.517 -17.795 1.00 90.25 392 CYS A N 1
ATOM 3208 C CA . CYS A 1 392 ? 1.623 -34.329 -17.808 1.00 90.25 392 CYS A CA 1
ATOM 3209 C C . CYS A 1 392 ? 1.590 -35.391 -18.918 1.00 90.25 392 CYS A C 1
ATOM 3211 O O . CYS A 1 392 ? 2.582 -35.546 -19.623 1.00 90.25 392 CYS A O 1
ATOM 3213 N N . ILE A 1 393 ? 0.455 -36.071 -19.119 1.00 93.00 393 ILE A N 1
ATOM 3214 C CA . ILE A 1 393 ? 0.289 -37.049 -20.209 1.00 93.00 393 ILE A CA 1
ATOM 3215 C C . ILE A 1 393 ? 0.474 -36.368 -21.573 1.00 93.00 393 ILE A C 1
ATOM 3217 O O . ILE A 1 393 ? 1.279 -36.826 -22.374 1.00 93.00 393 ILE A O 1
ATOM 3221 N N . GLN A 1 394 ? -0.168 -35.218 -21.803 1.00 91.12 394 GLN A N 1
ATOM 3222 C CA . GLN A 1 394 ? -0.008 -34.452 -23.048 1.00 91.12 394 GLN A CA 1
ATOM 3223 C C . GLN A 1 394 ? 1.429 -33.969 -23.287 1.00 91.12 394 GLN A C 1
ATOM 3225 O O . GLN A 1 394 ? 1.838 -33.782 -24.430 1.00 91.12 394 GLN A O 1
ATOM 3230 N N . GLN A 1 395 ? 2.188 -33.686 -22.225 1.00 88.00 395 GLN A N 1
ATOM 3231 C CA . GLN A 1 395 ? 3.603 -33.342 -22.356 1.00 88.00 395 GLN A CA 1
ATOM 3232 C C . GLN A 1 395 ? 4.427 -34.563 -22.762 1.00 88.00 395 GLN A C 1
ATOM 3234 O O . GLN A 1 395 ? 5.242 -34.435 -23.667 1.00 88.00 395 GLN A O 1
ATOM 3239 N N . LEU A 1 396 ? 4.179 -35.729 -22.159 1.00 85.31 396 LEU A N 1
ATOM 3240 C CA . LEU A 1 396 ? 4.850 -36.981 -22.525 1.00 85.31 396 LEU A CA 1
ATOM 3241 C C . LEU A 1 396 ? 4.561 -37.386 -23.978 1.00 85.31 396 LEU A C 1
ATOM 3243 O O . LEU A 1 396 ? 5.494 -37.686 -24.712 1.00 85.31 396 LEU A O 1
ATOM 3247 N N . GLU A 1 397 ? 3.312 -37.273 -24.439 1.00 86.44 397 GLU A N 1
ATOM 3248 C CA . GLU A 1 397 ? 2.943 -37.546 -25.840 1.00 86.44 397 GLU A CA 1
ATOM 3249 C C . GLU A 1 397 ? 3.693 -36.645 -26.839 1.00 86.44 397 GLU A C 1
ATOM 3251 O O . GLU A 1 397 ? 4.029 -37.073 -27.941 1.00 86.44 397 GLU A O 1
ATOM 3256 N N . LYS A 1 398 ? 4.001 -35.396 -26.462 1.00 82.75 398 LYS A N 1
ATOM 3257 C CA . LYS A 1 398 ? 4.809 -34.488 -27.295 1.00 82.75 398 LYS A CA 1
ATOM 3258 C C . LYS A 1 398 ? 6.286 -34.871 -27.340 1.00 82.75 398 LYS A C 1
ATOM 3260 O O . LYS A 1 398 ? 6.944 -34.534 -28.320 1.00 82.75 398 LYS A O 1
ATOM 3265 N N . PHE A 1 399 ? 6.806 -35.522 -26.300 1.00 74.19 399 PHE A N 1
ATOM 3266 C CA . PHE A 1 399 ? 8.175 -36.038 -26.303 1.00 74.19 399 PHE A CA 1
ATOM 3267 C C . PHE A 1 399 ? 8.285 -37.288 -27.183 1.00 74.19 399 PHE A C 1
ATOM 3269 O O . PHE A 1 399 ? 9.178 -37.338 -28.021 1.00 74.19 399 PHE A O 1
ATOM 3276 N N . ASP A 1 400 ? 7.314 -38.204 -27.117 1.00 69.62 400 ASP A N 1
ATOM 3277 C CA . ASP A 1 400 ? 7.304 -39.421 -27.948 1.00 69.62 400 ASP A CA 1
ATOM 3278 C C . ASP A 1 400 ? 7.180 -39.138 -29.460 1.00 69.62 400 ASP A C 1
ATOM 3280 O O . ASP A 1 400 ? 7.497 -39.994 -30.280 1.00 69.62 400 ASP A O 1
ATOM 3284 N N . HIS A 1 401 ? 6.705 -37.955 -29.867 1.00 61.97 401 HIS A N 1
ATOM 3285 C CA . HIS A 1 401 ? 6.556 -37.580 -31.284 1.00 61.97 401 HIS A CA 1
ATOM 3286 C C . HIS A 1 401 ? 7.752 -36.801 -31.862 1.00 61.97 401 HIS A C 1
ATOM 3288 O O . HIS A 1 401 ? 7.729 -36.461 -33.044 1.00 61.97 401 HIS A O 1
ATOM 3294 N N . ASN A 1 402 ? 8.791 -36.527 -31.064 1.00 57.12 402 ASN A N 1
ATOM 3295 C CA . ASN A 1 402 ? 10.005 -35.838 -31.522 1.00 57.12 402 ASN A CA 1
ATOM 3296 C C . ASN A 1 402 ? 11.215 -36.770 -31.739 1.00 57.12 402 ASN A C 1
ATOM 3298 O O . ASN A 1 402 ? 12.245 -36.293 -32.205 1.00 57.12 402 ASN A O 1
ATOM 3302 N N . ASP A 1 403 ? 11.090 -38.079 -31.494 1.00 51.84 403 ASP A N 1
ATOM 3303 C CA . ASP A 1 403 ? 12.207 -39.039 -31.589 1.00 51.84 403 ASP A CA 1
ATOM 3304 C C . ASP A 1 403 ? 12.371 -39.732 -32.965 1.00 51.84 403 ASP A C 1
ATOM 3306 O O . ASP A 1 403 ? 13.195 -40.633 -33.111 1.00 51.84 403 ASP A O 1
ATOM 3310 N N . GLU A 1 404 ? 11.664 -39.297 -34.019 1.00 53.41 404 GLU A N 1
ATOM 3311 C CA . GLU A 1 404 ? 11.904 -39.783 -35.398 1.00 53.41 404 GLU A CA 1
ATOM 3312 C C . GLU A 1 404 ? 12.788 -38.863 -36.267 1.00 53.41 404 GLU A C 1
ATOM 3314 O O . GLU A 1 404 ? 13.044 -39.186 -37.428 1.00 53.41 404 GLU A O 1
ATOM 3319 N N . SER A 1 405 ? 13.322 -37.755 -35.738 1.00 52.31 405 SER A N 1
ATOM 3320 C CA . SER A 1 405 ? 14.230 -36.878 -36.495 1.00 52.31 405 SER A CA 1
ATOM 3321 C C . SER A 1 405 ? 15.501 -36.566 -35.707 1.00 52.31 405 SER A C 1
ATOM 3323 O O . SER A 1 405 ? 15.488 -35.761 -34.784 1.00 52.31 405 SER A O 1
ATOM 3325 N N . ASP A 1 406 ? 16.601 -37.166 -36.166 1.00 49.16 406 ASP A N 1
ATOM 3326 C CA . ASP A 1 406 ? 18.000 -36.926 -35.786 1.00 49.16 406 ASP A CA 1
ATOM 3327 C C . ASP A 1 406 ? 18.527 -37.654 -34.539 1.00 49.16 406 ASP A C 1
ATOM 3329 O O . ASP A 1 406 ? 18.949 -37.059 -33.550 1.00 49.16 406 ASP A O 1
ATOM 3333 N N . CYS A 1 407 ? 18.679 -38.978 -34.667 1.00 38.16 407 CYS A N 1
ATOM 3334 C CA . CYS A 1 407 ? 19.796 -39.676 -34.024 1.00 38.16 407 CYS A CA 1
ATOM 3335 C C . CYS A 1 407 ? 21.129 -39.099 -34.552 1.00 38.16 407 CYS A C 1
ATOM 3337 O O . CYS A 1 407 ? 21.433 -39.287 -35.736 1.00 38.16 407 CYS A O 1
ATOM 3339 N N . PRO A 1 408 ? 21.993 -38.490 -33.717 1.00 44.91 408 PRO A N 1
ATOM 3340 C CA . PRO A 1 408 ? 23.372 -38.274 -34.103 1.00 44.91 408 PRO A CA 1
ATOM 3341 C C . PRO A 1 408 ? 24.075 -39.631 -34.074 1.00 44.91 408 PRO A C 1
ATOM 3343 O O . PRO A 1 408 ? 24.219 -40.270 -33.032 1.00 44.91 408 PRO A O 1
ATOM 3346 N N . VAL A 1 409 ? 24.501 -40.080 -35.250 1.00 43.19 409 VAL A N 1
ATOM 3347 C CA . VAL A 1 409 ? 25.381 -41.233 -35.426 1.00 43.19 409 VAL A CA 1
ATOM 3348 C C . VAL A 1 409 ? 26.673 -40.976 -34.644 1.00 43.19 409 VAL A C 1
ATOM 3350 O O . VAL A 1 409 ? 27.552 -40.245 -35.096 1.00 43.19 409 VAL A O 1
ATOM 3353 N N . LEU A 1 410 ? 26.801 -41.584 -33.463 1.00 43.03 410 LEU A N 1
ATOM 3354 C CA . LEU A 1 410 ? 28.076 -41.712 -32.764 1.00 43.03 410 LEU A CA 1
ATOM 3355 C C . LEU A 1 410 ? 28.933 -42.728 -33.524 1.00 43.03 410 LEU A C 1
ATOM 3357 O O . LEU A 1 410 ? 28.815 -43.942 -33.352 1.00 43.03 410 LEU A O 1
ATOM 3361 N N . THR A 1 411 ? 29.795 -42.227 -34.405 1.00 44.66 411 THR A N 1
ATOM 3362 C CA . THR A 1 411 ? 30.883 -43.012 -34.984 1.00 44.66 411 THR A CA 1
ATOM 3363 C C . THR A 1 411 ? 31.911 -43.313 -33.899 1.00 44.66 411 THR A C 1
ATOM 3365 O O . THR A 1 411 ? 32.652 -42.434 -33.462 1.00 44.66 411 THR A O 1
ATOM 3368 N N . ASN A 1 412 ? 31.951 -44.575 -33.484 1.00 43.19 412 ASN A N 1
ATOM 3369 C CA . ASN A 1 412 ? 33.000 -45.149 -32.654 1.00 43.19 412 ASN A CA 1
ATOM 3370 C C . ASN A 1 412 ? 34.358 -45.094 -33.375 1.00 43.19 412 ASN A C 1
ATOM 3372 O O . ASN A 1 412 ? 34.545 -45.749 -34.400 1.00 43.19 412 ASN A O 1
ATOM 3376 N N . GLY A 1 413 ? 35.318 -44.383 -32.790 1.00 36.53 413 GLY A N 1
ATOM 3377 C CA . GLY A 1 413 ? 36.748 -44.585 -33.006 1.00 36.53 413 GLY A CA 1
ATOM 3378 C C . GLY A 1 413 ? 37.424 -44.663 -31.634 1.00 36.53 413 GLY A C 1
ATOM 3379 O O . GLY A 1 413 ? 37.359 -43.677 -30.903 1.00 36.53 413 GLY A O 1
ATOM 3380 N N . PRO A 1 414 ? 38.004 -45.806 -31.223 1.00 48.47 414 PRO A N 1
ATOM 3381 C CA . PRO A 1 414 ? 38.687 -45.904 -29.943 1.00 48.47 414 PRO A CA 1
ATOM 3382 C C . PRO A 1 414 ? 40.098 -45.328 -30.087 1.00 48.47 414 PRO A C 1
ATOM 3384 O O . PRO A 1 414 ? 40.944 -45.926 -30.751 1.00 48.47 414 PRO A O 1
ATOM 3387 N N . ASP A 1 415 ? 40.345 -44.177 -29.468 1.00 42.06 415 ASP A N 1
ATOM 3388 C CA . ASP A 1 415 ? 41.688 -43.631 -29.269 1.00 42.06 415 ASP A CA 1
ATOM 3389 C C . ASP A 1 415 ? 42.190 -44.074 -27.879 1.00 42.06 415 ASP A C 1
ATOM 3391 O O . ASP A 1 415 ? 41.618 -43.668 -26.861 1.00 42.06 415 ASP A O 1
ATOM 3395 N N . PRO A 1 416 ? 43.185 -44.975 -27.777 1.00 49.28 416 PRO A N 1
ATOM 3396 C CA . PRO A 1 416 ? 43.631 -45.518 -26.508 1.00 49.28 416 PRO A CA 1
ATOM 3397 C C . PRO A 1 416 ? 44.799 -44.681 -25.989 1.00 49.28 416 PRO A C 1
ATOM 3399 O O . PRO A 1 416 ? 45.932 -45.139 -26.046 1.00 49.28 416 PRO A O 1
ATOM 3402 N N . ASN A 1 417 ? 44.549 -43.455 -25.524 1.00 49.69 417 ASN A N 1
ATOM 3403 C CA . ASN A 1 417 ? 45.483 -42.703 -24.672 1.00 49.69 417 ASN A CA 1
ATOM 3404 C C . ASN A 1 417 ? 44.841 -41.416 -24.129 1.00 49.69 417 ASN A C 1
ATOM 3406 O O . ASN A 1 417 ? 45.128 -40.317 -24.592 1.00 49.69 417 ASN A O 1
ATOM 3410 N N . ALA A 1 418 ? 44.022 -41.539 -23.088 1.00 41.84 418 ALA A N 1
ATOM 3411 C CA . ALA A 1 418 ? 43.859 -40.465 -22.111 1.00 41.84 418 ALA A CA 1
ATOM 3412 C C . ALA A 1 418 ? 43.409 -41.066 -20.779 1.00 41.84 418 ALA A C 1
ATOM 3414 O O . ALA A 1 418 ? 42.289 -41.543 -20.615 1.00 41.84 418 ALA A O 1
ATOM 3415 N N . ILE A 1 419 ? 44.359 -41.095 -19.856 1.00 41.56 419 ILE A N 1
ATOM 3416 C CA . ILE A 1 419 ? 44.211 -41.495 -18.467 1.00 41.56 419 ILE A CA 1
ATOM 3417 C C . ILE A 1 419 ? 43.676 -40.291 -17.674 1.00 41.56 419 ILE A C 1
ATOM 3419 O O . ILE A 1 419 ? 44.186 -39.184 -17.809 1.00 41.56 419 ILE A O 1
ATOM 3423 N N . ASP A 1 420 ? 42.726 -40.601 -16.793 1.00 38.25 420 ASP A N 1
ATOM 3424 C CA . ASP A 1 420 ? 42.392 -39.952 -15.518 1.00 38.25 420 ASP A CA 1
ATOM 3425 C C . ASP A 1 420 ? 41.380 -38.783 -15.439 1.00 38.25 420 ASP A C 1
ATOM 3427 O O . ASP A 1 420 ? 41.624 -37.661 -15.869 1.00 38.25 420 ASP A O 1
ATOM 3431 N N . ARG A 1 421 ? 40.336 -39.090 -14.642 1.00 39.53 421 ARG A N 1
ATOM 3432 C CA . ARG A 1 421 ? 39.537 -38.250 -13.720 1.00 39.53 421 ARG A CA 1
ATOM 3433 C C . ARG A 1 421 ? 38.313 -37.499 -14.253 1.00 39.53 421 ARG A C 1
ATOM 3435 O O . ARG A 1 421 ? 38.347 -36.295 -14.472 1.00 39.53 421 ARG A O 1
ATOM 3442 N N . SER A 1 422 ? 37.168 -38.184 -14.193 1.00 34.22 422 SER A N 1
ATOM 3443 C CA . SER A 1 422 ? 35.938 -37.592 -13.647 1.00 34.22 422 SER A CA 1
ATOM 3444 C C . SER A 1 422 ? 35.170 -38.613 -12.792 1.00 34.22 422 SER A C 1
ATOM 3446 O O . SER A 1 422 ? 34.566 -39.572 -13.266 1.00 34.22 422 SER A O 1
ATOM 3448 N N . THR A 1 423 ? 35.232 -38.418 -11.478 1.00 45.97 423 THR A N 1
ATOM 3449 C CA . THR A 1 423 ? 34.198 -38.848 -10.535 1.00 45.97 423 THR A CA 1
ATOM 3450 C C . THR A 1 423 ? 33.312 -37.639 -10.302 1.00 45.97 423 THR A C 1
ATOM 3452 O O . THR A 1 423 ? 33.811 -36.670 -9.746 1.00 45.97 423 THR A O 1
ATOM 3455 N N . GLU A 1 424 ? 32.066 -37.698 -10.767 1.00 38.50 424 GLU A N 1
ATOM 3456 C CA . GLU A 1 424 ? 30.859 -37.071 -10.195 1.00 38.50 424 GLU A CA 1
ATOM 3457 C C . GLU A 1 424 ? 29.763 -37.103 -11.265 1.00 38.50 424 GLU A C 1
ATOM 3459 O O . GLU A 1 424 ? 29.545 -36.169 -12.030 1.00 38.50 424 GLU A O 1
ATOM 3464 N N . ALA A 1 425 ? 29.099 -38.255 -11.357 1.00 37.94 425 ALA A N 1
ATOM 3465 C CA . ALA A 1 425 ? 27.798 -38.347 -11.994 1.00 37.94 425 ALA A CA 1
ATOM 3466 C C . ALA A 1 425 ? 26.754 -37.941 -10.948 1.00 37.94 425 ALA A C 1
ATOM 3468 O O . ALA A 1 425 ? 26.525 -38.671 -9.980 1.00 37.94 425 ALA A O 1
ATOM 3469 N N . GLU A 1 426 ? 26.137 -36.776 -11.135 1.00 36.94 426 GLU A N 1
ATOM 3470 C CA . GLU A 1 426 ? 24.942 -36.369 -10.403 1.00 36.94 426 GLU A CA 1
ATOM 3471 C C . GLU A 1 426 ? 23.792 -37.326 -10.739 1.00 36.94 426 GLU A C 1
ATOM 3473 O O . GLU A 1 426 ? 23.213 -37.310 -11.827 1.00 36.94 426 GLU A O 1
ATOM 3478 N N . SER A 1 427 ? 23.446 -38.189 -9.785 1.00 33.34 427 SER A N 1
ATOM 3479 C CA . SER A 1 427 ? 22.203 -38.947 -9.828 1.00 33.34 427 SER A CA 1
ATOM 3480 C C . SER A 1 427 ? 21.037 -38.004 -9.523 1.00 33.34 427 SER A C 1
ATOM 3482 O O . SER A 1 427 ? 20.800 -37.655 -8.364 1.00 33.34 427 SER A O 1
ATOM 3484 N N . VAL A 1 428 ? 20.274 -37.619 -10.545 1.00 35.44 428 VAL A N 1
ATOM 3485 C CA . VAL A 1 428 ? 18.959 -36.987 -10.370 1.00 35.44 428 VAL A CA 1
ATOM 3486 C C . VAL A 1 428 ? 17.986 -38.051 -9.855 1.00 35.44 428 VAL A C 1
ATOM 3488 O O . VAL A 1 428 ? 17.309 -38.748 -10.608 1.00 35.44 428 VAL A O 1
ATOM 3491 N N . VAL A 1 429 ? 17.947 -38.209 -8.533 1.00 31.09 429 VAL A N 1
ATOM 3492 C CA . VAL A 1 429 ? 16.909 -38.967 -7.833 1.00 31.09 429 VAL A CA 1
ATOM 3493 C C . VAL A 1 429 ? 15.680 -38.069 -7.740 1.00 31.09 429 VAL A C 1
ATOM 3495 O O . VAL A 1 429 ? 15.617 -37.160 -6.914 1.00 31.09 429 VAL A O 1
ATOM 3498 N N . ILE A 1 430 ? 14.677 -38.328 -8.580 1.00 34.69 430 ILE A N 1
ATOM 3499 C CA . ILE A 1 430 ? 13.335 -37.762 -8.413 1.00 34.69 430 ILE A CA 1
ATOM 3500 C C . ILE A 1 430 ? 12.714 -38.428 -7.179 1.00 34.69 430 ILE A C 1
ATOM 3502 O O . ILE A 1 430 ? 12.074 -39.479 -7.253 1.00 34.69 430 ILE A O 1
ATOM 3506 N N . ALA A 1 431 ? 12.938 -37.823 -6.013 1.00 29.64 431 ALA A N 1
ATOM 3507 C CA . ALA A 1 431 ? 12.255 -38.180 -4.782 1.00 29.64 431 ALA A CA 1
ATOM 3508 C C . ALA A 1 431 ? 10.772 -37.813 -4.922 1.00 29.64 431 ALA A C 1
ATOM 3510 O O . ALA A 1 431 ? 10.350 -36.677 -4.710 1.00 29.64 431 ALA A O 1
ATOM 3511 N N . THR A 1 432 ? 9.962 -38.801 -5.293 1.00 34.75 432 THR A N 1
ATOM 3512 C CA . THR A 1 432 ? 8.508 -38.708 -5.180 1.00 34.75 432 THR A CA 1
ATOM 3513 C C . THR A 1 432 ? 8.185 -38.714 -3.688 1.00 34.75 432 THR A C 1
ATOM 3515 O O . THR A 1 432 ? 8.217 -39.761 -3.043 1.00 34.75 432 THR A O 1
ATOM 3518 N N . ALA A 1 433 ? 7.938 -37.536 -3.115 1.00 29.25 433 ALA A N 1
ATOM 3519 C CA . ALA A 1 433 ? 7.506 -37.395 -1.733 1.00 29.25 433 ALA A CA 1
ATOM 3520 C C . ALA A 1 433 ? 6.110 -38.018 -1.572 1.00 29.25 433 ALA A C 1
ATOM 3522 O O . ALA A 1 433 ? 5.080 -37.377 -1.780 1.00 29.25 433 ALA A O 1
ATOM 3523 N N . ILE A 1 434 ? 6.080 -39.299 -1.209 1.00 33.62 434 ILE A N 1
ATOM 3524 C CA . ILE A 1 434 ? 4.897 -39.953 -0.660 1.00 33.62 434 ILE A CA 1
ATOM 3525 C C . ILE A 1 434 ? 4.698 -39.353 0.732 1.00 33.62 434 ILE A C 1
ATOM 3527 O O . ILE A 1 434 ? 5.365 -39.738 1.692 1.00 33.62 434 ILE A O 1
ATOM 3531 N N . ILE A 1 435 ? 3.785 -38.388 0.839 1.00 32.72 435 ILE A N 1
ATOM 3532 C CA . ILE A 1 435 ? 3.265 -37.939 2.129 1.00 32.72 435 ILE A CA 1
ATOM 3533 C C . ILE A 1 435 ? 2.483 -39.121 2.708 1.00 32.72 435 ILE A C 1
ATOM 3535 O O . ILE A 1 435 ? 1.325 -39.352 2.361 1.00 32.72 435 ILE A O 1
ATOM 3539 N N . LYS A 1 436 ? 3.131 -39.895 3.582 1.00 30.91 436 LYS A N 1
ATOM 3540 C CA . LYS A 1 436 ? 2.429 -40.734 4.550 1.00 30.91 436 LYS A CA 1
ATOM 3541 C C . LYS A 1 436 ? 1.727 -39.785 5.513 1.00 30.91 436 LYS A C 1
ATOM 3543 O O . LYS A 1 436 ? 2.352 -39.208 6.396 1.00 30.91 436 LYS A O 1
ATOM 3548 N N . THR A 1 437 ? 0.435 -39.568 5.300 1.00 35.81 437 THR A N 1
ATOM 3549 C CA . THR A 1 437 ? -0.428 -39.044 6.353 1.00 35.81 437 THR A CA 1
ATOM 3550 C C . THR A 1 437 ? -0.611 -40.168 7.357 1.00 35.81 437 THR A C 1
ATOM 3552 O O . THR A 1 437 ? -1.359 -41.114 7.097 1.00 35.81 437 THR A O 1
ATOM 3555 N N . ASP A 1 438 ? 0.101 -40.089 8.475 1.00 29.05 438 ASP A N 1
ATOM 3556 C CA . ASP A 1 438 ? -0.214 -40.914 9.628 1.00 29.05 438 ASP A CA 1
ATOM 3557 C C . ASP A 1 438 ? -1.631 -40.558 10.084 1.00 29.05 438 ASP A C 1
ATOM 3559 O O . ASP A 1 438 ? -1.927 -39.462 10.563 1.00 29.05 438 ASP A O 1
ATOM 3563 N N . ASN A 1 439 ? -2.531 -41.511 9.850 1.00 43.44 439 ASN A N 1
ATOM 3564 C CA . ASN A 1 439 ? -3.824 -41.594 10.497 1.00 43.44 439 ASN A CA 1
ATOM 3565 C C . ASN A 1 439 ? -3.588 -41.738 12.004 1.00 43.44 439 ASN A C 1
ATOM 3567 O O . ASN A 1 439 ? -3.364 -42.839 12.502 1.00 43.44 439 ASN A O 1
ATOM 3571 N N . THR A 1 440 ? -3.718 -40.640 12.736 1.00 35.75 440 THR A N 1
ATOM 3572 C CA . THR A 1 440 ? -4.159 -40.681 14.129 1.00 35.75 440 THR A CA 1
ATOM 3573 C C . THR A 1 440 ? -5.325 -39.726 14.278 1.00 35.75 440 THR A C 1
ATOM 3575 O O . THR A 1 440 ? -5.170 -38.534 14.533 1.00 35.75 440 THR A O 1
ATOM 3578 N N . ASP A 1 441 ? -6.503 -40.296 14.073 1.00 36.78 441 ASP A N 1
ATOM 3579 C CA . ASP A 1 441 ? -7.747 -39.802 14.628 1.00 36.78 441 ASP A CA 1
ATOM 3580 C C . ASP A 1 441 ? -7.638 -39.813 16.167 1.00 36.78 441 ASP A C 1
ATOM 3582 O O . ASP A 1 441 ? -7.212 -40.819 16.745 1.00 36.78 441 ASP A O 1
ATOM 3586 N N . PRO A 1 442 ? -7.994 -38.711 16.849 1.00 43.62 442 PRO A N 1
ATOM 3587 C CA . PRO A 1 442 ? -8.927 -38.891 17.947 1.00 43.62 442 PRO A CA 1
ATOM 3588 C C . PRO A 1 442 ? -10.049 -37.849 17.901 1.00 43.62 442 PRO A C 1
ATOM 3590 O O . PRO A 1 442 ? -10.106 -36.915 18.704 1.00 43.62 442 PRO A O 1
ATOM 3593 N N . LEU A 1 443 ? -11.041 -38.110 17.052 1.00 33.16 443 LEU A N 1
ATOM 3594 C CA . LEU A 1 443 ? -12.440 -37.701 17.208 1.00 33.16 443 LEU A CA 1
ATOM 3595 C C . LEU A 1 443 ? -13.131 -38.395 18.407 1.00 33.16 443 LEU A C 1
ATOM 3597 O O . LEU A 1 443 ? -14.303 -38.755 18.349 1.00 33.16 443 LEU A O 1
ATOM 3601 N N . SER A 1 444 ? -12.425 -38.579 19.526 1.00 37.59 444 SER A N 1
ATOM 3602 C CA . SER A 1 444 ? -12.963 -39.171 20.760 1.00 37.59 444 SER A CA 1
ATOM 3603 C C . SER A 1 444 ? -12.987 -38.212 21.952 1.00 37.59 444 SER A C 1
ATOM 3605 O O . SER A 1 444 ? -13.396 -38.602 23.042 1.00 37.59 444 SER A O 1
ATOM 3607 N N . ARG A 1 445 ? -12.671 -36.924 21.757 1.00 34.31 445 ARG A N 1
ATOM 3608 C CA . ARG A 1 445 ? -12.938 -35.873 22.757 1.00 34.31 445 ARG A CA 1
ATOM 3609 C C . ARG A 1 445 ? -14.187 -35.061 22.415 1.00 34.31 445 ARG A C 1
ATOM 3611 O O . ARG A 1 445 ? -14.191 -33.836 22.430 1.00 34.31 445 ARG A O 1
ATOM 3618 N N . VAL A 1 446 ? -15.267 -35.776 22.112 1.00 35.12 446 VAL A N 1
ATOM 3619 C CA . VAL A 1 446 ? -16.621 -35.244 22.281 1.00 35.12 446 VAL A CA 1
ATOM 3620 C C . VAL A 1 446 ? -16.810 -34.999 23.773 1.00 35.12 446 VAL A C 1
ATOM 3622 O O . VAL A 1 446 ? -16.552 -35.880 24.593 1.00 35.12 446 VAL A O 1
ATOM 3625 N N . MET A 1 447 ? -17.218 -33.779 24.114 1.00 30.56 447 MET A N 1
ATOM 3626 C CA . MET A 1 447 ? -17.586 -33.390 25.466 1.00 30.56 447 MET A CA 1
ATOM 3627 C C . MET A 1 447 ? -18.597 -34.387 26.043 1.00 30.56 447 MET A C 1
ATOM 3629 O O . MET A 1 447 ? -19.758 -34.417 25.638 1.00 30.56 447 MET A O 1
ATOM 3633 N N . LYS A 1 448 ? -18.166 -35.177 27.025 1.00 31.33 448 LYS A N 1
ATOM 3634 C CA . LYS A 1 448 ? -19.071 -35.697 28.043 1.00 31.33 448 LYS A CA 1
ATOM 3635 C C . LYS A 1 448 ? -19.395 -34.540 28.984 1.00 31.33 448 LYS A C 1
ATOM 3637 O O . LYS A 1 448 ? -18.672 -34.294 29.942 1.00 31.33 448 LYS A O 1
ATOM 3642 N N . THR A 1 449 ? -20.468 -33.815 28.699 1.00 34.22 449 THR A N 1
ATOM 3643 C CA . THR A 1 449 ? -21.219 -33.115 29.743 1.00 34.22 449 THR A CA 1
ATOM 3644 C C . THR A 1 449 ? -22.015 -34.172 30.501 1.00 34.22 449 THR A C 1
ATOM 3646 O O . THR A 1 449 ? -23.167 -34.446 30.172 1.00 34.22 449 THR A O 1
ATOM 3649 N N . GLU A 1 450 ? -21.369 -34.826 31.466 1.00 28.64 450 GLU A N 1
ATOM 3650 C CA . GLU A 1 450 ? -22.087 -35.531 32.522 1.00 28.64 450 GLU A CA 1
ATOM 3651 C C . GLU A 1 450 ? -22.491 -34.483 33.565 1.00 28.64 450 GLU A C 1
ATOM 3653 O O . GLU A 1 450 ? -21.659 -33.869 34.228 1.00 28.64 450 GLU A O 1
ATOM 3658 N N . LEU A 1 451 ? -23.801 -34.237 33.616 1.00 39.53 451 LEU A N 1
ATOM 3659 C CA . LEU A 1 451 ? -24.500 -33.630 34.738 1.00 39.53 451 LEU A CA 1
ATOM 3660 C C . LEU A 1 451 ? -24.223 -34.465 35.992 1.00 39.53 451 LEU A C 1
ATOM 3662 O O . LEU A 1 451 ? -24.747 -35.569 36.110 1.00 39.53 451 LEU A O 1
ATOM 3666 N N . PHE A 1 452 ? -23.465 -33.909 36.929 1.00 29.45 452 PHE A N 1
ATOM 3667 C CA . PHE A 1 452 ? -23.611 -34.224 38.344 1.00 29.45 452 PHE A CA 1
ATOM 3668 C C . PHE A 1 452 ? -23.675 -32.912 39.119 1.00 29.45 452 PHE A C 1
ATOM 3670 O O . PHE A 1 452 ? -22.705 -32.160 39.205 1.00 29.45 452 PHE A O 1
ATOM 3677 N N . SER A 1 453 ? -24.873 -32.636 39.624 1.00 38.88 453 SER A N 1
ATOM 3678 C CA . SER A 1 453 ? -25.070 -31.864 40.841 1.00 38.88 453 SER A CA 1
ATOM 3679 C C . SER A 1 453 ? -24.342 -32.578 41.979 1.00 38.88 453 SER A C 1
ATOM 3681 O O . SER A 1 453 ? -24.440 -33.799 42.072 1.00 38.88 453 SER A O 1
ATOM 3683 N N . ASP A 1 454 ? -23.585 -31.847 42.792 1.00 31.20 454 ASP A N 1
ATOM 3684 C CA . ASP A 1 454 ? -23.910 -31.676 44.212 1.00 31.20 454 ASP A CA 1
ATOM 3685 C C . ASP A 1 454 ? -22.896 -30.752 44.913 1.00 31.20 454 ASP A C 1
ATOM 3687 O O . ASP A 1 454 ? -21.686 -30.845 44.741 1.00 31.20 454 ASP A O 1
ATOM 3691 N N . GLU A 1 455 ? -23.484 -29.805 45.643 1.00 37.56 455 GLU A N 1
ATOM 3692 C CA . GLU A 1 455 ? -23.106 -29.253 46.948 1.00 37.56 455 GLU A CA 1
ATOM 3693 C C . GLU A 1 455 ? -21.643 -28.899 47.293 1.00 37.56 455 GLU A C 1
ATOM 3695 O O . GLU A 1 455 ? -20.788 -29.741 47.529 1.00 37.56 455 GLU A O 1
ATOM 3700 N N . SER A 1 456 ? -21.483 -27.603 47.598 1.00 40.34 456 SER A N 1
ATOM 3701 C CA . SER A 1 456 ? -20.682 -27.035 48.699 1.00 40.34 456 SER A CA 1
ATOM 3702 C C . SER A 1 456 ? -19.154 -27.197 48.686 1.00 40.34 456 SER A C 1
ATOM 3704 O O . SER A 1 456 ? -18.609 -28.288 48.787 1.00 40.34 456 SER A O 1
ATOM 3706 N N . GLY A 1 457 ? -18.450 -26.062 48.713 1.00 30.89 457 GLY A N 1
ATOM 3707 C CA . GLY A 1 457 ? -17.027 -26.031 49.049 1.00 30.89 457 GLY A CA 1
ATOM 3708 C C . GLY A 1 457 ? -16.332 -24.766 48.574 1.00 30.89 457 GLY A C 1
ATOM 3709 O O . GLY A 1 457 ? -15.830 -24.709 47.460 1.00 30.89 457 GLY A O 1
ATOM 3710 N N . SER A 1 458 ? -16.327 -23.751 49.434 1.00 43.25 458 SER A N 1
ATOM 3711 C CA . SER A 1 458 ? -15.377 -22.638 49.402 1.00 43.25 458 SER A CA 1
ATOM 3712 C C . SER A 1 458 ? -13.962 -23.188 49.569 1.00 43.25 458 SER A C 1
ATOM 3714 O O . SER A 1 458 ? -13.749 -23.882 50.555 1.00 43.25 458 SER A O 1
ATOM 3716 N N . GLU A 1 459 ? -13.021 -22.832 48.693 1.00 37.53 459 GLU A N 1
ATOM 3717 C CA . GLU A 1 459 ? -11.625 -22.563 49.072 1.00 37.53 459 GLU A CA 1
ATOM 3718 C C . GLU A 1 459 ? -10.826 -21.964 47.902 1.00 37.53 459 GLU A C 1
ATOM 3720 O O . GLU A 1 459 ? -10.920 -22.402 46.753 1.00 37.53 459 GLU A O 1
ATOM 3725 N N . ASP A 1 460 ? -10.055 -20.926 48.227 1.00 43.19 460 ASP A N 1
ATOM 3726 C CA . ASP A 1 460 ? -9.120 -20.220 47.357 1.00 43.19 460 ASP A CA 1
ATOM 3727 C C . ASP A 1 460 ? -8.072 -21.169 46.757 1.00 43.19 460 ASP A C 1
ATOM 3729 O O . ASP A 1 460 ? -7.256 -21.765 47.460 1.00 43.19 460 ASP A O 1
ATOM 3733 N N . GLY A 1 461 ? -8.059 -21.268 45.426 1.00 31.83 461 GLY A N 1
ATOM 3734 C CA . GLY A 1 461 ? -7.091 -22.047 44.659 1.00 31.83 461 GLY A CA 1
ATOM 3735 C C . GLY A 1 461 ? -6.332 -21.170 43.671 1.00 31.83 461 GLY A C 1
ATOM 3736 O O . GLY A 1 461 ? -6.787 -20.924 42.556 1.00 31.83 461 GLY A O 1
ATOM 3737 N N . HIS A 1 462 ? -5.150 -20.716 44.080 1.00 31.27 462 HIS A N 1
ATOM 3738 C CA . HIS A 1 462 ? -4.168 -20.026 43.248 1.00 31.27 462 HIS A CA 1
ATOM 3739 C C . HIS A 1 462 ? -3.752 -20.930 42.067 1.00 31.27 462 HIS A C 1
ATOM 3741 O O . HIS A 1 462 ? -3.082 -21.945 42.259 1.00 31.27 462 HIS A O 1
ATOM 3747 N N . LEU A 1 463 ? -4.143 -20.582 40.834 1.00 26.88 463 LEU A N 1
ATOM 3748 C CA . LEU A 1 463 ? -3.757 -21.323 39.626 1.00 26.88 463 LEU A CA 1
ATOM 3749 C C . LEU A 1 463 ? -2.440 -20.760 39.061 1.00 26.88 463 LEU A C 1
ATOM 3751 O O . LEU A 1 463 ? -2.418 -19.715 38.413 1.00 26.88 463 LEU A O 1
ATOM 3755 N N . GLU A 1 464 ? -1.325 -21.443 39.318 1.00 27.36 464 GLU A N 1
ATOM 3756 C CA . GLU A 1 464 ? -0.020 -21.144 38.716 1.00 27.36 464 GLU A CA 1
ATOM 3757 C C . GLU A 1 464 ? 0.059 -21.799 37.320 1.00 27.36 464 GLU A C 1
ATOM 3759 O O . GLU A 1 464 ? 0.286 -23.002 37.183 1.00 27.36 464 GLU A O 1
ATOM 3764 N N . VAL A 1 465 ? -0.148 -21.018 36.255 1.00 28.92 465 VAL A N 1
ATOM 3765 C CA . VAL A 1 465 ? 0.008 -21.488 34.867 1.00 28.92 465 VAL A CA 1
ATOM 3766 C C . VAL A 1 465 ? 1.476 -21.351 34.451 1.00 28.92 465 VAL A C 1
ATOM 3768 O O . VAL A 1 465 ? 1.926 -20.284 34.038 1.00 28.92 465 VAL A O 1
ATOM 3771 N N . LYS A 1 466 ? 2.245 -22.443 34.544 1.00 27.92 466 LYS A N 1
ATOM 3772 C CA . LYS A 1 466 ? 3.611 -22.518 33.996 1.00 27.92 466 LYS A CA 1
ATOM 3773 C C . LYS A 1 466 ? 3.564 -22.843 32.505 1.00 27.92 466 LYS A C 1
ATOM 3775 O O . LYS A 1 466 ? 3.300 -23.977 32.114 1.00 27.92 466 LYS A O 1
ATOM 3780 N N . PHE A 1 467 ? 3.882 -21.860 31.666 1.00 29.16 467 PHE A N 1
ATOM 3781 C CA . PHE A 1 467 ? 4.185 -22.096 30.256 1.00 29.16 467 PHE A CA 1
ATOM 3782 C C . PHE A 1 467 ? 5.618 -22.629 30.120 1.00 29.16 467 PHE A C 1
ATOM 3784 O O . PHE A 1 467 ? 6.588 -21.884 30.256 1.00 29.16 467 PHE A O 1
ATOM 3791 N N . ALA A 1 468 ? 5.764 -23.922 29.828 1.00 28.86 468 ALA A N 1
ATOM 3792 C CA . ALA A 1 468 ? 7.040 -24.497 29.415 1.00 28.86 468 ALA A CA 1
ATOM 3793 C C . ALA A 1 468 ? 7.352 -24.064 27.972 1.00 28.86 468 ALA A C 1
ATOM 3795 O O . ALA A 1 468 ? 6.902 -24.676 27.004 1.00 28.86 468 ALA A O 1
ATOM 3796 N N . LYS A 1 469 ? 8.114 -22.977 27.820 1.00 33.94 469 LYS A N 1
ATOM 3797 C CA . LYS A 1 469 ? 8.664 -22.544 26.532 1.00 33.94 469 LYS A CA 1
ATOM 3798 C C . LYS A 1 469 ? 9.962 -23.314 26.277 1.00 33.94 469 LYS A C 1
ATOM 3800 O O . LYS A 1 469 ? 11.020 -22.941 26.772 1.00 33.94 469 LYS A O 1
ATOM 3805 N N . VAL A 1 470 ? 9.880 -24.407 25.519 1.00 28.56 470 VAL A N 1
ATOM 3806 C CA . VAL A 1 470 ? 11.061 -25.116 25.003 1.00 28.56 470 VAL A CA 1
ATOM 3807 C C . VAL A 1 470 ? 11.597 -24.321 23.811 1.00 28.56 470 VAL A C 1
ATOM 3809 O O . VAL A 1 470 ? 11.164 -24.503 22.677 1.00 28.56 470 VAL A O 1
ATOM 3812 N N . LEU A 1 471 ? 12.512 -23.388 24.078 1.00 28.64 471 LEU A N 1
ATOM 3813 C CA . LEU A 1 471 ? 13.364 -22.774 23.061 1.00 28.64 471 LEU A CA 1
ATOM 3814 C C . LEU A 1 471 ? 14.633 -23.617 22.942 1.00 28.64 471 LEU A C 1
ATOM 3816 O O . LEU A 1 471 ? 15.484 -23.610 23.828 1.00 28.64 471 LEU A O 1
ATOM 3820 N N . LYS A 1 472 ? 14.742 -24.354 21.838 1.00 26.38 472 LYS A N 1
ATOM 3821 C CA . LYS A 1 472 ? 15.985 -24.996 21.417 1.00 26.38 472 LYS A CA 1
ATOM 3822 C C . LYS A 1 472 ? 16.793 -23.943 20.653 1.00 26.38 472 LYS A C 1
ATOM 3824 O O . LYS A 1 472 ? 16.488 -23.654 19.502 1.00 26.38 472 LYS A O 1
ATOM 3829 N N . VAL A 1 473 ? 17.756 -23.323 21.329 1.00 28.58 473 VAL A N 1
ATOM 3830 C CA . VAL A 1 473 ? 18.772 -22.461 20.711 1.00 28.58 473 VAL A CA 1
ATOM 3831 C C . VAL A 1 473 ? 20.024 -23.314 20.544 1.00 28.58 473 VAL A C 1
ATOM 3833 O O . VAL A 1 473 ? 20.596 -23.770 21.532 1.00 28.58 473 VAL A O 1
ATOM 3836 N N . GLU A 1 474 ? 20.414 -23.575 19.301 1.00 32.16 474 GLU A N 1
ATOM 3837 C CA . GLU A 1 474 ? 21.719 -24.156 18.980 1.00 32.16 474 GLU A CA 1
ATOM 3838 C C . GLU A 1 474 ? 22.769 -23.034 18.944 1.00 32.16 474 GLU A C 1
ATOM 3840 O O . GLU A 1 474 ? 22.506 -21.986 18.348 1.00 32.16 474 GLU A O 1
ATOM 3845 N N . PRO A 1 475 ? 23.945 -23.203 19.576 1.00 31.98 475 PRO A N 1
ATOM 3846 C CA . PRO A 1 475 ? 25.035 -22.253 19.458 1.00 31.98 475 PRO A CA 1
ATOM 3847 C C . PRO A 1 475 ? 25.930 -22.642 18.276 1.00 31.98 475 PRO A C 1
ATOM 3849 O O . PRO A 1 475 ? 26.391 -23.779 18.188 1.00 31.98 475 PRO A O 1
ATOM 3852 N N . ILE A 1 476 ? 26.239 -21.681 17.409 1.00 32.31 476 ILE A N 1
ATOM 3853 C CA . ILE A 1 476 ? 27.375 -21.781 16.489 1.00 32.31 476 ILE A CA 1
ATOM 3854 C C . ILE A 1 476 ? 28.371 -20.695 16.892 1.00 32.31 476 ILE A C 1
ATOM 3856 O O . ILE A 1 476 ? 28.143 -19.507 16.683 1.00 32.31 476 ILE A O 1
ATOM 3860 N N . PHE A 1 477 ? 29.460 -21.137 17.516 1.00 31.06 477 PHE A N 1
ATOM 3861 C CA . PHE A 1 477 ? 30.711 -20.401 17.665 1.00 31.06 477 PHE A CA 1
ATOM 3862 C C . PHE A 1 477 ? 31.643 -20.868 16.537 1.00 31.06 477 PHE A C 1
ATOM 3864 O O . PHE A 1 477 ? 31.824 -22.075 16.381 1.00 31.06 477 PHE A O 1
ATOM 3871 N N . ASN A 1 478 ? 32.216 -19.946 15.759 1.00 30.58 478 ASN A N 1
ATOM 3872 C CA . ASN A 1 478 ? 33.667 -19.702 15.734 1.00 30.58 478 ASN A CA 1
ATOM 3873 C C . ASN A 1 478 ? 34.081 -18.735 14.614 1.00 30.58 478 ASN A C 1
ATOM 3875 O O . ASN A 1 478 ? 33.849 -18.980 13.435 1.00 30.58 478 ASN A O 1
ATOM 3879 N N . ASP A 1 479 ? 34.728 -17.657 15.056 1.00 32.25 479 ASP A N 1
ATOM 3880 C CA . ASP A 1 479 ? 36.003 -17.101 14.598 1.00 32.25 479 ASP A CA 1
ATOM 3881 C C . ASP A 1 479 ? 36.423 -17.248 13.131 1.00 32.25 479 ASP A C 1
ATOM 3883 O O . ASP A 1 47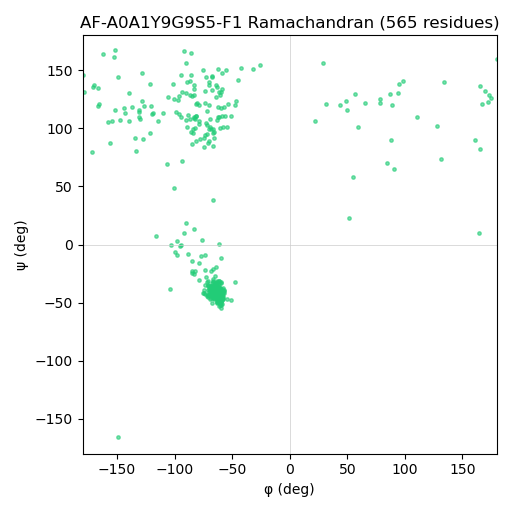9 ? 36.775 -18.320 12.641 1.00 32.25 479 ASP A O 1
ATOM 3887 N N . SER A 1 480 ? 36.628 -16.089 12.505 1.00 33.91 480 SER A N 1
ATOM 3888 C CA . SER A 1 480 ? 37.811 -15.840 11.681 1.00 33.91 480 SER A CA 1
ATOM 3889 C C . SER A 1 480 ? 38.246 -14.385 11.859 1.00 33.91 480 SER A C 1
ATOM 3891 O O . SER A 1 480 ? 37.528 -13.450 11.512 1.00 33.91 480 SER A O 1
ATOM 3893 N N . GLN A 1 481 ? 39.419 -14.220 12.471 1.00 32.75 481 GLN A N 1
ATOM 3894 C CA . GLN A 1 481 ? 40.202 -12.989 12.488 1.00 32.75 481 GLN A CA 1
ATOM 3895 C C . GLN A 1 481 ? 40.771 -12.729 11.091 1.00 32.75 481 GLN A C 1
ATOM 3897 O O . GLN A 1 481 ? 41.370 -13.635 10.519 1.00 32.75 481 GLN A O 1
ATOM 3902 N N . GLU A 1 482 ? 40.738 -11.482 10.617 1.00 31.27 482 GLU A N 1
ATOM 3903 C CA . GLU A 1 482 ? 41.832 -10.980 9.784 1.00 31.27 482 GLU A CA 1
ATOM 3904 C C . GLU A 1 482 ? 42.049 -9.465 9.937 1.00 31.27 482 GLU A C 1
ATOM 3906 O O . GLU A 1 482 ? 41.137 -8.685 10.200 1.00 31.27 482 GLU A O 1
ATOM 3911 N N . ASN A 1 483 ? 43.330 -9.110 9.864 1.00 33.22 483 ASN A N 1
ATOM 3912 C CA . ASN A 1 483 ? 44.008 -7.888 10.287 1.00 33.22 483 ASN A CA 1
ATOM 3913 C C . ASN A 1 483 ? 43.656 -6.605 9.512 1.00 33.22 483 ASN A C 1
ATOM 3915 O O . ASN A 1 483 ? 43.657 -6.610 8.285 1.00 33.22 483 ASN A O 1
ATOM 3919 N N . VAL A 1 484 ? 43.603 -5.462 10.216 1.00 32.12 484 VAL A N 1
ATOM 3920 C CA . VAL A 1 484 ? 43.925 -4.129 9.657 1.00 32.12 484 VAL A CA 1
ATOM 3921 C C . VAL A 1 484 ? 44.718 -3.310 10.703 1.00 32.12 484 VAL A C 1
ATOM 3923 O O . VAL A 1 484 ? 44.301 -3.270 11.862 1.00 32.12 484 VAL A O 1
ATOM 3926 N N . PRO A 1 485 ? 45.865 -2.685 10.352 1.00 44.56 485 PRO A N 1
ATOM 3927 C CA . PRO A 1 485 ? 46.745 -1.981 11.296 1.00 44.56 485 PRO A CA 1
ATOM 3928 C C . PRO A 1 485 ? 46.329 -0.513 11.556 1.00 44.56 485 PRO A C 1
ATOM 3930 O O . PRO A 1 485 ? 45.555 0.053 10.781 1.00 44.56 485 PRO A O 1
ATOM 3933 N N . PRO A 1 486 ? 46.857 0.133 12.620 1.00 37.50 486 PRO A N 1
ATOM 3934 C CA . PRO A 1 486 ? 46.502 1.499 12.999 1.00 37.50 486 PRO A CA 1
ATOM 3935 C C . PRO A 1 486 ? 47.355 2.539 12.255 1.00 37.50 486 PRO A C 1
ATOM 3937 O O . PRO A 1 486 ? 48.561 2.361 12.094 1.00 37.50 486 PRO A O 1
ATOM 3940 N N . ILE A 1 487 ? 46.741 3.654 11.848 1.00 36.31 487 ILE A N 1
ATOM 3941 C CA . ILE A 1 487 ? 47.454 4.833 11.337 1.00 36.31 487 ILE A CA 1
ATOM 3942 C C . ILE A 1 487 ? 47.541 5.879 12.447 1.00 36.31 487 ILE A C 1
ATOM 3944 O O . ILE A 1 487 ? 46.544 6.270 13.053 1.00 36.31 487 ILE A O 1
ATOM 3948 N N . GLU A 1 488 ? 48.778 6.288 12.699 1.00 32.62 488 GLU A N 1
ATOM 3949 C CA . GLU A 1 488 ? 49.216 7.240 13.707 1.00 32.62 488 GLU A CA 1
ATOM 3950 C C . GLU A 1 488 ? 48.735 8.671 13.438 1.00 32.62 488 GLU A C 1
ATOM 3952 O O . GLU A 1 488 ? 48.675 9.157 12.307 1.00 32.62 488 GLU A O 1
ATOM 3957 N N . ALA A 1 489 ? 48.453 9.365 14.537 1.00 32.38 489 ALA A N 1
ATOM 3958 C CA . ALA A 1 489 ? 48.259 10.799 14.595 1.00 32.38 489 ALA A CA 1
ATOM 3959 C C . ALA A 1 489 ? 49.585 11.544 14.374 1.00 32.38 489 ALA A C 1
ATOM 3961 O O . ALA A 1 489 ? 50.596 11.206 14.983 1.00 32.38 489 ALA A O 1
ATOM 3962 N N . ASN A 1 490 ? 49.547 12.642 13.616 1.00 30.36 490 ASN A N 1
ATOM 3963 C CA . ASN A 1 490 ? 50.509 13.726 13.777 1.00 30.36 490 ASN A CA 1
ATOM 3964 C C . ASN A 1 490 ? 49.788 15.076 13.852 1.00 30.36 490 ASN A C 1
ATOM 3966 O O . ASN A 1 490 ? 49.115 15.529 12.930 1.00 30.36 490 ASN A O 1
ATOM 3970 N N . SER A 1 491 ? 49.953 15.673 15.029 1.00 30.39 491 SER A N 1
ATOM 3971 C CA . SER A 1 491 ? 49.664 17.048 15.424 1.00 30.39 491 SER A CA 1
ATOM 3972 C C . SER A 1 491 ? 50.364 18.059 14.511 1.00 30.39 491 SER A C 1
ATOM 3974 O O . SER A 1 491 ? 51.485 17.790 14.092 1.00 30.39 491 SER A O 1
ATOM 3976 N N . THR A 1 492 ? 49.779 19.251 14.316 1.00 29.58 492 THR A N 1
ATOM 3977 C CA . THR A 1 492 ? 50.424 20.547 14.644 1.00 29.58 492 THR A CA 1
ATOM 3978 C C . THR A 1 492 ? 49.394 21.691 14.628 1.00 29.58 492 THR A C 1
ATOM 3980 O O . THR A 1 492 ? 48.782 21.991 13.608 1.00 29.58 492 THR A O 1
ATOM 3983 N N . VAL A 1 493 ? 49.239 22.330 15.791 1.00 36.91 493 VAL A N 1
ATOM 3984 C CA . VAL A 1 493 ? 48.591 23.634 16.064 1.00 36.91 493 VAL A CA 1
ATOM 3985 C C . VAL A 1 493 ? 49.639 24.745 15.856 1.00 36.91 493 VAL A C 1
ATOM 3987 O O . VAL A 1 493 ? 50.814 24.481 16.121 1.00 36.91 493 VAL A O 1
ATOM 3990 N N . PRO A 1 494 ? 49.289 25.952 15.364 1.00 46.31 494 PRO A N 1
ATOM 3991 C CA . PRO A 1 494 ? 49.229 27.158 16.230 1.00 46.31 494 PRO A CA 1
ATOM 3992 C C . PRO A 1 494 ? 48.206 28.211 15.716 1.00 46.31 494 PRO A C 1
ATOM 3994 O O . PRO A 1 494 ? 47.766 28.143 14.579 1.00 46.31 494 PRO A O 1
ATOM 3997 N N . ASP A 1 495 ? 47.763 29.266 16.398 1.00 29.53 495 ASP A N 1
ATOM 3998 C CA . ASP A 1 495 ? 47.728 29.706 17.791 1.00 29.53 495 ASP A CA 1
ATOM 3999 C C . ASP A 1 495 ? 46.657 30.823 17.890 1.00 29.53 495 ASP A C 1
ATOM 4001 O O . ASP A 1 495 ? 46.237 31.421 16.901 1.00 29.53 495 ASP A O 1
ATOM 4005 N N . LYS A 1 496 ? 46.270 31.096 19.134 1.00 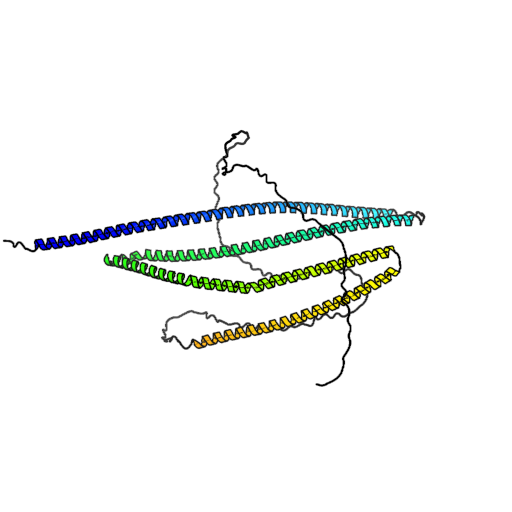34.38 496 LYS A N 1
ATOM 4006 C CA . LYS A 1 496 ? 45.391 32.135 19.709 1.00 34.38 496 LYS A CA 1
ATOM 4007 C C . LYS A 1 496 ? 45.338 33.519 19.011 1.00 34.38 496 LYS A C 1
ATOM 4009 O O . LYS A 1 496 ? 46.379 34.065 18.661 1.00 34.38 496 LYS A O 1
ATOM 4014 N N . LYS A 1 497 ? 44.186 34.217 19.119 1.00 29.45 497 LYS A N 1
ATOM 4015 C CA . LYS A 1 497 ? 43.961 35.327 20.096 1.00 29.45 497 LYS A CA 1
ATOM 4016 C C . LYS A 1 497 ? 42.603 36.069 19.946 1.00 29.45 497 LYS A C 1
ATOM 4018 O O . LYS A 1 497 ? 42.312 36.622 18.900 1.00 29.45 497 LYS A O 1
ATOM 4023 N N . ILE A 1 498 ? 41.872 36.131 21.071 1.00 30.09 498 ILE A N 1
ATOM 4024 C CA . ILE A 1 498 ? 41.255 37.305 21.747 1.00 30.09 498 ILE A CA 1
ATOM 4025 C C . ILE A 1 498 ? 40.394 38.295 20.917 1.00 30.09 498 ILE A C 1
ATOM 4027 O O . ILE A 1 498 ? 40.951 39.063 20.148 1.00 30.09 498 ILE A O 1
ATOM 4031 N N . PHE A 1 499 ? 39.084 38.396 21.211 1.00 25.94 499 PHE A N 1
ATOM 4032 C CA . PHE A 1 499 ? 38.379 39.579 21.784 1.00 25.94 499 PHE A CA 1
ATOM 4033 C C . PHE A 1 499 ? 36.840 39.422 21.678 1.00 25.94 499 PHE A C 1
ATOM 4035 O O . PHE A 1 499 ? 36.285 39.309 20.594 1.00 25.94 499 PHE A O 1
ATOM 4042 N N . ASN A 1 500 ? 36.160 39.462 22.825 1.00 28.22 500 ASN A N 1
ATOM 4043 C CA . ASN A 1 500 ? 34.774 39.939 23.012 1.00 28.22 500 ASN A CA 1
ATOM 4044 C C . ASN A 1 500 ? 34.870 41.449 23.376 1.00 28.22 500 ASN A C 1
ATOM 4046 O O . ASN A 1 500 ? 35.957 41.802 23.843 1.00 28.22 500 ASN A O 1
ATOM 4050 N N . PRO A 1 501 ? 33.832 42.331 23.370 1.00 45.84 501 PRO A N 1
ATOM 4051 C CA . PRO A 1 501 ? 32.385 42.119 23.161 1.00 45.84 501 PRO A CA 1
ATOM 4052 C C . PRO A 1 501 ? 31.631 43.331 22.486 1.00 45.84 501 PRO A C 1
ATOM 4054 O O . PRO A 1 501 ? 32.242 44.293 22.039 1.00 45.84 501 PRO A O 1
ATOM 4057 N N . VAL A 1 502 ? 30.286 43.304 22.554 1.00 26.06 502 VAL A N 1
ATOM 4058 C CA . VAL A 1 502 ? 29.302 44.428 22.630 1.00 26.06 502 VAL A CA 1
ATOM 4059 C C . VAL A 1 502 ? 28.756 45.108 21.353 1.00 26.06 502 VAL A C 1
ATOM 4061 O O . VAL A 1 502 ? 29.469 45.600 20.490 1.00 26.06 502 VAL A O 1
ATOM 4064 N N . CYS A 1 503 ? 27.416 45.168 21.372 1.00 29.41 503 CYS A N 1
ATOM 4065 C CA . CYS A 1 503 ? 26.402 45.978 20.687 1.00 29.41 503 CYS A CA 1
ATOM 4066 C C . CYS A 1 503 ? 26.777 47.388 20.179 1.00 29.41 503 CYS A C 1
ATOM 4068 O O . CYS A 1 503 ? 27.548 48.096 20.819 1.00 29.41 503 CYS A O 1
ATOM 4070 N N . ILE A 1 504 ? 26.051 47.862 19.152 1.00 28.03 504 ILE A N 1
ATOM 4071 C CA . ILE A 1 504 ? 25.034 48.946 19.219 1.00 28.03 504 ILE A CA 1
ATOM 4072 C C . ILE A 1 504 ? 24.557 49.312 17.794 1.00 28.03 504 ILE A C 1
ATOM 4074 O O . ILE A 1 504 ? 25.362 49.582 16.913 1.00 28.03 504 ILE A O 1
ATOM 4078 N N . ASP A 1 505 ? 23.229 49.309 17.649 1.00 28.00 505 ASP A N 1
ATOM 4079 C CA . ASP A 1 505 ? 22.295 50.144 16.875 1.00 28.00 505 ASP A CA 1
ATOM 4080 C C . ASP A 1 505 ? 22.643 50.868 15.553 1.00 28.00 505 ASP A C 1
ATOM 4082 O O . ASP A 1 505 ? 23.710 51.439 15.345 1.00 28.00 505 ASP A O 1
ATOM 4086 N N . LYS A 1 506 ? 21.520 51.087 14.839 1.00 32.38 506 LYS A N 1
ATOM 4087 C CA . LYS A 1 506 ? 21.151 52.198 13.932 1.00 32.38 506 LYS A CA 1
ATOM 4088 C C . LYS A 1 506 ? 21.419 51.941 12.448 1.00 32.38 506 LYS A C 1
ATOM 4090 O O . LYS A 1 506 ? 22.465 51.442 12.080 1.00 32.38 506 LYS A O 1
ATOM 4095 N N . THR A 1 507 ? 20.558 52.288 11.493 1.00 29.27 507 THR A N 1
ATOM 4096 C CA . THR A 1 507 ? 19.229 52.928 11.433 1.00 29.27 507 THR A CA 1
ATOM 4097 C C . THR A 1 507 ? 18.871 52.982 9.938 1.00 29.27 507 THR A C 1
ATOM 4099 O O . THR A 1 507 ? 19.755 53.222 9.124 1.00 29.27 507 THR A O 1
ATOM 4102 N N . THR A 1 508 ? 17.581 52.832 9.622 1.00 29.69 508 THR A N 1
ATOM 4103 C CA . THR A 1 508 ? 16.825 53.540 8.561 1.00 29.69 508 THR A CA 1
ATOM 4104 C C . THR A 1 508 ? 17.393 53.645 7.135 1.00 29.69 508 THR A C 1
ATOM 4106 O O . THR A 1 508 ? 18.372 54.341 6.896 1.00 29.69 508 THR A O 1
ATOM 4109 N N . ASN A 1 509 ? 16.609 53.174 6.156 1.00 28.69 509 ASN A N 1
ATOM 4110 C CA . ASN A 1 509 ? 15.933 54.090 5.224 1.00 28.69 509 ASN A CA 1
ATOM 4111 C C . ASN A 1 509 ? 14.700 53.437 4.564 1.00 28.69 509 ASN A C 1
ATOM 4113 O O . ASN A 1 509 ? 14.794 52.600 3.672 1.00 28.69 509 ASN A O 1
ATOM 4117 N N . LEU A 1 510 ? 13.537 53.879 5.056 1.00 28.14 510 LEU A N 1
ATOM 4118 C CA . LEU A 1 510 ? 12.324 54.238 4.303 1.00 28.14 510 LEU A CA 1
ATOM 4119 C C . LEU A 1 510 ? 12.718 55.054 3.041 1.00 28.14 510 LEU A C 1
ATOM 4121 O O . LEU A 1 510 ? 13.720 55.755 3.079 1.00 28.14 510 LEU A O 1
ATOM 4125 N N . SER A 1 511 ? 12.027 55.099 1.902 1.00 27.83 511 SER A N 1
ATOM 4126 C CA . SER A 1 511 ? 10.646 54.777 1.542 1.00 27.83 511 SER A CA 1
ATOM 4127 C C . SER A 1 511 ? 10.435 55.051 0.038 1.00 27.83 511 SER A C 1
ATOM 4129 O O . SER A 1 511 ? 11.086 55.934 -0.514 1.00 27.83 511 SER A O 1
ATOM 4131 N N . ALA A 1 512 ? 9.388 54.422 -0.508 1.00 28.28 512 ALA A N 1
ATOM 4132 C CA . ALA A 1 512 ? 8.388 54.996 -1.422 1.00 28.28 512 ALA A CA 1
ATOM 4133 C C . ALA A 1 512 ? 8.492 54.798 -2.948 1.00 28.28 512 ALA A C 1
ATOM 4135 O O . ALA A 1 512 ? 9.516 55.036 -3.581 1.00 28.28 512 ALA A O 1
ATOM 4136 N N . SER A 1 513 ? 7.275 54.589 -3.481 1.00 27.55 513 SER A N 1
ATOM 4137 C CA . SER A 1 513 ? 6.766 54.861 -4.839 1.00 27.55 513 SER A CA 1
ATOM 4138 C C . SER A 1 513 ? 6.839 53.677 -5.812 1.00 27.55 513 SER A C 1
ATOM 4140 O O . SER A 1 513 ? 7.888 53.084 -5.984 1.00 27.55 513 SER A O 1
ATOM 4142 N N . LEU A 1 514 ? 5.794 53.282 -6.542 1.00 27.06 514 LEU A N 1
ATOM 4143 C CA . LEU A 1 514 ? 4.395 53.707 -6.636 1.00 27.06 514 LEU A CA 1
ATOM 4144 C C . LEU A 1 514 ? 3.695 52.636 -7.501 1.00 27.06 514 LEU A C 1
ATOM 4146 O O . LEU A 1 514 ? 4.245 52.223 -8.519 1.00 27.06 514 LEU A O 1
ATOM 4150 N N . LEU A 1 515 ? 2.496 52.199 -7.119 1.00 31.97 515 LEU A N 1
ATOM 4151 C CA . LEU A 1 515 ? 1.604 51.386 -7.955 1.00 31.97 515 LEU A CA 1
ATOM 4152 C C . LEU A 1 515 ? 0.983 52.237 -9.077 1.00 31.97 515 LEU A C 1
ATOM 4154 O O . LEU A 1 515 ? 0.578 53.374 -8.831 1.00 31.97 515 LEU A O 1
ATOM 4158 N N . GLN A 1 516 ? 0.788 51.648 -10.261 1.00 31.22 516 GLN A N 1
ATOM 4159 C CA . GLN A 1 516 ? -0.304 52.019 -11.169 1.00 31.22 516 GLN A CA 1
ATOM 4160 C C . GLN A 1 516 ? -1.094 50.764 -11.585 1.00 31.22 516 GLN A C 1
ATOM 4162 O O . GLN A 1 516 ? -0.493 49.835 -12.123 1.00 31.22 516 GLN A O 1
ATOM 4167 N N . PRO A 1 517 ? -2.421 50.727 -11.355 1.00 38.38 517 PRO A N 1
ATOM 4168 C CA . PRO A 1 517 ? -3.321 49.707 -11.882 1.00 38.38 517 PRO A CA 1
ATOM 4169 C C . PRO A 1 517 ? -3.984 50.145 -13.203 1.00 38.38 517 PRO A C 1
ATOM 4171 O O . PRO A 1 517 ? -4.307 51.318 -13.407 1.00 38.38 517 PRO A O 1
ATOM 4174 N N . THR A 1 518 ? -4.218 49.179 -14.091 1.00 35.19 518 THR A N 1
ATOM 4175 C CA . THR A 1 518 ? -4.960 49.324 -15.352 1.00 35.19 518 THR A CA 1
ATOM 4176 C C . THR A 1 518 ? -6.466 49.447 -15.102 1.00 35.19 518 THR A C 1
ATOM 4178 O O . THR A 1 518 ? -7.039 48.651 -14.359 1.00 35.19 518 THR A O 1
ATOM 4181 N N . LYS A 1 519 ? -7.106 50.437 -15.738 1.00 38.84 519 LYS A N 1
ATOM 4182 C CA . LYS A 1 519 ? -8.563 50.653 -15.756 1.00 38.84 519 LYS A CA 1
ATOM 4183 C C . LYS A 1 519 ? -9.151 50.160 -17.078 1.00 38.84 519 LYS A C 1
ATOM 4185 O O . LYS A 1 519 ? -8.595 50.477 -18.126 1.00 38.84 519 LYS A O 1
ATOM 4190 N N . ASP A 1 520 ? -10.304 49.495 -17.019 1.00 49.84 520 ASP A N 1
ATOM 4191 C CA . ASP A 1 520 ? -11.121 49.177 -18.195 1.00 49.84 520 ASP A CA 1
ATOM 4192 C C . ASP A 1 520 ? -12.160 50.267 -18.513 1.00 49.84 520 ASP A C 1
ATOM 4194 O O . ASP A 1 520 ? -12.587 51.062 -17.664 1.00 49.84 520 ASP A O 1
ATOM 4198 N N . VAL A 1 521 ? -12.549 50.283 -19.791 1.00 45.16 521 VAL A N 1
ATOM 4199 C CA . VAL A 1 521 ? -13.444 51.234 -20.462 1.00 45.16 521 VAL A CA 1
ATOM 4200 C C . VAL A 1 521 ? -14.867 51.101 -19.914 1.00 45.16 521 VAL A C 1
ATOM 4202 O O . VAL A 1 521 ? -15.663 50.335 -20.442 1.00 45.16 521 VAL A O 1
ATOM 4205 N N . ASN A 1 522 ? -15.140 51.789 -18.801 1.00 51.78 522 ASN A N 1
ATOM 4206 C CA . ASN A 1 522 ? -16.436 52.346 -18.351 1.00 51.78 522 ASN A CA 1
ATOM 4207 C C . ASN A 1 522 ? -16.445 52.729 -16.851 1.00 51.78 522 ASN A C 1
ATOM 4209 O O . ASN A 1 522 ? -17.480 53.118 -16.322 1.00 51.78 522 ASN A O 1
ATOM 4213 N N . GLY A 1 523 ? -15.289 52.717 -16.174 1.00 43.88 523 GLY A N 1
ATOM 4214 C CA . GLY A 1 523 ? -14.980 53.664 -15.093 1.00 43.88 523 GLY A CA 1
ATOM 4215 C C . GLY A 1 523 ? -15.964 53.755 -13.919 1.00 43.88 523 GLY A C 1
ATOM 4216 O O . GLY A 1 523 ? -16.441 54.843 -13.609 1.00 43.88 523 GLY A O 1
ATOM 4217 N N . THR A 1 524 ? -16.227 52.655 -13.212 1.00 40.56 524 THR A N 1
ATOM 4218 C CA . THR A 1 524 ? -16.783 52.711 -11.846 1.00 40.56 524 THR A CA 1
ATOM 4219 C C . THR A 1 524 ? -16.059 51.699 -10.951 1.00 40.56 524 THR A C 1
ATOM 4221 O O . THR A 1 524 ? -16.080 50.503 -11.226 1.00 40.56 524 THR A O 1
ATOM 4224 N N . GLU A 1 525 ? -15.383 52.187 -9.906 1.00 34.50 525 GLU A N 1
ATOM 4225 C CA . GLU A 1 525 ? -14.656 51.384 -8.910 1.00 34.50 525 GLU A CA 1
ATOM 4226 C C . GLU A 1 525 ? -15.607 50.936 -7.787 1.00 34.50 525 GLU A C 1
ATOM 4228 O O . GLU A 1 525 ? -16.295 51.759 -7.184 1.00 34.50 525 GLU A O 1
ATOM 4233 N N . VAL A 1 526 ? -15.627 49.634 -7.481 1.00 33.84 526 VAL A N 1
ATOM 4234 C CA . VAL A 1 526 ? -16.298 49.075 -6.297 1.00 33.84 526 VAL A CA 1
ATOM 4235 C C . VAL A 1 526 ? -15.254 48.354 -5.449 1.00 33.84 526 VAL A C 1
ATOM 4237 O O . VAL A 1 526 ? -14.620 47.404 -5.903 1.00 33.84 526 VAL A O 1
ATOM 4240 N N . ALA A 1 527 ? -15.086 48.816 -4.211 1.00 36.66 527 ALA A N 1
ATOM 4241 C CA . ALA A 1 527 ? -14.249 48.189 -3.197 1.00 36.66 527 ALA A CA 1
ATOM 4242 C C . ALA A 1 527 ? -14.834 46.832 -2.772 1.00 36.66 527 ALA A C 1
ATOM 4244 O O . ALA A 1 527 ? -16.025 46.740 -2.468 1.00 36.66 527 ALA A O 1
ATOM 4245 N N . LYS A 1 528 ? -13.996 45.792 -2.698 1.00 32.25 528 LYS A N 1
ATOM 4246 C CA . LYS A 1 528 ? -14.344 44.531 -2.035 1.00 32.25 528 LYS A CA 1
ATOM 4247 C C . LYS A 1 528 ? -13.406 44.252 -0.869 1.00 32.25 528 LYS A C 1
ATOM 4249 O O . LYS A 1 528 ? -12.213 44.022 -1.022 1.00 32.25 528 LYS A O 1
ATOM 4254 N N . GLN A 1 529 ? -14.034 44.314 0.293 1.00 32.12 529 GLN A N 1
ATOM 4255 C CA . GLN A 1 529 ? -13.643 43.798 1.588 1.00 32.12 529 GLN A CA 1
ATOM 4256 C C . GLN A 1 529 ? -14.001 42.304 1.595 1.00 32.12 529 GLN A C 1
ATOM 4258 O O . GLN A 1 529 ? -15.168 41.975 1.388 1.00 32.12 529 GLN A O 1
ATOM 4263 N N . GLU A 1 530 ? -13.038 41.405 1.810 1.00 28.14 530 GLU A N 1
ATOM 4264 C CA . GLU A 1 530 ? -13.334 39.987 2.046 1.00 28.14 530 GLU A CA 1
ATOM 4265 C C . GLU A 1 530 ? -13.042 39.616 3.502 1.00 28.14 530 GLU A C 1
ATOM 4267 O O . GLU A 1 530 ? -11.920 39.679 4.001 1.00 28.14 530 GLU A O 1
ATOM 4272 N N . ILE A 1 531 ? -14.146 39.299 4.172 1.00 31.14 531 ILE A N 1
ATOM 4273 C CA . ILE A 1 531 ? -14.300 38.699 5.491 1.00 31.14 531 ILE A CA 1
ATOM 4274 C C . ILE A 1 531 ? -14.316 37.175 5.274 1.00 31.14 531 ILE A C 1
ATOM 4276 O O . ILE A 1 531 ? -14.972 36.728 4.330 1.00 31.14 531 ILE A O 1
ATOM 4280 N N . PRO A 1 532 ? -13.671 36.357 6.123 1.00 27.94 532 PRO A N 1
ATOM 4281 C CA . PRO A 1 532 ? -13.793 34.906 6.036 1.00 27.94 532 PRO A CA 1
ATOM 4282 C C . PRO A 1 532 ? -15.202 34.462 6.462 1.00 27.94 532 PRO A C 1
ATOM 4284 O O . PRO A 1 532 ? -15.640 34.715 7.585 1.00 27.94 532 PRO A O 1
ATOM 4287 N N . VAL A 1 533 ? -15.919 33.803 5.550 1.00 26.88 533 VAL A N 1
ATOM 4288 C CA . VAL A 1 533 ? -17.233 33.198 5.801 1.00 26.88 533 VAL A CA 1
ATOM 4289 C C . VAL A 1 533 ? -17.036 31.820 6.435 1.00 26.88 533 VAL A C 1
ATOM 4291 O O . VAL A 1 533 ? -16.614 30.874 5.776 1.00 26.88 533 VAL A O 1
ATOM 4294 N N . CYS A 1 534 ? -17.371 31.713 7.721 1.00 31.42 534 CYS A N 1
ATOM 4295 C CA . CYS A 1 534 ? -17.752 30.456 8.357 1.00 31.42 534 CYS A CA 1
ATOM 4296 C C . CYS A 1 534 ? -19.256 30.254 8.143 1.00 31.42 534 CYS A C 1
ATOM 4298 O O . CYS A 1 534 ? -20.058 30.933 8.788 1.00 31.42 534 CYS A O 1
ATOM 4300 N N . ASP A 1 535 ? -19.647 29.313 7.286 1.00 27.06 535 ASP A N 1
ATOM 4301 C CA . ASP A 1 535 ? -21.044 28.898 7.187 1.00 27.06 535 ASP A CA 1
ATOM 4302 C C . ASP A 1 535 ? -21.381 27.889 8.287 1.00 27.06 535 ASP A C 1
ATOM 4304 O O . ASP A 1 535 ? -20.805 26.809 8.410 1.00 27.06 535 ASP A O 1
ATOM 4308 N N . SER A 1 536 ? -22.363 28.269 9.096 1.00 33.94 536 SER A N 1
ATOM 4309 C CA . SER A 1 536 ? -23.063 27.405 10.033 1.00 33.94 536 SER A CA 1
ATOM 4310 C C . SER A 1 536 ? -24.566 27.550 9.807 1.00 33.94 536 SER A C 1
ATOM 4312 O O . SER A 1 536 ? -25.051 28.646 9.531 1.00 33.94 536 SER A O 1
ATOM 4314 N N . LYS A 1 537 ? -25.276 26.437 10.047 1.00 31.34 537 LYS A N 1
ATOM 4315 C CA . LYS A 1 537 ? -26.713 26.270 10.356 1.00 31.34 537 LYS A CA 1
ATOM 4316 C C . LYS A 1 537 ? -27.566 25.605 9.275 1.00 31.34 537 LYS A C 1
ATOM 4318 O O . LYS A 1 537 ? -28.034 26.226 8.331 1.00 31.34 537 LYS A O 1
ATOM 4323 N N . SER A 1 538 ? -27.977 24.379 9.595 1.00 28.20 538 SER A N 1
ATOM 4324 C CA . SER A 1 538 ? -29.383 23.992 9.483 1.00 28.20 538 SER A CA 1
ATOM 4325 C C . SER A 1 538 ? -29.893 23.568 10.868 1.00 28.20 538 SER A C 1
ATOM 4327 O O . SER A 1 538 ? -29.451 22.591 11.461 1.00 28.20 538 SER A O 1
ATOM 4329 N N . HIS A 1 539 ? -30.800 24.380 11.408 1.00 30.92 539 HIS A N 1
ATOM 4330 C CA . HIS A 1 539 ? -31.654 24.102 12.561 1.00 30.92 539 HIS A CA 1
ATOM 4331 C C . HIS A 1 539 ? -33.097 24.236 12.065 1.00 30.92 539 HIS A C 1
ATOM 4333 O O . HIS A 1 539 ? -33.376 25.194 11.350 1.00 30.92 539 HIS A O 1
ATOM 4339 N N . LEU A 1 540 ? -33.965 23.314 12.497 1.00 25.59 540 LEU A N 1
ATOM 4340 C CA . LEU A 1 540 ? -35.446 23.292 12.548 1.00 25.59 540 LEU A CA 1
ATOM 4341 C C . LEU A 1 540 ? -35.939 21.933 12.020 1.00 25.59 540 LEU A C 1
ATOM 4343 O O . LEU A 1 540 ? -35.434 21.440 11.027 1.00 25.59 540 LEU A O 1
ATOM 4347 N N . SER A 1 541 ? -36.954 21.272 12.569 1.00 25.25 541 SER A N 1
ATOM 4348 C CA . SER A 1 541 ? -37.858 21.559 13.680 1.00 25.25 541 SER A CA 1
ATOM 4349 C C . SER A 1 541 ? -38.571 20.242 13.997 1.00 25.25 541 SER A C 1
ATOM 4351 O O . SER A 1 541 ? -39.026 19.545 13.090 1.00 25.25 541 SER A O 1
ATOM 4353 N N . ILE A 1 542 ? -38.674 19.904 15.280 1.00 29.62 542 ILE A N 1
ATOM 4354 C CA . ILE A 1 542 ? -39.542 18.836 15.772 1.00 29.62 542 ILE A CA 1
ATOM 4355 C C . ILE A 1 542 ? -40.987 19.343 15.697 1.00 29.62 542 ILE A C 1
ATOM 4357 O O . ILE A 1 542 ? -41.328 20.342 16.332 1.00 29.62 542 ILE A O 1
ATOM 4361 N N . LYS A 1 543 ? -41.844 18.626 14.965 1.00 28.11 543 LYS A N 1
ATOM 4362 C CA . LYS A 1 543 ? -43.301 18.694 15.114 1.00 28.11 543 LYS A CA 1
ATOM 4363 C C . LYS A 1 543 ? -43.862 17.293 15.315 1.00 28.11 543 LYS A C 1
ATOM 4365 O O . LYS A 1 543 ? -43.735 16.413 14.471 1.00 28.11 543 LYS A O 1
ATOM 4370 N N . THR A 1 544 ? -44.499 17.129 16.462 1.00 33.28 544 THR A N 1
ATOM 4371 C CA . THR A 1 544 ? -45.436 16.068 16.810 1.00 33.28 544 THR A CA 1
ATOM 4372 C C . THR A 1 544 ? -46.674 16.138 15.910 1.00 33.28 544 THR A C 1
ATOM 4374 O O . THR A 1 544 ? -47.217 17.223 15.712 1.00 33.28 544 THR A O 1
ATOM 4377 N N . SER A 1 545 ? -47.149 15.001 15.382 1.00 28.08 545 SER A N 1
ATOM 4378 C CA . SER A 1 545 ? -48.569 14.583 15.445 1.00 28.08 545 SER A CA 1
ATOM 4379 C C . SER A 1 545 ? -48.924 13.370 14.563 1.00 28.08 545 SER A C 1
ATOM 4381 O O . SER A 1 545 ? -48.713 13.343 13.358 1.00 28.08 545 SER A O 1
ATOM 4383 N N . SER A 1 546 ? -49.628 12.443 15.218 1.00 26.84 546 SER A N 1
ATOM 4384 C CA . SER A 1 546 ? -50.749 11.623 14.733 1.00 26.84 546 SER A CA 1
ATOM 4385 C C . SER A 1 546 ? -50.515 10.391 13.844 1.00 26.84 546 SER A C 1
ATOM 4387 O O . SER A 1 546 ? -50.009 10.432 12.729 1.00 26.84 546 SER A O 1
ATOM 4389 N N . PHE A 1 547 ? -51.014 9.282 14.392 1.00 29.50 547 PHE A N 1
ATOM 4390 C CA . PHE A 1 547 ? -51.266 7.979 13.793 1.00 29.50 547 PHE A CA 1
ATOM 4391 C C . PHE A 1 547 ? -52.302 8.019 12.658 1.00 29.50 547 PHE A C 1
ATOM 4393 O O . PHE A 1 547 ? -53.311 8.719 12.740 1.00 29.50 547 PHE A O 1
ATOM 4400 N N . THR A 1 548 ? -52.168 7.101 11.696 1.00 27.38 548 THR A N 1
ATOM 4401 C CA . THR A 1 548 ? -53.333 6.454 11.068 1.00 27.38 548 THR A CA 1
ATOM 4402 C C . THR A 1 548 ? -52.992 5.016 10.674 1.00 27.38 548 THR A C 1
ATOM 4404 O O . THR A 1 548 ? -52.261 4.760 9.722 1.00 27.38 548 THR A O 1
ATOM 4407 N N . VAL A 1 549 ? -53.537 4.061 11.429 1.00 29.19 549 VAL A N 1
ATOM 4408 C CA . VAL A 1 549 ? -53.520 2.625 11.120 1.00 29.19 549 VAL A CA 1
ATOM 4409 C C . VAL A 1 549 ? -54.600 2.348 10.075 1.00 29.19 549 VAL A C 1
ATOM 4411 O O . VAL A 1 549 ? -55.785 2.558 10.338 1.00 29.19 549 VAL A O 1
ATOM 4414 N N . LYS A 1 550 ? -54.223 1.832 8.900 1.00 33.47 550 LYS A N 1
ATOM 4415 C CA . LYS A 1 550 ? -55.182 1.197 7.986 1.00 33.47 550 LYS A CA 1
ATOM 4416 C C . LYS A 1 550 ? -55.306 -0.286 8.332 1.00 33.47 550 LYS A C 1
ATOM 4418 O O . LYS A 1 550 ? -54.386 -1.067 8.125 1.00 33.47 550 LYS A O 1
ATOM 4423 N N . ARG A 1 551 ? -56.489 -0.645 8.844 1.00 30.14 551 ARG A N 1
ATOM 4424 C CA . ARG A 1 551 ? -57.033 -2.010 8.918 1.00 30.14 551 ARG A CA 1
ATOM 4425 C C . ARG A 1 551 ? -56.860 -2.723 7.574 1.00 30.14 551 ARG A C 1
ATOM 4427 O O . ARG A 1 551 ? -57.445 -2.282 6.587 1.00 30.14 551 ARG A O 1
ATOM 4434 N N . ILE A 1 552 ? -56.193 -3.875 7.569 1.00 33.59 552 ILE A N 1
ATOM 4435 C CA . ILE A 1 552 ? -56.453 -4.917 6.573 1.00 33.59 552 ILE A CA 1
ATOM 4436 C C . ILE A 1 552 ? -57.408 -5.920 7.215 1.00 33.59 552 ILE A C 1
ATOM 4438 O O . ILE A 1 552 ? -57.207 -6.400 8.329 1.00 33.59 552 ILE A O 1
ATOM 4442 N N . LYS A 1 553 ? -58.525 -6.117 6.524 1.00 35.66 553 LYS A N 1
ATOM 4443 C CA . LYS A 1 553 ? -59.694 -6.876 6.945 1.00 35.66 553 LYS A CA 1
ATOM 4444 C C . LYS A 1 553 ? -59.457 -8.358 6.663 1.00 35.66 553 LYS A C 1
ATOM 4446 O O . LYS A 1 553 ? -59.139 -8.732 5.539 1.00 35.66 553 LYS A O 1
ATOM 4451 N N . ILE A 1 554 ? -59.665 -9.171 7.692 1.00 36.94 554 ILE A N 1
ATOM 4452 C CA . ILE A 1 554 ? -59.789 -10.627 7.625 1.00 36.94 554 ILE A CA 1
ATOM 4453 C C . ILE A 1 554 ? -61.005 -10.974 6.757 1.00 36.94 554 ILE A C 1
ATOM 4455 O O . ILE A 1 554 ? -62.094 -10.431 6.961 1.00 36.94 554 ILE A O 1
ATOM 4459 N N . GLY A 1 555 ? -60.814 -11.885 5.805 1.00 32.62 555 GLY A N 1
ATOM 4460 C CA . GLY A 1 555 ? -61.871 -12.482 4.999 1.00 32.62 555 GLY A CA 1
ATOM 4461 C C . GLY A 1 555 ? -61.678 -13.990 4.921 1.00 32.62 555 GLY A C 1
ATOM 4462 O O . GLY A 1 555 ? -60.984 -14.483 4.041 1.00 32.62 555 GLY A O 1
ATOM 4463 N N . SER A 1 556 ? -62.297 -14.706 5.858 1.00 37.00 556 SER A N 1
ATOM 4464 C CA . SER A 1 556 ? -62.490 -16.153 5.815 1.00 37.00 556 SER A CA 1
ATOM 4465 C C . SER A 1 556 ? -63.386 -16.544 4.640 1.00 37.00 556 SER A C 1
ATOM 4467 O O . SER A 1 556 ? -64.456 -15.957 4.463 1.00 37.00 556 SER A O 1
ATOM 4469 N N . LYS A 1 557 ? -63.036 -17.614 3.920 1.00 37.22 557 LYS A N 1
ATOM 4470 C CA . LYS A 1 557 ? -64.046 -18.506 3.341 1.00 37.22 557 LYS A CA 1
ATOM 4471 C C . LYS A 1 557 ? -63.507 -19.926 3.195 1.00 37.22 557 LYS A C 1
ATOM 4473 O O . LYS A 1 557 ? -62.562 -20.180 2.460 1.00 37.22 557 LYS A O 1
ATOM 4478 N N . MET A 1 558 ? -64.141 -20.820 3.948 1.00 39.09 558 MET A N 1
ATOM 4479 C CA . MET A 1 558 ? -64.115 -22.265 3.767 1.00 39.09 558 MET A CA 1
ATOM 4480 C C . MET A 1 558 ? -64.646 -22.656 2.384 1.00 39.09 558 MET A C 1
ATOM 4482 O O . MET A 1 558 ? -65.601 -22.033 1.922 1.00 39.09 558 MET A O 1
ATOM 4486 N N . GLN A 1 559 ? -64.117 -23.741 1.814 1.00 34.47 559 GLN A N 1
ATOM 4487 C CA . GLN A 1 559 ? -64.845 -24.987 1.499 1.00 34.47 559 GLN A CA 1
ATOM 4488 C C . GLN A 1 559 ? -64.016 -25.856 0.542 1.00 34.47 559 GLN A C 1
ATOM 4490 O O . GLN A 1 559 ? -63.505 -25.350 -0.451 1.00 34.47 559 GLN A O 1
ATOM 4495 N N . GLY A 1 560 ? -63.961 -27.166 0.811 1.00 32.91 560 GLY A N 1
ATOM 4496 C CA . GLY A 1 560 ? -63.680 -28.173 -0.219 1.00 32.91 560 GLY A CA 1
ATOM 4497 C C . GLY A 1 560 ? -62.615 -29.216 0.121 1.00 32.91 560 GLY A C 1
ATOM 4498 O O . GLY A 1 560 ? -61.542 -29.197 -0.461 1.00 32.91 560 GLY A O 1
ATOM 4499 N N . ASN A 1 561 ? -62.947 -30.165 0.999 1.00 41.59 561 ASN A N 1
ATOM 4500 C CA . ASN A 1 561 ? -62.559 -31.571 0.790 1.00 41.59 561 ASN A CA 1
ATOM 4501 C C . ASN A 1 561 ? -63.494 -32.135 -0.309 1.00 41.59 561 ASN A C 1
ATOM 4503 O O . ASN A 1 561 ? -64.636 -31.659 -0.364 1.00 41.59 561 ASN A O 1
ATOM 4507 N N . PRO A 1 562 ? -63.089 -33.118 -1.148 1.00 54.22 562 PRO A N 1
ATOM 4508 C CA . PRO A 1 562 ? -62.867 -34.476 -0.636 1.00 54.22 562 PRO A CA 1
ATOM 4509 C C . PRO A 1 562 ? -61.842 -35.381 -1.378 1.00 54.22 562 PRO A C 1
ATOM 4511 O O . PRO A 1 562 ? -61.510 -35.177 -2.537 1.00 54.22 562 PRO A O 1
ATOM 4514 N N . THR A 1 563 ? -61.414 -36.412 -0.633 1.00 46.78 563 THR A N 1
ATOM 4515 C CA . THR A 1 563 ? -61.190 -37.832 -1.008 1.00 46.78 563 THR A CA 1
ATOM 4516 C C . THR A 1 563 ? -60.244 -38.263 -2.142 1.00 46.78 563 THR A C 1
ATOM 4518 O O . THR A 1 563 ? -60.441 -37.936 -3.302 1.00 46.78 563 THR A O 1
ATOM 4521 N N . GLU A 1 564 ? -59.390 -39.220 -1.740 1.00 43.62 564 GLU A N 1
ATOM 4522 C CA . GLU A 1 564 ? -59.024 -40.474 -2.430 1.00 43.62 564 GLU A CA 1
ATOM 4523 C C . GLU A 1 564 ? -58.015 -40.463 -3.593 1.00 43.62 564 GLU A C 1
ATOM 4525 O O . GLU A 1 564 ? -58.238 -39.885 -4.648 1.00 43.62 564 GLU A O 1
ATOM 4530 N N . GLY A 1 565 ? -56.977 -41.301 -3.439 1.00 38.66 565 GLY A N 1
ATOM 4531 C CA . GLY A 1 565 ? -56.693 -42.317 -4.457 1.00 38.66 565 GLY A CA 1
ATOM 4532 C C . GLY A 1 565 ? -55.269 -42.401 -5.022 1.00 38.66 565 GLY A C 1
ATOM 4533 O O . GLY A 1 565 ? -54.938 -41.685 -5.953 1.00 38.66 565 GLY A O 1
ATOM 4534 N N . VAL A 1 566 ? -54.515 -43.396 -4.531 1.00 47.31 566 VAL A N 1
ATOM 4535 C CA . VAL A 1 566 ? -53.672 -44.339 -5.309 1.00 47.31 566 VAL A CA 1
ATOM 4536 C C . VAL A 1 566 ? -52.536 -43.772 -6.188 1.00 47.31 566 VAL A C 1
ATOM 4538 O O . VAL A 1 566 ? -52.752 -43.399 -7.337 1.00 47.31 566 VAL A O 1
ATOM 4541 N N . ASN A 1 567 ? -51.290 -43.847 -5.701 1.00 47.16 567 ASN A N 1
ATOM 4542 C CA . ASN A 1 567 ? -50.282 -44.873 -6.057 1.00 47.16 567 ASN A CA 1
ATOM 4543 C C . ASN A 1 567 ? -49.016 -44.703 -5.209 1.00 47.16 567 ASN A C 1
ATOM 4545 O O . ASN A 1 567 ? -48.603 -43.538 -5.010 1.00 47.16 567 ASN A O 1
#

Secondary structure (DSSP, 8-state):
-----TTHHHHHHHHHHHHHHHHHHHHHHHHHHHHHHHHHHHHHHHHHHHHHHHHHHHHHHHHHHHHHHHHHHHHHHHHHHHHHHHHHHHHHHHHHHHHHHHHHHHHHHHHHHHHHHHHHHHHHHT-------TTHHHHHHHHHHHHHHHHHHHHHHHHHHHHHHHHHHHHHHHHHHHHHHHHHHHHHHHHHHHHHHHHHHHHHHHHHHHHHHHHHHHHHHHHH-SSTTTTSTT--HHHHHHHHHHHHHHHHHHHHHHHHHHHHHHHHHHHHHHHHHHHHHHHHHHHHHHHHHHHHHHHHHHHHHHHHHHHHHHHHHHHHHHHHHHHHHHHHT-THHHHHHHHHHHHHHHHHHHHHHHHHHHHHHHHHHHHHHHHHHHHHHHHHHHHHHHHHHHHHHHHHTSTTS-------------------------------------TT----------------------------------------PPPPP---------------------------PPPPTT----------------------------PPPP-------------

Sequence (567 aa):
MADVSEDSPRKLLAAYNKLKQRFAELTNENQNLCQENYDLKRNLQAATQTNDFLSSEVESVASEWRDKLASEHSLINKLTDELHVAKISAKEATEQLEQDVERMRNKIQQLEQDLKDAEERALIANAGPGNVSHSDSLQIKGFEMEEEIALLKVQLERTEMCLQQANLDIARLSNENAEHSERYSSLWGNYERKKEELEELKNLLEMTQEQAAVLTAEIASMRSNPEDDLNKKGNSLFAEVDDQRKKLMNIIKTIKERYNDLKMEHRNCPTKIRQLKNMNDSLARDLKPYVNMFHQAESNFKEALLEQINDMRSQLEKAKERNKFLEQQLRTNSAEWVNSLTDYYKAQTDNLEARLKVFQFKHRVAQEDHWLAKKELCKWRTEALHLKQLQCIQQLEKFDHNDESDCPVLTNGPDPNAIDRSTEAESVVIATAIIKTDNTDPLSRVMKTELFSDESGSEDGHLEVKFAKVLKVEPIFNDSQENVPPIEANSTVPDKKIFNPVCIDKTTNLSASLLQPTKDVNGTEVAKQEIPVCDSKSHLSIKTSSFTVKRIKIGSKMQGNPTEGVN

Organism: Anopheles albimanus (NCBI:txid7167)

Mean predicted aligned error: 23.68 Å

pLDDT: mean 71.43, std 25.97, range [25.25, 98.25]

Radius of gyration: 51.19 Å; Cα contacts (8 Å, |Δi|>4): 3; chains: 1; bounding box: 131×101×176 Å

InterPro domains:
  IPR010989 SNARE [SSF47661] (196-345)

Solvent-accessible surface area (backbone atoms only — not comparable to full-atom values): 35533 Å² total; per-residue (Å²): 140,79,85,82,66,85,62,56,66,60,53,50,52,52,52,48,52,52,49,53,49,51,51,52,52,52,51,52,51,51,52,50,51,52,50,52,53,49,52,51,51,52,51,49,51,54,50,50,54,52,50,53,51,53,52,51,52,52,51,50,52,54,48,54,51,50,54,50,52,52,52,51,52,53,50,51,51,51,54,50,51,52,50,50,53,52,52,51,53,52,50,53,52,51,53,52,50,52,52,51,51,52,52,48,50,55,51,49,55,51,50,54,50,53,48,51,58,46,52,55,50,51,67,67,62,71,77,70,92,76,93,73,71,83,68,63,55,57,55,51,51,48,52,52,51,51,50,48,54,52,51,51,50,54,50,48,54,51,50,52,53,52,49,52,50,51,51,52,50,50,54,50,52,53,49,53,52,50,53,52,49,53,52,49,53,52,52,51,59,49,50,53,50,54,50,50,53,50,51,54,51,48,54,52,49,50,55,51,50,52,52,50,49,52,53,49,50,51,52,47,54,68,65,70,58,62,65,81,54,72,76,53,85,73,76,46,74,65,51,56,52,48,51,51,48,50,50,51,50,49,52,54,49,52,53,51,50,54,50,50,51,53,52,50,50,61,66,45,43,67,56,52,53,50,51,51,50,52,49,50,57,46,50,54,60,64,46,48,60,56,55,50,51,50,53,50,50,51,51,51,51,52,50,52,51,51,50,51,52,50,52,55,51,52,52,49,51,53,51,51,53,49,51,54,50,51,55,54,42,65,73,63,77,51,81,62,50,59,56,56,50,50,53,48,51,50,54,49,50,54,49,49,52,52,51,50,54,52,49,54,50,53,52,50,52,52,51,52,52,52,50,51,53,52,53,50,51,52,54,53,53,52,50,51,51,51,53,51,50,52,51,52,52,58,51,52,57,56,54,71,70,56,76,88,69,77,82,79,81,80,80,87,73,92,77,94,81,82,87,86,87,85,90,79,82,85,79,84,74,82,77,77,82,76,79,77,76,79,87,74,83,75,93,74,78,68,82,79,82,73,89,72,88,79,82,88,80,92,75,93,73,89,82,83,83,80,79,85,78,86,76,87,79,84,87,85,85,81,88,82,88,84,90,82,86,88,84,81,88,80,87,85,88,88,79,89,83,90,86,86,85,85,89,82,87,86,79,87,81,85,82,88,87,79,91,83,83,92,81,67,101,79,82,78,91,78,91,82,86,87,75,90,82,82,89,80,87,92,82,86,79,95,76,91,81,85,89,82,86,80,84,82,81,89,79,90,78,90,86,84,84,83,84,88,82,90,134